Protein AF-A0A150FZ50-F1 (afdb_monomer)

Structure (mmCIF, N/CA/C/O backbone):
data_AF-A0A150FZ50-F1
#
_entry.id   AF-A0A150FZ50-F1
#
loop_
_atom_site.group_PDB
_atom_site.id
_atom_site.type_symbol
_atom_site.label_atom_id
_atom_site.label_alt_id
_atom_site.label_comp_id
_atom_site.label_asym_id
_atom_site.label_entity_id
_atom_site.label_seq_id
_atom_site.pdbx_PDB_ins_code
_atom_site.Cartn_x
_atom_site.Cartn_y
_atom_site.Cartn_z
_atom_site.occupancy
_atom_site.B_iso_or_equiv
_atom_site.auth_seq_id
_atom_site.auth_comp_id
_atom_site.auth_asym_id
_atom_site.auth_atom_id
_atom_site.pdbx_PDB_model_num
ATOM 1 N N . MET A 1 1 ? -7.788 -31.236 -55.758 1.00 29.94 1 MET A N 1
ATOM 2 C CA . MET A 1 1 ? -8.034 -30.674 -57.108 1.00 29.94 1 MET A CA 1
ATOM 3 C C . MET A 1 1 ? -8.299 -29.178 -56.946 1.00 29.94 1 MET A C 1
ATOM 5 O O . MET A 1 1 ? -9.205 -28.837 -56.205 1.00 29.94 1 MET A O 1
ATOM 9 N N . GLN A 1 2 ? -7.293 -28.336 -57.229 1.00 29.42 2 GLN A N 1
ATOM 10 C CA . GLN A 1 2 ? -7.191 -27.440 -58.413 1.00 29.42 2 GLN A CA 1
ATOM 11 C C . GLN A 1 2 ? -8.223 -26.289 -58.387 1.00 29.42 2 GLN A C 1
ATOM 13 O O . GLN A 1 2 ? -9.411 -26.530 -58.514 1.00 29.42 2 GLN A O 1
ATOM 18 N N . GLN A 1 3 ? -7.840 -25.085 -57.935 1.00 27.73 3 GLN A N 1
ATOM 19 C CA . GLN A 1 3 ? -7.256 -23.941 -58.682 1.00 27.73 3 GLN A CA 1
ATOM 20 C C . GLN A 1 3 ? -8.237 -23.161 -59.597 1.00 27.73 3 GLN A C 1
ATOM 22 O O . GLN A 1 3 ? -8.501 -23.620 -60.695 1.00 27.73 3 GLN A O 1
ATOM 27 N N . ARG A 1 4 ? -8.629 -21.948 -59.124 1.00 29.12 4 ARG A N 1
ATOM 28 C CA . ARG A 1 4 ? -8.623 -20.582 -59.754 1.00 29.12 4 ARG A CA 1
ATOM 29 C C . ARG A 1 4 ? -9.236 -20.358 -61.170 1.00 29.12 4 ARG A C 1
ATOM 31 O O . ARG A 1 4 ? -9.365 -21.307 -61.922 1.00 29.12 4 ARG A O 1
ATOM 38 N N . PRO A 1 5 ? -9.397 -19.098 -61.666 1.00 48.44 5 PRO A N 1
ATOM 39 C CA . PRO A 1 5 ? -9.700 -17.782 -61.049 1.00 48.44 5 PRO A CA 1
ATOM 40 C C . PRO A 1 5 ? -10.744 -16.941 -61.859 1.00 48.44 5 PRO A C 1
ATOM 42 O O . PRO A 1 5 ? -11.121 -17.303 -62.968 1.00 48.44 5 PRO A O 1
ATOM 45 N N . GLY A 1 6 ? -11.133 -15.749 -61.375 1.00 24.00 6 GLY A N 1
ATOM 46 C CA . GLY A 1 6 ? -11.899 -14.758 -62.158 1.00 24.00 6 GLY A CA 1
ATOM 47 C C . GLY A 1 6 ? -11.669 -13.311 -61.698 1.00 24.00 6 GLY A C 1
ATOM 48 O O . GLY A 1 6 ? -11.764 -13.013 -60.515 1.00 24.00 6 GLY A O 1
ATOM 49 N N . ARG A 1 7 ? -11.302 -12.439 -62.644 1.00 27.17 7 ARG A N 1
ATOM 50 C CA . ARG A 1 7 ? -10.848 -11.039 -62.510 1.00 27.17 7 ARG A CA 1
ATOM 51 C C . ARG A 1 7 ? -11.996 -10.019 -62.629 1.00 27.17 7 ARG A C 1
ATOM 53 O O . ARG A 1 7 ? -12.925 -10.258 -63.385 1.00 27.17 7 ARG A O 1
ATOM 60 N N . LEU A 1 8 ? -11.746 -8.841 -62.034 1.00 25.36 8 LEU A N 1
ATOM 61 C CA . LEU A 1 8 ? -12.091 -7.463 -62.455 1.00 25.36 8 LEU A CA 1
ATOM 62 C C . LEU A 1 8 ? -13.558 -7.087 -62.703 1.00 25.36 8 LEU A C 1
ATOM 64 O O . LEU A 1 8 ? -14.151 -7.559 -63.656 1.00 25.36 8 LEU A O 1
ATOM 68 N N . LEU A 1 9 ? -14.012 -6.042 -61.998 1.00 25.38 9 LEU A N 1
ATOM 69 C CA . LEU A 1 9 ? -14.777 -4.920 -62.563 1.00 25.38 9 LEU A CA 1
ATOM 70 C C . LEU A 1 9 ? -14.612 -3.678 -61.656 1.00 25.38 9 LEU A C 1
ATOM 72 O O . LEU A 1 9 ? -15.029 -3.681 -60.503 1.00 25.38 9 LEU A O 1
ATOM 76 N N . GLN A 1 10 ? -13.989 -2.618 -62.182 1.00 24.98 10 GLN A N 1
ATOM 77 C CA . GLN A 1 10 ? -14.236 -1.234 -61.745 1.00 24.98 10 GLN A CA 1
ATOM 78 C C . GLN A 1 10 ? -15.526 -0.733 -62.412 1.00 24.98 10 GLN A C 1
ATOM 80 O O . GLN A 1 10 ? -15.836 -1.169 -63.525 1.00 24.98 10 GLN A O 1
ATOM 85 N N . PRO A 1 11 ? -16.198 0.274 -61.826 1.00 25.72 11 PRO A N 1
ATOM 86 C CA . PRO A 1 11 ? -16.346 1.506 -62.604 1.00 25.72 11 PRO A CA 1
ATOM 87 C C . PRO A 1 11 ? -16.266 2.821 -61.799 1.00 25.72 11 PRO A C 1
ATOM 89 O O . PRO A 1 11 ? -16.870 2.989 -60.749 1.00 25.72 11 PRO A O 1
ATOM 92 N N . ARG A 1 12 ? -15.523 3.759 -62.402 1.00 22.84 12 ARG A N 1
ATOM 93 C CA . ARG A 1 12 ? -15.806 5.185 -62.677 1.00 22.84 12 ARG A CA 1
ATOM 94 C C . ARG A 1 12 ? -16.584 6.070 -61.680 1.00 22.84 12 ARG A C 1
ATOM 96 O O . ARG A 1 12 ? -17.765 5.899 -61.418 1.00 22.84 12 ARG A O 1
ATOM 103 N N . GLN A 1 13 ? -15.898 7.175 -61.375 1.00 22.73 13 GLN A N 1
ATOM 104 C CA . GLN A 1 13 ? -16.368 8.525 -61.039 1.00 22.73 13 GLN A CA 1
ATOM 105 C C . GLN A 1 13 ? -17.651 8.991 -61.757 1.00 22.73 13 GLN A C 1
ATOM 107 O O . GLN A 1 13 ? -17.776 8.777 -62.964 1.00 22.73 13 GLN A O 1
ATOM 112 N N . ARG A 1 14 ? -18.475 9.800 -61.063 1.00 23.47 14 ARG A N 1
ATOM 113 C CA . ARG A 1 14 ? -18.836 11.192 -61.440 1.00 23.47 14 ARG A CA 1
ATOM 114 C C . ARG A 1 14 ? -19.624 11.926 -60.318 1.00 23.47 14 ARG A C 1
ATOM 116 O O . ARG A 1 14 ? -20.037 11.272 -59.367 1.00 23.47 14 ARG A O 1
ATOM 123 N N . PRO A 1 15 ? -19.730 13.273 -60.383 1.00 30.67 15 PRO A N 1
ATOM 124 C CA . PRO A 1 15 ? -19.821 14.195 -59.244 1.00 30.67 15 PRO A CA 1
ATOM 125 C C . PRO A 1 15 ? -21.242 14.719 -58.998 1.00 30.67 15 PRO A C 1
ATOM 127 O O . PRO A 1 15 ? -22.059 14.671 -59.910 1.00 30.67 15 PRO A O 1
ATOM 130 N N . CYS A 1 16 ? -21.499 15.323 -57.833 1.00 22.17 16 CYS A N 1
ATOM 131 C CA . CYS A 1 16 ? -22.579 16.302 -57.653 1.00 22.17 16 CYS A CA 1
ATOM 132 C C . CYS A 1 16 ? -22.241 17.304 -56.539 1.00 22.17 16 CYS A C 1
ATOM 134 O O . CYS A 1 16 ? -22.056 16.945 -55.380 1.00 22.17 16 CYS A O 1
ATOM 136 N N . CYS A 1 17 ? -22.165 18.569 -56.943 1.00 20.27 17 CYS A N 1
ATOM 137 C CA . CYS A 1 17 ? -22.151 19.769 -56.122 1.00 20.27 17 CYS A CA 1
ATOM 138 C C . CYS A 1 17 ? -23.489 19.954 -55.402 1.00 20.27 17 CYS A C 1
ATOM 140 O O . CYS A 1 17 ? -24.497 19.832 -56.078 1.00 20.27 17 CYS A O 1
ATOM 142 N N . TRP A 1 18 ? -23.487 20.384 -54.138 1.00 22.80 18 TRP A N 1
ATOM 143 C CA . TRP A 1 18 ? -24.467 21.325 -53.566 1.00 22.80 18 TRP A CA 1
ATOM 144 C C . TRP A 1 18 ? -23.766 22.105 -52.437 1.00 22.80 18 TRP A C 1
ATOM 146 O O . TRP A 1 18 ? -23.329 21.518 -51.453 1.00 22.80 18 TRP A O 1
ATOM 156 N N . GLY A 1 19 ? -23.611 23.421 -52.606 1.00 21.42 19 GLY A N 1
ATOM 157 C CA . GLY A 1 19 ? -23.505 24.368 -51.483 1.00 21.42 19 GLY A CA 1
ATOM 158 C C . GLY A 1 19 ? -24.891 24.981 -51.207 1.00 21.42 19 GLY A C 1
ATOM 159 O O . GLY A 1 19 ? -25.886 24.441 -51.687 1.00 21.42 19 GLY A O 1
ATOM 160 N N . PRO A 1 20 ? -24.978 26.211 -50.675 1.00 33.31 20 PRO A N 1
ATOM 161 C CA . PRO A 1 20 ? -24.517 26.658 -49.351 1.00 33.31 20 PRO A CA 1
ATOM 162 C C . PRO A 1 20 ? -25.588 27.518 -48.630 1.00 33.31 20 PRO A C 1
ATOM 164 O O . PRO A 1 20 ? -26.305 28.246 -49.300 1.00 33.31 20 PRO A O 1
ATOM 167 N N . VAL A 1 21 ? -25.646 27.537 -47.290 1.00 25.03 21 VAL A N 1
ATOM 168 C CA . VAL A 1 21 ? -26.268 28.596 -46.441 1.00 25.03 21 VAL A CA 1
ATOM 169 C C . VAL A 1 21 ? -25.717 28.373 -45.015 1.00 25.03 21 VAL A C 1
ATOM 171 O O . VAL A 1 21 ? -25.683 27.228 -44.591 1.00 25.03 21 VAL A O 1
ATOM 174 N N . GLY A 1 22 ? -25.234 29.297 -44.183 1.00 22.55 22 GLY A N 1
ATOM 175 C CA . GLY A 1 22 ? -25.199 30.755 -44.159 1.00 22.55 22 GLY A CA 1
ATOM 176 C C . GLY A 1 22 ? -25.397 31.224 -42.701 1.00 22.55 22 GLY A C 1
ATOM 177 O O . GLY A 1 22 ? -26.400 30.864 -42.104 1.00 22.55 22 GLY A O 1
ATOM 178 N N . LEU A 1 23 ? -24.461 32.050 -42.204 1.00 22.62 23 LEU A N 1
ATOM 179 C CA . LEU A 1 23 ? -24.591 33.081 -41.147 1.00 22.62 23 LEU A CA 1
ATOM 180 C C . LEU A 1 23 ? -24.892 32.701 -39.680 1.00 22.62 23 LEU A C 1
ATOM 182 O O . LEU A 1 23 ? -25.872 32.034 -39.373 1.00 22.62 23 LEU A O 1
ATOM 186 N N . GLY A 1 24 ? -24.123 33.310 -38.762 1.00 23.12 24 GLY A N 1
ATOM 187 C CA . GLY A 1 24 ? -24.555 33.524 -37.376 1.00 23.12 24 GLY A CA 1
ATOM 188 C C . GLY A 1 24 ? -23.450 33.840 -36.363 1.00 23.12 24 GLY A C 1
ATOM 189 O O . GLY A 1 24 ? -23.170 33.011 -35.507 1.00 23.12 24 GLY A O 1
ATOM 190 N N . ASP A 1 25 ? -22.855 35.034 -36.441 1.00 22.34 25 ASP A N 1
ATOM 191 C CA . ASP A 1 25 ? -22.117 35.670 -35.338 1.00 22.34 25 ASP A CA 1
ATOM 192 C C . ASP A 1 25 ? -22.988 35.809 -34.076 1.00 22.34 25 ASP A C 1
ATOM 194 O O . ASP A 1 25 ? -24.144 36.214 -34.188 1.00 22.34 25 ASP A O 1
ATOM 198 N N . ALA A 1 26 ? -22.411 35.598 -32.886 1.00 24.84 26 ALA A N 1
ATOM 199 C CA . ALA A 1 26 ? -22.726 36.374 -31.677 1.00 24.84 26 ALA A CA 1
ATOM 200 C C . ALA A 1 26 ? -21.781 36.021 -30.512 1.00 24.84 26 ALA A C 1
ATOM 202 O O . ALA A 1 26 ? -21.971 35.040 -29.797 1.00 24.84 26 ALA A O 1
ATOM 203 N N . ALA A 1 27 ? -20.801 36.889 -30.272 1.00 24.16 27 ALA A N 1
ATOM 204 C CA . ALA A 1 27 ? -20.213 37.103 -28.953 1.00 24.16 27 ALA A CA 1
ATOM 205 C C . ALA A 1 27 ? -20.751 38.428 -28.392 1.00 24.16 27 ALA A C 1
ATOM 207 O O . ALA A 1 27 ? -20.964 39.363 -29.169 1.00 24.16 27 ALA A O 1
ATOM 208 N N . PRO A 1 28 ? -20.861 38.574 -27.062 1.00 27.03 28 PRO A N 1
ATOM 209 C CA . PRO A 1 28 ? -20.724 39.894 -26.468 1.00 27.03 28 PRO A CA 1
ATOM 210 C C . PRO A 1 28 ? -19.636 39.949 -25.389 1.00 27.03 28 PRO A C 1
ATOM 212 O O . PRO A 1 28 ? -19.472 39.064 -24.552 1.00 27.03 28 PRO A O 1
ATOM 215 N N . ARG A 1 29 ? -18.909 41.069 -25.428 1.00 22.28 29 ARG A N 1
ATOM 216 C CA . ARG A 1 29 ? -18.070 41.627 -24.363 1.00 22.28 29 ARG A CA 1
ATOM 217 C C . ARG A 1 29 ? -18.930 42.443 -23.389 1.00 22.28 29 ARG A C 1
ATOM 219 O O . ARG A 1 29 ? -19.795 43.185 -23.841 1.00 22.28 29 ARG A O 1
ATOM 226 N N . SER A 1 30 ? -18.544 42.457 -22.113 1.00 21.70 30 SER A N 1
ATOM 227 C CA . SER A 1 30 ? -18.619 43.618 -21.197 1.00 21.70 30 SER A CA 1
ATOM 228 C C . SER A 1 30 ? -17.747 43.295 -19.970 1.00 21.70 30 SER A C 1
ATOM 230 O O . SER A 1 30 ? -17.998 42.297 -19.308 1.00 21.70 30 SER A O 1
ATOM 232 N N . SER A 1 31 ? -16.560 43.870 -19.751 1.00 20.75 31 SER A N 1
ATOM 233 C CA . SER A 1 31 ? -16.216 45.235 -19.307 1.00 20.75 31 SER A CA 1
ATOM 234 C C . SER A 1 31 ? -16.699 45.620 -17.895 1.00 20.75 31 SER A C 1
ATOM 236 O O . SER A 1 31 ? -17.852 45.985 -17.713 1.00 20.75 31 SER A O 1
ATOM 238 N N . LEU A 1 32 ? -15.735 45.620 -16.961 1.00 21.02 32 LEU A N 1
ATOM 239 C CA . LEU A 1 32 ? -15.345 46.721 -16.060 1.00 21.02 32 LEU A CA 1
ATOM 240 C C . LEU A 1 32 ? -16.419 47.471 -15.248 1.00 21.02 32 LEU A C 1
ATOM 242 O O . LEU A 1 32 ? -17.161 48.278 -15.797 1.00 21.02 32 LEU A O 1
ATOM 246 N N . VAL A 1 33 ? -16.260 47.432 -13.917 1.00 21.30 33 VAL A N 1
ATOM 247 C CA . VAL A 1 33 ? -16.397 48.620 -13.054 1.00 21.30 33 VAL A CA 1
ATOM 248 C C . VAL A 1 33 ? -15.201 48.706 -12.096 1.00 21.30 33 VAL A C 1
ATOM 250 O O . VAL A 1 33 ? -14.927 47.798 -11.318 1.00 21.30 33 VAL A O 1
ATOM 253 N N . ARG A 1 34 ? -14.485 49.831 -12.201 1.00 21.69 34 ARG A N 1
ATOM 254 C CA . ARG A 1 34 ? -13.493 50.385 -11.265 1.00 21.69 34 ARG A CA 1
ATOM 255 C C . ARG A 1 34 ? -14.202 51.204 -10.183 1.00 21.69 34 ARG A C 1
ATOM 257 O O . ARG A 1 34 ? -15.107 51.957 -10.524 1.00 21.69 34 ARG A O 1
ATOM 264 N N . SER A 1 35 ? -13.638 51.245 -8.977 1.00 21.08 35 SER A N 1
ATOM 265 C CA . SER A 1 35 ? -13.395 52.482 -8.198 1.00 21.08 35 SER A CA 1
ATOM 266 C C . SER A 1 35 ? -12.586 52.085 -6.947 1.00 21.08 35 SER A C 1
ATOM 268 O O . SER A 1 35 ? -13.008 51.181 -6.242 1.00 21.08 35 SER A O 1
ATOM 270 N N . SER A 1 36 ? -11.337 52.524 -6.737 1.00 21.83 36 SER A N 1
ATOM 271 C CA . SER A 1 36 ? -10.821 53.881 -6.431 1.00 21.83 36 SER A CA 1
ATOM 272 C C . SER A 1 36 ? -10.449 53.936 -4.933 1.00 21.83 36 SER A C 1
ATOM 274 O O . SER A 1 36 ? -11.346 53.881 -4.108 1.00 21.83 36 SER A O 1
ATOM 276 N N . ARG A 1 37 ? -9.173 53.820 -4.531 1.00 22.38 37 ARG A N 1
ATOM 277 C CA . ARG A 1 37 ? -8.052 54.803 -4.512 1.00 22.38 37 ARG A CA 1
ATOM 278 C C . ARG A 1 37 ? -7.922 55.519 -3.153 1.00 22.38 37 ARG A C 1
ATOM 280 O O . ARG A 1 37 ? -8.941 55.974 -2.648 1.00 22.38 37 ARG A O 1
ATOM 287 N N . ARG A 1 38 ? -6.650 55.739 -2.755 1.00 23.80 38 ARG A N 1
ATOM 288 C CA . ARG A 1 38 ? -6.061 56.615 -1.702 1.00 23.80 38 ARG A CA 1
ATOM 289 C C . ARG A 1 38 ? -5.574 55.877 -0.445 1.00 23.80 38 ARG A C 1
ATOM 291 O O . ARG A 1 38 ? -6.324 55.074 0.082 1.00 23.80 38 ARG A O 1
ATOM 298 N N . ASP A 1 39 ? -4.360 56.060 0.083 1.00 23.12 39 ASP A N 1
ATOM 299 C CA . ASP A 1 39 ? -3.265 57.009 -0.188 1.00 23.12 39 ASP A CA 1
ATOM 300 C C . ASP A 1 39 ? -1.899 56.407 0.238 1.00 23.12 39 ASP A C 1
ATOM 302 O O . ASP A 1 39 ? -1.808 55.654 1.205 1.00 23.12 39 ASP A O 1
ATOM 306 N N . THR A 1 40 ? -0.856 56.759 -0.518 1.00 22.19 40 THR A N 1
ATOM 307 C CA . THR A 1 40 ? 0.604 56.713 -0.245 1.00 22.19 40 THR A CA 1
ATOM 308 C C . THR A 1 40 ? 1.013 57.776 0.807 1.00 22.19 40 THR A C 1
ATOM 310 O O . THR A 1 40 ? 0.184 58.658 1.046 1.00 22.19 40 THR A O 1
ATOM 313 N N . PRO A 1 41 ? 2.223 57.778 1.440 1.00 30.62 41 PRO A N 1
ATOM 314 C CA . PRO A 1 41 ? 3.559 57.811 0.787 1.00 30.62 41 PRO A CA 1
ATOM 315 C C . PRO A 1 41 ? 4.674 56.943 1.433 1.00 30.62 41 PRO A C 1
ATOM 317 O O . PRO A 1 41 ? 4.623 56.607 2.609 1.00 30.62 41 PRO A O 1
ATOM 320 N N . GLU A 1 42 ? 5.555 56.354 0.609 1.00 24.73 42 GLU A N 1
ATOM 321 C CA . GLU A 1 42 ? 6.987 56.708 0.384 1.00 24.73 42 GLU A CA 1
ATOM 322 C C . GLU A 1 42 ? 7.868 56.651 1.652 1.00 24.73 42 GLU A C 1
ATOM 324 O O . GLU A 1 42 ? 7.699 57.430 2.581 1.00 24.73 42 GLU A O 1
ATOM 329 N N . SER A 1 43 ? 8.838 55.730 1.728 1.00 24.25 43 SER A N 1
ATOM 330 C CA . SER A 1 43 ? 10.206 56.050 1.291 1.00 24.25 43 SER A CA 1
ATOM 331 C C . SER A 1 43 ? 10.962 54.906 0.592 1.00 24.25 43 SER A C 1
ATOM 333 O O . SER A 1 43 ? 11.010 53.773 1.072 1.00 24.25 43 SER A O 1
ATOM 335 N N . GLU A 1 44 ? 11.625 55.284 -0.502 1.00 24.64 44 GLU A N 1
ATOM 336 C CA . GLU A 1 44 ? 12.664 54.589 -1.274 1.00 24.64 44 GLU A CA 1
ATOM 337 C C . GLU A 1 44 ? 13.809 54.045 -0.387 1.00 24.64 44 GLU A C 1
ATOM 339 O O . GLU A 1 44 ? 14.210 54.673 0.590 1.00 24.64 44 GLU A O 1
ATOM 344 N N . THR A 1 45 ? 14.430 52.902 -0.702 1.00 25.19 45 THR A N 1
ATOM 345 C CA . THR A 1 45 ? 15.625 52.915 -1.567 1.00 25.19 45 THR A CA 1
ATOM 346 C C . THR A 1 45 ? 15.953 51.546 -2.189 1.00 25.19 45 THR A C 1
ATOM 348 O O . THR A 1 45 ? 16.128 50.535 -1.521 1.00 25.19 45 THR A O 1
ATOM 351 N N . ALA A 1 46 ? 16.047 51.602 -3.518 1.00 25.05 46 ALA A N 1
ATOM 352 C CA . ALA A 1 46 ? 16.579 50.704 -4.544 1.00 25.05 46 ALA A CA 1
ATOM 353 C C . ALA A 1 46 ? 17.621 49.617 -4.173 1.00 25.05 46 ALA A C 1
ATOM 355 O O . ALA A 1 46 ? 18.619 49.905 -3.516 1.00 25.05 46 ALA A O 1
ATOM 356 N N . LYS A 1 47 ? 17.542 48.451 -4.847 1.00 26.05 47 LYS A N 1
ATOM 357 C CA . LYS A 1 47 ? 18.288 48.207 -6.110 1.00 26.05 47 LYS A CA 1
ATOM 358 C C . LYS A 1 47 ? 17.985 46.847 -6.784 1.00 26.05 47 LYS A C 1
ATOM 360 O O . LYS A 1 47 ? 18.317 45.792 -6.266 1.00 26.05 47 LYS A O 1
ATOM 365 N N . ASN A 1 48 ? 17.488 46.977 -8.019 1.00 25.16 48 ASN A N 1
ATOM 366 C CA . ASN A 1 48 ? 17.865 46.272 -9.256 1.00 25.16 48 ASN A CA 1
ATOM 367 C C . ASN A 1 48 ? 17.434 44.814 -9.523 1.00 25.16 48 ASN A C 1
ATOM 369 O O . ASN A 1 48 ? 18.189 43.862 -9.366 1.00 25.16 48 ASN A O 1
ATOM 373 N N . SER A 1 49 ? 16.257 44.724 -10.149 1.00 22.09 49 SER A N 1
ATOM 374 C CA . SER A 1 49 ? 15.911 43.863 -11.294 1.00 22.09 49 SER A CA 1
ATOM 375 C C . SER A 1 49 ? 16.816 44.139 -12.525 1.00 22.09 49 SER A C 1
ATOM 377 O O . SER A 1 49 ? 17.361 45.235 -12.622 1.00 22.09 49 SER A O 1
ATOM 379 N N . LEU A 1 50 ? 17.008 43.264 -13.522 1.00 24.47 50 LEU A N 1
ATOM 380 C CA . LEU A 1 50 ? 16.039 42.912 -14.577 1.00 24.47 50 LEU A CA 1
ATOM 381 C C . LEU A 1 50 ? 16.665 41.875 -15.549 1.00 24.47 50 LEU A C 1
ATOM 383 O O . LEU A 1 50 ? 17.786 42.055 -16.012 1.00 24.47 50 LEU A O 1
ATOM 387 N N . THR A 1 51 ? 15.881 40.838 -15.864 1.00 24.97 51 THR A N 1
ATOM 388 C CA . THR A 1 51 ? 15.565 40.252 -17.192 1.00 24.97 51 THR A CA 1
ATOM 389 C C . THR A 1 51 ? 16.588 40.253 -18.345 1.00 24.97 51 THR A C 1
ATOM 391 O O . THR A 1 51 ? 16.978 41.305 -18.844 1.00 24.97 51 THR A O 1
ATOM 394 N N . GLY A 1 52 ? 16.826 39.066 -18.921 1.00 22.55 52 GLY A N 1
ATOM 395 C CA . GLY A 1 52 ? 17.370 38.877 -20.273 1.00 22.55 52 GLY A CA 1
ATOM 396 C C . GLY A 1 52 ? 16.293 38.409 -21.262 1.00 22.55 52 GLY A C 1
ATOM 397 O O . GLY A 1 52 ? 15.649 37.384 -21.044 1.00 22.55 52 GLY A O 1
ATOM 398 N N . GLN A 1 53 ? 16.105 39.176 -22.339 1.00 24.19 53 GLN A N 1
ATOM 399 C CA . GLN A 1 53 ? 15.266 38.882 -23.504 1.00 24.19 53 GLN A CA 1
ATOM 400 C C . GLN A 1 53 ? 16.106 38.309 -24.660 1.00 24.19 53 GLN A C 1
ATOM 402 O O . GLN A 1 53 ? 17.280 38.632 -24.819 1.00 24.19 53 GLN A O 1
ATOM 407 N N . LEU A 1 54 ? 15.443 37.490 -25.480 1.00 25.67 54 LEU A N 1
ATOM 408 C CA . LEU A 1 54 ? 15.879 36.907 -26.752 1.00 25.67 54 LEU A CA 1
ATOM 409 C C . LEU A 1 54 ? 16.248 37.960 -27.816 1.00 25.67 54 LEU A C 1
ATOM 411 O O . LEU A 1 54 ? 15.465 38.875 -28.062 1.00 25.67 54 LEU A O 1
ATOM 415 N N . ALA A 1 55 ? 17.348 37.740 -28.545 1.00 26.06 55 ALA A N 1
ATOM 416 C CA . ALA A 1 55 ? 17.570 38.272 -29.896 1.00 26.06 55 ALA A CA 1
ATOM 417 C C . ALA A 1 55 ? 18.576 37.390 -30.666 1.00 26.06 55 ALA A C 1
ATOM 419 O O . ALA A 1 55 ? 19.635 37.051 -30.141 1.00 26.06 55 ALA A O 1
ATOM 420 N N . GLY A 1 56 ? 18.224 36.993 -31.895 1.00 23.84 56 GLY A N 1
ATOM 421 C CA . GLY A 1 56 ? 19.099 36.257 -32.820 1.00 23.84 56 GLY A CA 1
ATOM 422 C C . GLY A 1 56 ? 20.000 37.184 -33.655 1.00 23.84 56 GLY A C 1
ATOM 423 O O . GLY A 1 56 ? 19.758 38.391 -33.658 1.00 23.84 56 GLY A O 1
ATOM 424 N N . PRO A 1 57 ? 21.007 36.663 -34.388 1.00 27.52 57 PRO A N 1
ATOM 425 C CA . PRO A 1 57 ? 21.874 37.511 -35.200 1.00 27.52 57 PRO A CA 1
ATOM 426 C C . PRO A 1 57 ? 21.843 37.208 -36.708 1.00 27.52 57 PRO A C 1
ATOM 428 O O . PRO A 1 57 ? 21.714 36.069 -37.154 1.00 27.52 57 PRO A O 1
ATOM 431 N N . GLY A 1 58 ? 22.084 38.267 -37.475 1.00 20.44 58 GLY A N 1
ATOM 432 C CA . GLY A 1 58 ? 22.688 38.298 -38.809 1.00 20.44 58 GLY A CA 1
ATOM 433 C C . GLY A 1 58 ? 22.977 39.765 -39.172 1.00 20.44 58 GLY A C 1
ATOM 434 O O . GLY A 1 58 ? 22.435 40.646 -38.501 1.00 20.44 58 GLY A O 1
ATOM 435 N N . PRO A 1 59 ? 23.706 40.082 -40.256 1.00 30.25 59 PRO A N 1
ATOM 436 C CA . PRO A 1 59 ? 24.940 39.504 -40.796 1.00 30.25 59 PRO A CA 1
ATOM 437 C C . PRO A 1 59 ? 26.105 40.543 -40.807 1.00 30.25 59 PRO A C 1
ATOM 439 O O . PRO A 1 59 ? 25.935 41.687 -40.403 1.00 30.25 59 PRO A O 1
ATOM 442 N N . ASP A 1 60 ? 27.270 40.124 -41.315 1.00 22.73 60 ASP A N 1
ATOM 443 C CA . ASP A 1 60 ? 28.434 40.924 -41.754 1.00 22.73 60 ASP A CA 1
ATOM 444 C C . ASP A 1 60 ? 29.419 41.507 -40.717 1.00 22.73 60 ASP A C 1
ATOM 446 O O . ASP A 1 60 ? 29.308 42.636 -40.244 1.00 22.73 60 ASP A O 1
ATOM 450 N N . SER A 1 61 ? 30.521 40.777 -40.490 1.00 28.72 61 SER A N 1
ATOM 451 C CA . SER A 1 61 ? 31.894 41.322 -40.584 1.00 28.72 61 SER A CA 1
ATOM 452 C C . SER A 1 61 ? 32.927 40.185 -40.684 1.00 28.72 61 SER A C 1
ATOM 454 O O . SER A 1 61 ? 33.023 39.304 -39.836 1.00 28.72 61 SER A O 1
ATOM 456 N N . THR A 1 62 ? 33.687 40.192 -41.775 1.00 25.91 62 THR A N 1
ATOM 457 C CA . THR A 1 62 ? 34.692 39.204 -42.194 1.00 25.91 62 THR A CA 1
ATOM 458 C C . THR A 1 62 ? 36.038 39.358 -41.473 1.00 25.91 62 THR A C 1
ATOM 460 O O . THR A 1 62 ? 36.570 40.462 -41.460 1.00 25.91 62 THR A O 1
ATOM 463 N N . SER A 1 63 ? 36.667 38.256 -41.030 1.00 24.47 63 SER A N 1
ATOM 464 C CA . SER A 1 63 ? 38.039 37.890 -41.458 1.00 24.47 63 SER A CA 1
ATOM 465 C C . SER A 1 63 ? 38.496 36.499 -40.957 1.00 24.47 63 SER A C 1
ATOM 467 O O . SER A 1 63 ? 38.616 36.236 -39.769 1.00 24.47 63 SER A O 1
ATOM 469 N N . THR A 1 64 ? 38.769 35.636 -41.944 1.00 25.45 64 THR A N 1
ATOM 470 C CA . THR A 1 64 ? 39.839 34.618 -42.053 1.00 25.45 64 THR A CA 1
ATOM 471 C C . THR A 1 64 ? 40.027 33.465 -41.041 1.00 25.45 64 THR A C 1
ATOM 473 O O . THR A 1 64 ? 40.626 33.617 -39.987 1.00 25.45 64 THR A O 1
ATOM 476 N N . ILE A 1 65 ? 39.740 32.269 -41.588 1.00 27.64 65 ILE A N 1
ATOM 477 C CA . ILE A 1 65 ? 40.498 30.994 -41.558 1.00 27.64 65 ILE A CA 1
ATOM 478 C C . ILE A 1 65 ? 40.392 30.123 -40.298 1.00 27.64 65 ILE A C 1
ATOM 480 O O . ILE A 1 65 ? 41.000 30.376 -39.267 1.00 27.64 65 ILE A O 1
ATOM 484 N N . GLY A 1 66 ? 39.729 28.977 -40.481 1.00 24.11 66 GLY A N 1
ATOM 485 C CA . GLY A 1 66 ? 39.786 27.828 -39.584 1.00 24.11 66 GLY A CA 1
ATOM 486 C C . GLY A 1 66 ? 38.818 26.734 -40.023 1.00 24.11 66 GLY A C 1
ATOM 487 O O . GLY A 1 66 ? 37.751 26.576 -39.442 1.00 24.11 66 GLY A O 1
ATOM 488 N N . ALA A 1 67 ? 39.163 26.003 -41.085 1.00 35.16 67 ALA A N 1
ATOM 489 C CA . ALA A 1 67 ? 38.489 24.755 -41.425 1.00 35.16 67 ALA A CA 1
ATOM 490 C C . ALA A 1 67 ? 38.648 23.768 -40.257 1.00 35.16 67 ALA A C 1
ATOM 492 O O . ALA A 1 67 ? 39.772 23.439 -39.889 1.00 35.16 67 ALA A O 1
ATOM 493 N N . GLY A 1 68 ? 37.538 23.310 -39.675 1.00 29.94 68 GLY A N 1
ATOM 494 C CA . GLY A 1 68 ? 37.588 22.312 -38.605 1.00 29.94 68 GLY A CA 1
ATOM 495 C C . GLY A 1 68 ? 36.408 22.307 -37.640 1.00 29.94 68 GLY A C 1
ATOM 496 O O . GLY A 1 68 ? 36.611 22.067 -36.458 1.00 29.94 68 GLY A O 1
ATOM 497 N N . ALA A 1 69 ? 35.175 22.544 -38.096 1.00 27.80 69 ALA A N 1
ATOM 498 C CA . ALA A 1 69 ? 34.013 22.142 -37.307 1.00 27.80 69 ALA A CA 1
ATOM 499 C C . ALA A 1 69 ? 33.789 20.640 -37.529 1.00 27.80 69 ALA A C 1
ATOM 501 O O . ALA A 1 69 ? 32.960 20.223 -38.337 1.00 27.80 69 ALA A O 1
ATOM 502 N N . THR A 1 70 ? 34.587 19.816 -36.850 1.00 30.78 70 THR A N 1
ATOM 503 C CA . THR A 1 70 ? 34.218 18.424 -36.592 1.00 30.78 70 THR A CA 1
ATOM 504 C C . THR A 1 70 ? 32.822 18.421 -35.982 1.00 30.78 70 THR A C 1
ATOM 506 O O . THR A 1 70 ? 32.572 19.127 -35.003 1.00 30.78 70 THR A O 1
ATOM 509 N N . ALA A 1 71 ? 31.914 17.644 -36.578 1.00 30.31 71 ALA A N 1
ATOM 510 C CA . ALA A 1 71 ? 30.629 17.296 -35.983 1.00 30.31 71 ALA A CA 1
ATOM 511 C C . ALA A 1 71 ? 30.821 16.955 -34.492 1.00 30.31 71 ALA A C 1
ATOM 513 O O . ALA A 1 71 ? 31.864 16.389 -34.155 1.00 30.31 71 ALA A O 1
ATOM 514 N N . PRO A 1 72 ? 29.867 17.287 -33.601 1.00 34.09 72 PRO A N 1
ATOM 515 C CA . PRO A 1 72 ? 30.036 17.052 -32.174 1.00 34.09 72 PRO A CA 1
ATOM 516 C C . PRO A 1 72 ? 30.381 15.580 -31.957 1.00 34.09 72 PRO A C 1
ATOM 518 O O . PRO A 1 72 ? 29.594 14.690 -32.286 1.00 34.09 72 PRO A O 1
ATOM 521 N N . THR A 1 73 ? 31.596 15.337 -31.465 1.00 34.09 73 THR A N 1
ATOM 522 C CA . THR A 1 73 ? 32.093 14.016 -31.101 1.00 34.09 73 THR A CA 1
ATOM 523 C C . THR A 1 73 ? 31.034 13.377 -30.213 1.00 34.09 73 THR A C 1
ATOM 525 O O . THR A 1 73 ? 30.703 13.935 -29.165 1.00 34.09 73 THR A O 1
ATOM 528 N N . ARG A 1 74 ? 30.437 12.261 -30.654 1.00 39.25 74 ARG A N 1
ATOM 529 C CA . ARG A 1 74 ? 29.502 11.483 -29.832 1.00 39.25 74 ARG A CA 1
ATOM 530 C C . ARG A 1 74 ? 30.235 11.143 -28.535 1.00 39.25 74 ARG A C 1
ATOM 532 O O . ARG A 1 74 ? 31.130 10.306 -28.557 1.00 39.25 74 ARG A O 1
ATOM 539 N N . ARG A 1 75 ? 29.919 11.837 -27.439 1.00 49.09 75 ARG A N 1
ATOM 540 C CA . ARG A 1 75 ? 30.485 11.523 -26.122 1.00 49.09 75 ARG A CA 1
ATOM 541 C C . ARG A 1 75 ? 30.042 10.106 -25.763 1.00 49.09 75 ARG A C 1
ATOM 543 O O . ARG A 1 75 ? 28.863 9.784 -25.921 1.00 49.09 75 ARG A O 1
ATOM 550 N N . LEU A 1 76 ? 30.984 9.258 -25.361 1.00 65.88 76 LEU A N 1
ATOM 551 C CA . LEU A 1 76 ? 30.693 7.872 -25.010 1.00 65.88 76 LEU A CA 1
ATOM 552 C C . LEU A 1 76 ? 29.889 7.855 -23.703 1.00 65.88 76 LEU A C 1
ATOM 554 O O . LEU A 1 76 ? 30.094 8.701 -22.834 1.00 65.88 76 LEU A O 1
ATOM 558 N N . LEU A 1 77 ? 28.996 6.871 -23.538 1.00 73.81 77 LEU A N 1
ATOM 559 C CA . LEU A 1 77 ? 28.235 6.648 -22.295 1.00 73.81 77 LEU A CA 1
ATOM 560 C C . LEU A 1 77 ? 29.148 6.680 -21.054 1.00 73.81 77 LEU A C 1
ATOM 562 O O . LEU A 1 77 ? 28.788 7.222 -20.013 1.00 73.81 77 LEU A O 1
ATOM 566 N N . VAL A 1 78 ? 30.362 6.145 -21.206 1.00 77.56 78 VAL A N 1
ATOM 567 C CA . VAL A 1 78 ? 31.408 6.067 -20.181 1.00 77.56 78 VAL A CA 1
ATOM 568 C C . VAL A 1 78 ? 31.860 7.436 -19.664 1.00 77.56 78 VAL A C 1
ATOM 570 O O . VAL A 1 78 ? 32.224 7.537 -18.490 1.00 77.56 78 VAL A O 1
ATOM 573 N N . ASP A 1 79 ? 31.800 8.470 -20.505 1.00 78.31 79 ASP A N 1
ATOM 574 C CA . ASP A 1 79 ? 32.258 9.827 -20.188 1.00 78.31 79 ASP A CA 1
ATOM 575 C C . ASP A 1 79 ? 31.170 10.672 -19.512 1.00 78.31 79 ASP A C 1
ATOM 577 O O . ASP A 1 79 ? 31.465 11.701 -18.908 1.00 78.31 79 ASP A O 1
ATOM 581 N N . GLN A 1 80 ? 29.905 10.265 -19.647 1.00 80.62 80 GLN A N 1
ATOM 582 C CA . GLN A 1 80 ? 28.745 11.019 -19.166 1.00 80.62 80 GLN A CA 1
ATOM 583 C C . GLN A 1 80 ? 28.089 10.392 -17.936 1.00 80.62 80 GLN A C 1
ATOM 585 O O . GLN A 1 80 ? 27.469 11.103 -17.150 1.00 80.62 80 GLN A O 1
ATOM 590 N N . ALA A 1 81 ? 28.193 9.073 -17.775 1.00 85.62 81 ALA A N 1
ATOM 591 C CA . ALA A 1 81 ? 27.527 8.369 -16.692 1.00 85.62 81 ALA A CA 1
ATOM 592 C C . ALA A 1 81 ? 28.181 8.656 -15.331 1.00 85.62 81 ALA A C 1
ATOM 594 O O . ALA A 1 81 ? 29.410 8.645 -15.200 1.00 85.62 81 ALA A O 1
ATOM 595 N N . ALA A 1 82 ? 27.348 8.837 -14.305 1.00 90.06 82 ALA A N 1
ATOM 596 C CA . ALA A 1 82 ? 27.804 8.996 -12.931 1.00 90.06 82 ALA A CA 1
ATOM 597 C C . ALA A 1 82 ? 28.549 7.744 -12.436 1.00 90.06 82 ALA A C 1
ATOM 599 O O . ALA A 1 82 ? 28.330 6.627 -12.920 1.00 90.06 82 ALA A O 1
ATOM 600 N N . LYS A 1 83 ? 29.433 7.916 -11.457 1.00 92.19 83 LYS A N 1
ATOM 601 C CA . LYS A 1 83 ? 30.109 6.812 -10.767 1.00 92.19 83 LYS A CA 1
ATOM 602 C C . LYS A 1 83 ? 29.324 6.450 -9.513 1.00 92.19 83 LYS A C 1
ATOM 604 O O . LYS A 1 83 ? 29.066 7.328 -8.701 1.00 92.19 83 LYS A O 1
ATOM 609 N N . LEU A 1 84 ? 28.991 5.169 -9.356 1.00 91.44 84 LEU A N 1
ATOM 610 C CA . LEU A 1 84 ? 28.356 4.650 -8.144 1.00 91.44 84 LEU A CA 1
ATOM 611 C C . LEU A 1 84 ? 29.413 4.289 -7.100 1.00 91.44 84 LEU A C 1
ATOM 613 O O . LEU A 1 84 ? 30.365 3.566 -7.404 1.00 91.44 84 LEU A O 1
ATOM 617 N N . ARG A 1 85 ? 29.217 4.728 -5.857 1.00 89.88 85 ARG A N 1
ATOM 618 C CA . ARG A 1 85 ? 30.029 4.325 -4.703 1.00 89.88 85 ARG A CA 1
ATOM 619 C C . ARG A 1 85 ? 29.128 3.875 -3.556 1.00 89.88 85 ARG A C 1
ATOM 621 O O . ARG A 1 85 ? 28.175 4.581 -3.242 1.00 89.88 85 ARG A O 1
ATOM 628 N N . PRO A 1 86 ? 29.390 2.714 -2.934 1.00 88.44 86 PRO A N 1
ATOM 629 C CA . PRO A 1 86 ? 28.589 2.274 -1.801 1.00 88.44 86 PRO A CA 1
ATOM 630 C C . PRO A 1 86 ? 28.863 3.175 -0.597 1.00 88.44 86 PRO A C 1
ATOM 632 O O . PRO A 1 86 ? 30.024 3.444 -0.277 1.00 88.44 86 PRO A O 1
ATOM 635 N N . LEU A 1 87 ? 27.807 3.604 0.090 1.00 84.38 87 LEU A N 1
ATOM 636 C CA . LEU A 1 87 ? 27.935 4.260 1.386 1.00 84.38 87 LEU A CA 1
ATOM 637 C C . LEU A 1 87 ? 27.973 3.208 2.508 1.00 84.38 87 LEU A C 1
ATOM 639 O O . LEU A 1 87 ? 27.453 2.099 2.335 1.00 84.38 87 LEU A O 1
ATOM 643 N N . PRO A 1 88 ? 28.586 3.511 3.670 1.00 76.88 88 PRO A N 1
ATOM 644 C CA . PRO A 1 88 ? 28.629 2.582 4.795 1.00 76.88 88 PRO A CA 1
ATOM 645 C C . PRO A 1 88 ? 27.223 2.101 5.180 1.00 76.88 88 PRO A C 1
ATOM 647 O O . PRO A 1 88 ? 26.335 2.904 5.495 1.00 76.88 88 PRO A O 1
ATOM 650 N N . LYS A 1 89 ? 27.011 0.777 5.146 1.00 68.25 89 LYS A N 1
ATOM 651 C CA . LYS A 1 89 ? 25.700 0.162 5.416 1.00 68.25 89 LYS A CA 1
ATOM 652 C C . LYS A 1 89 ? 25.222 0.425 6.840 1.00 68.25 89 LYS A C 1
ATOM 654 O O . LYS A 1 89 ? 24.023 0.607 7.028 1.00 68.25 89 LYS A O 1
ATOM 659 N N . GLU A 1 90 ? 26.144 0.503 7.802 1.00 63.97 90 GLU A N 1
ATOM 660 C CA . GLU A 1 90 ? 25.826 0.795 9.207 1.00 63.97 90 GLU A CA 1
ATOM 661 C C . GLU A 1 90 ? 25.192 2.181 9.404 1.00 63.97 90 GLU A C 1
ATOM 663 O O . GLU A 1 90 ? 24.529 2.407 10.409 1.00 63.97 90 GLU A O 1
ATOM 668 N N . VAL A 1 91 ? 25.384 3.098 8.448 1.00 61.03 91 VAL A N 1
ATOM 669 C CA . VAL A 1 91 ? 24.919 4.490 8.535 1.00 61.03 91 VAL A CA 1
ATOM 670 C C . VAL A 1 91 ? 23.713 4.753 7.630 1.00 61.03 91 VAL A C 1
ATOM 672 O O . VAL A 1 91 ? 22.890 5.606 7.939 1.00 61.03 91 VAL A O 1
ATOM 675 N N . THR A 1 92 ? 23.593 4.034 6.511 1.00 63.25 92 THR A N 1
ATOM 676 C CA . THR A 1 92 ? 22.657 4.400 5.429 1.00 63.25 92 THR A CA 1
ATOM 677 C C . THR A 1 92 ? 21.633 3.325 5.075 1.00 63.25 92 THR A C 1
ATOM 679 O O . THR A 1 92 ? 20.743 3.568 4.262 1.00 63.25 92 THR A O 1
ATOM 682 N N . GLY A 1 93 ? 21.748 2.121 5.649 1.00 65.25 93 GLY A N 1
ATOM 683 C CA . GLY A 1 93 ? 20.815 1.027 5.380 1.00 65.25 93 GLY A CA 1
ATOM 684 C C . GLY A 1 93 ? 20.802 0.567 3.917 1.00 65.25 93 GLY A C 1
ATOM 685 O O . GLY A 1 93 ? 19.769 0.094 3.454 1.00 65.25 93 GLY A O 1
ATOM 686 N N . GLY A 1 94 ? 21.914 0.734 3.187 1.00 77.94 94 GLY A N 1
ATOM 687 C CA . GLY A 1 94 ? 22.026 0.365 1.770 1.00 77.94 94 GLY A CA 1
ATOM 688 C C . GLY A 1 94 ? 21.793 1.531 0.806 1.00 77.94 94 GLY A C 1
ATOM 689 O O . GLY A 1 94 ? 20.937 1.440 -0.067 1.00 77.94 94 GLY A O 1
ATOM 690 N N . ALA A 1 95 ? 22.546 2.623 0.956 1.00 86.00 95 ALA A N 1
ATOM 691 C CA . ALA A 1 95 ? 22.546 3.728 -0.003 1.00 86.00 95 ALA A CA 1
ATOM 692 C C . ALA A 1 95 ? 23.857 3.810 -0.802 1.00 86.00 95 ALA A C 1
ATOM 694 O O . ALA A 1 95 ? 24.888 3.236 -0.436 1.00 86.00 95 ALA A O 1
ATOM 695 N N . TRP A 1 96 ? 23.801 4.554 -1.898 1.00 89.88 96 TRP A N 1
ATOM 696 C CA . TRP A 1 96 ? 24.884 4.773 -2.841 1.00 89.88 96 TRP A CA 1
ATOM 697 C C . TRP A 1 96 ? 25.051 6.266 -3.099 1.00 89.88 96 TRP A C 1
ATOM 699 O O . TRP A 1 96 ? 24.073 7.001 -3.191 1.00 89.88 96 TRP A O 1
ATOM 709 N N . GLU A 1 97 ? 26.295 6.695 -3.256 1.00 91.25 97 GLU A N 1
ATOM 710 C CA . GLU A 1 97 ? 26.642 8.013 -3.772 1.00 91.25 97 GLU A CA 1
ATOM 711 C C . GLU A 1 97 ? 26.822 7.919 -5.290 1.00 91.25 97 GLU A C 1
ATOM 713 O O . GLU A 1 97 ? 27.553 7.059 -5.798 1.00 91.25 97 GLU A O 1
ATOM 718 N N . LEU A 1 98 ? 26.155 8.814 -6.010 1.00 91.44 98 LEU A N 1
ATOM 719 C CA . LEU A 1 98 ? 26.292 9.027 -7.444 1.00 91.44 98 LEU A CA 1
ATOM 720 C C . LEU A 1 98 ? 27.142 10.267 -7.683 1.00 91.44 98 LEU A C 1
ATOM 722 O O . LEU A 1 98 ? 26.676 11.375 -7.458 1.00 91.44 98 LEU A O 1
ATOM 726 N N . SER A 1 99 ? 28.376 10.098 -8.160 1.00 92.38 99 SER A N 1
ATOM 727 C CA . SER A 1 99 ? 29.246 11.227 -8.519 1.00 92.38 99 SER A CA 1
ATOM 728 C C . SER A 1 99 ? 29.189 11.500 -10.023 1.00 92.38 99 SER A C 1
ATOM 730 O O . SER A 1 99 ? 29.647 10.673 -10.823 1.00 92.38 99 SER A O 1
ATOM 732 N N . PHE A 1 100 ? 28.661 12.654 -10.419 1.00 90.12 100 PHE A N 1
ATOM 733 C CA . PHE A 1 100 ? 28.535 13.066 -11.814 1.00 90.12 100 PHE A CA 1
ATOM 734 C C . PHE A 1 100 ? 29.825 13.717 -12.346 1.00 90.12 100 PHE A C 1
ATOM 736 O O . PHE A 1 100 ? 30.632 14.241 -11.573 1.00 90.12 100 PHE A O 1
ATOM 743 N N . PRO A 1 101 ? 30.063 13.694 -13.673 1.00 86.62 101 PRO A N 1
ATOM 744 C CA . PRO A 1 101 ? 31.262 14.293 -14.267 1.00 86.62 101 PRO A CA 1
ATOM 745 C C . PRO A 1 101 ? 31.398 15.811 -14.073 1.00 86.62 101 PRO A C 1
ATOM 747 O O . PRO A 1 101 ? 32.506 16.334 -14.169 1.00 86.62 101 PRO A O 1
ATOM 750 N N . ASP A 1 102 ? 30.295 16.515 -13.827 1.00 86.62 102 ASP A N 1
ATOM 751 C CA . ASP A 1 102 ? 30.260 17.952 -13.529 1.00 86.62 102 ASP A CA 1
ATOM 752 C C . ASP A 1 102 ? 30.582 18.278 -12.060 1.00 86.62 102 ASP A C 1
ATOM 754 O O . ASP A 1 102 ? 30.672 19.450 -11.697 1.00 86.62 102 ASP A O 1
ATOM 758 N N . GLY A 1 103 ? 30.817 17.254 -11.234 1.00 85.69 103 GLY A N 1
ATOM 759 C CA . GLY A 1 103 ? 31.125 17.380 -9.815 1.00 85.69 103 GLY A CA 1
ATOM 760 C C . GLY A 1 103 ? 29.904 17.319 -8.901 1.00 85.69 103 GLY A C 1
ATOM 761 O O . GLY A 1 103 ? 30.097 17.319 -7.687 1.00 85.69 103 GLY A O 1
ATOM 762 N N . ALA A 1 104 ? 28.682 17.232 -9.441 1.00 86.75 104 ALA A N 1
ATOM 763 C CA . ALA A 1 104 ? 27.489 17.028 -8.629 1.00 86.75 104 ALA A CA 1
ATOM 764 C C . ALA A 1 104 ? 27.503 15.640 -7.968 1.00 86.75 104 ALA A C 1
ATOM 766 O O 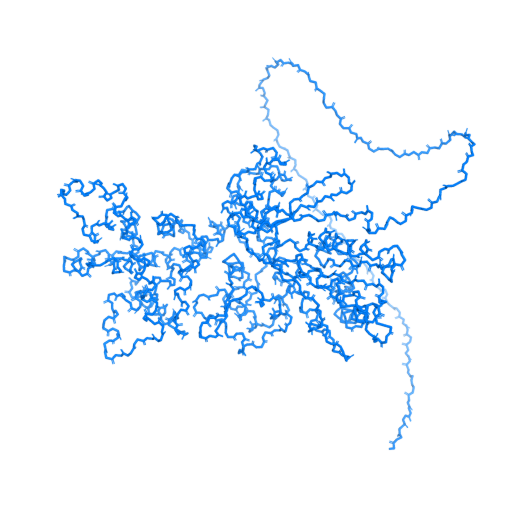. ALA A 1 104 ? 28.023 14.665 -8.526 1.00 86.75 104 ALA A O 1
ATOM 767 N N . THR A 1 105 ? 26.919 15.551 -6.777 1.00 87.75 105 THR A N 1
ATOM 768 C CA . THR A 1 105 ? 26.739 14.297 -6.044 1.00 87.75 105 THR A CA 1
ATOM 769 C C . THR A 1 105 ? 25.285 14.132 -5.653 1.00 87.75 105 THR A C 1
ATOM 771 O O . THR A 1 105 ? 24.689 15.081 -5.162 1.00 87.75 105 THR A O 1
ATOM 774 N N . GLU A 1 106 ? 24.738 12.934 -5.839 1.00 88.62 106 GLU A N 1
ATOM 775 C CA . GLU A 1 106 ? 23.368 12.607 -5.432 1.00 88.62 106 GLU A CA 1
ATOM 776 C C . GLU A 1 106 ? 23.333 11.330 -4.586 1.00 88.62 106 GLU A C 1
ATOM 778 O O . GLU A 1 106 ? 24.137 10.408 -4.776 1.00 88.62 106 GLU A O 1
ATOM 783 N N . LEU A 1 107 ? 22.363 11.263 -3.675 1.00 88.56 107 LEU A N 1
ATOM 784 C CA . LEU A 1 107 ? 22.077 10.083 -2.870 1.00 88.56 107 LEU A CA 1
ATOM 785 C C . LEU A 1 107 ? 21.080 9.159 -3.585 1.00 88.56 107 LEU A C 1
ATOM 787 O O . LEU A 1 107 ? 19.958 9.547 -3.906 1.00 88.56 107 LEU A O 1
ATOM 791 N N . PHE A 1 108 ? 21.444 7.887 -3.750 1.00 89.06 108 PHE A N 1
ATOM 792 C CA . PHE A 1 108 ? 20.536 6.836 -4.205 1.00 89.06 108 PHE A CA 1
ATOM 793 C C . PHE A 1 108 ? 20.309 5.798 -3.110 1.00 89.06 108 PHE A C 1
ATOM 795 O O . PHE A 1 108 ? 21.215 5.054 -2.737 1.00 89.06 108 PHE A O 1
ATOM 802 N N . VAL A 1 109 ? 19.081 5.720 -2.604 1.00 87.81 109 VAL A N 1
ATOM 803 C CA . VAL A 1 109 ? 18.696 4.710 -1.613 1.00 87.81 109 VAL A CA 1
ATOM 804 C C . VAL A 1 109 ? 18.262 3.434 -2.322 1.00 87.81 109 VAL A C 1
ATOM 806 O O . VAL A 1 109 ? 17.365 3.466 -3.165 1.00 87.81 109 VAL A O 1
ATOM 809 N N . ASP A 1 110 ? 18.864 2.308 -1.944 1.00 86.12 110 ASP A N 1
ATOM 810 C CA . ASP A 1 110 ? 18.658 1.018 -2.594 1.00 86.12 110 ASP A CA 1
ATOM 811 C C . ASP A 1 110 ? 18.115 -0.050 -1.622 1.00 86.12 110 ASP A C 1
ATOM 813 O O . ASP A 1 110 ? 18.814 -1.000 -1.260 1.00 86.12 110 ASP A O 1
ATOM 817 N N . PRO A 1 111 ? 16.850 0.070 -1.176 1.00 77.25 111 PRO A N 1
ATOM 818 C CA . PRO A 1 111 ? 16.264 -0.878 -0.228 1.00 77.25 111 PRO A CA 1
ATOM 819 C C . PRO A 1 111 ? 15.993 -2.258 -0.849 1.00 77.25 111 PRO A C 1
ATOM 821 O O . PRO A 1 111 ? 15.696 -3.203 -0.122 1.00 77.25 111 PRO A O 1
ATOM 824 N N . GLY A 1 112 ? 16.022 -2.362 -2.182 1.00 78.50 112 GLY A N 1
ATOM 825 C CA . GLY A 1 112 ? 15.673 -3.565 -2.938 1.00 78.50 112 GLY A CA 1
ATOM 826 C C . GLY A 1 112 ? 16.868 -4.304 -3.536 1.00 78.50 112 GLY A C 1
ATOM 827 O O . GLY A 1 112 ? 16.646 -5.236 -4.301 1.00 78.50 112 GLY A O 1
ATOM 828 N N . ASP A 1 113 ? 18.099 -3.880 -3.231 1.00 86.50 113 ASP A N 1
ATOM 829 C CA . ASP A 1 113 ? 19.331 -4.387 -3.859 1.00 86.50 113 ASP A CA 1
ATOM 830 C C . ASP A 1 113 ? 19.285 -4.315 -5.403 1.00 86.50 113 ASP A C 1
ATOM 832 O O . ASP A 1 113 ? 19.767 -5.177 -6.144 1.00 86.50 113 ASP A O 1
ATOM 836 N N . ILE A 1 114 ? 18.665 -3.243 -5.897 1.00 90.12 114 ILE A N 1
ATOM 837 C CA . ILE A 1 114 ? 18.459 -2.913 -7.303 1.00 90.12 114 ILE A CA 1
ATOM 838 C C . ILE A 1 114 ? 19.797 -2.811 -8.031 1.00 90.12 114 ILE A C 1
ATOM 840 O O . ILE A 1 114 ? 19.916 -3.262 -9.172 1.00 90.12 114 ILE A O 1
ATOM 844 N N . VAL A 1 115 ? 20.825 -2.261 -7.378 1.00 92.06 115 VAL A N 1
ATOM 845 C CA . VAL A 1 115 ? 22.169 -2.160 -7.952 1.00 92.06 115 VAL A CA 1
ATOM 846 C C . VAL A 1 115 ? 22.752 -3.542 -8.239 1.00 92.06 115 VAL A C 1
ATOM 848 O O . VAL A 1 115 ? 23.327 -3.742 -9.312 1.00 92.06 115 VAL A O 1
ATOM 851 N N . ALA A 1 116 ? 22.598 -4.504 -7.325 1.00 91.75 116 ALA A N 1
ATOM 852 C CA . ALA A 1 116 ? 23.060 -5.869 -7.558 1.00 91.75 116 ALA A CA 1
ATOM 853 C C . ALA A 1 116 ? 22.282 -6.528 -8.703 1.00 91.75 116 ALA A C 1
ATOM 855 O O . ALA A 1 116 ? 22.896 -7.095 -9.606 1.00 91.75 116 ALA A O 1
ATOM 856 N N . GLY A 1 117 ? 20.955 -6.373 -8.727 1.00 93.12 117 GLY A N 1
ATOM 857 C CA . GLY A 1 117 ? 20.116 -6.912 -9.797 1.00 93.12 117 GLY A CA 1
ATOM 858 C C . GLY A 1 117 ? 20.464 -6.358 -11.185 1.00 93.12 117 GLY A C 1
ATOM 859 O O . GLY A 1 117 ? 20.513 -7.114 -12.155 1.00 93.12 117 GLY A O 1
ATOM 860 N N . ILE A 1 118 ? 20.753 -5.056 -11.296 1.00 94.38 118 ILE A N 1
ATOM 861 C CA . ILE A 1 118 ? 21.183 -4.448 -12.564 1.00 94.38 118 ILE A CA 1
ATOM 862 C C . ILE A 1 118 ? 22.586 -4.921 -12.946 1.00 94.38 118 ILE A C 1
ATOM 864 O O . ILE A 1 118 ? 22.817 -5.201 -14.119 1.00 94.38 118 ILE A O 1
ATOM 868 N N . ARG A 1 119 ? 23.523 -5.045 -11.995 1.00 94.06 119 ARG A N 1
ATOM 869 C CA . ARG A 1 119 ? 24.852 -5.617 -12.280 1.00 94.06 119 ARG A CA 1
ATOM 870 C C . ARG A 1 119 ? 24.745 -7.036 -12.830 1.00 94.06 119 ARG A C 1
ATOM 872 O O . ARG A 1 119 ? 25.442 -7.356 -13.789 1.00 94.06 119 ARG A O 1
ATOM 879 N N . ASP A 1 120 ? 23.863 -7.853 -12.263 1.00 94.50 120 ASP A N 1
ATOM 880 C CA . ASP A 1 120 ? 23.634 -9.213 -12.745 1.00 94.50 120 ASP A CA 1
ATOM 881 C C . ASP A 1 120 ? 23.060 -9.220 -14.170 1.00 94.50 120 ASP A C 1
ATOM 883 O O . ASP A 1 120 ? 23.574 -9.919 -15.046 1.00 94.50 120 ASP A O 1
ATOM 887 N N . TRP A 1 121 ? 22.088 -8.348 -14.461 1.00 94.19 121 TRP A N 1
ATOM 888 C CA . TRP A 1 121 ? 21.607 -8.147 -15.831 1.00 94.19 121 TRP A CA 1
ATOM 889 C C . TRP A 1 121 ? 22.720 -7.721 -16.798 1.00 94.19 121 TRP A C 1
ATOM 891 O O . TRP A 1 121 ? 22.807 -8.275 -17.892 1.00 94.19 121 TRP A O 1
ATOM 901 N N . VAL A 1 122 ? 23.570 -6.756 -16.420 1.00 91.75 122 VAL A N 1
ATOM 902 C CA . VAL A 1 122 ? 24.678 -6.293 -17.274 1.00 91.75 122 VAL A CA 1
ATOM 903 C C . VAL A 1 122 ? 25.617 -7.453 -17.602 1.00 91.75 122 VAL A C 1
ATOM 905 O O . VAL A 1 122 ? 25.974 -7.626 -18.766 1.00 91.75 122 VAL A O 1
ATOM 908 N N . SER A 1 123 ? 25.965 -8.277 -16.610 1.00 90.06 123 SER A N 1
ATOM 909 C CA . SER A 1 123 ? 26.789 -9.473 -16.811 1.00 90.06 123 SER A CA 1
ATOM 910 C C . SER A 1 123 ? 26.152 -10.437 -17.817 1.00 90.06 123 SER A C 1
ATOM 912 O O . SER A 1 123 ? 26.779 -10.768 -18.821 1.00 90.06 123 SER A O 1
ATOM 914 N N . HIS A 1 124 ? 24.879 -10.798 -17.627 1.00 89.06 124 HIS A N 1
ATOM 915 C CA . HIS A 1 124 ? 24.148 -11.677 -18.549 1.00 89.06 124 HIS A CA 1
ATOM 916 C C . HIS A 1 124 ? 24.024 -11.086 -19.959 1.00 89.06 124 HIS A C 1
ATOM 918 O O . HIS A 1 124 ? 24.130 -11.794 -20.961 1.00 89.06 124 HIS A O 1
ATOM 924 N N . ALA A 1 125 ? 23.796 -9.778 -20.060 1.00 87.81 125 ALA A N 1
ATOM 925 C CA . ALA A 1 125 ? 23.709 -9.090 -21.338 1.00 87.81 125 ALA A CA 1
ATOM 926 C C . ALA A 1 125 ? 25.046 -9.084 -22.080 1.00 87.81 125 ALA A C 1
ATOM 928 O O . ALA A 1 125 ? 25.073 -9.234 -23.302 1.00 87.81 125 ALA A O 1
ATOM 929 N N . PHE A 1 126 ? 26.149 -8.967 -21.346 1.00 85.62 126 PHE A N 1
ATOM 930 C CA . PHE A 1 126 ? 27.491 -9.027 -21.907 1.00 85.62 126 PHE A CA 1
ATOM 931 C C . PHE A 1 126 ? 27.857 -10.448 -22.343 1.00 85.62 126 PHE A C 1
ATOM 933 O O . PHE A 1 126 ? 28.390 -10.628 -23.436 1.00 85.62 126 PHE A O 1
ATOM 940 N N . GLU A 1 127 ? 27.513 -11.465 -21.554 1.00 85.75 127 GLU A N 1
ATOM 941 C CA . GLU A 1 127 ? 27.676 -12.867 -21.951 1.00 85.75 127 GLU A CA 1
ATOM 942 C C . GLU A 1 127 ? 26.889 -13.185 -23.230 1.00 85.75 127 GLU A C 1
ATOM 944 O O . GLU A 1 127 ? 27.444 -13.729 -24.187 1.00 85.75 127 GLU A O 1
ATOM 949 N N . ALA A 1 128 ? 25.624 -12.760 -23.302 1.00 82.12 128 ALA A N 1
ATOM 950 C CA . ALA A 1 128 ? 24.780 -12.960 -24.478 1.00 82.12 128 ALA A CA 1
ATOM 951 C C . ALA A 1 128 ? 25.299 -12.222 -25.724 1.00 82.12 128 ALA A C 1
ATOM 953 O O . ALA A 1 128 ? 25.183 -12.725 -26.841 1.00 82.12 128 ALA A O 1
ATOM 954 N N . ALA A 1 129 ? 25.879 -11.031 -25.553 1.00 78.12 129 ALA A N 1
ATOM 955 C CA . ALA A 1 129 ? 26.480 -10.287 -26.654 1.00 78.12 129 ALA A CA 1
ATOM 956 C C . ALA A 1 129 ? 27.795 -10.921 -27.149 1.00 78.12 129 ALA A C 1
ATOM 958 O O . ALA A 1 129 ? 28.100 -10.826 -28.340 1.00 78.12 129 ALA A O 1
ATOM 959 N N . ALA A 1 130 ? 28.545 -11.596 -26.271 1.00 79.31 130 ALA A N 1
ATOM 960 C CA . ALA A 1 130 ? 29.752 -12.339 -26.632 1.00 79.31 130 ALA A CA 1
ATOM 961 C C . ALA A 1 130 ? 29.449 -13.677 -27.335 1.00 79.31 130 ALA A C 1
ATOM 963 O O . ALA A 1 130 ? 30.249 -14.131 -28.158 1.00 79.31 130 ALA A O 1
ATOM 964 N N . ASP A 1 131 ? 28.298 -14.300 -27.059 1.00 81.62 131 ASP A N 1
ATOM 965 C CA . ASP A 1 131 ? 27.878 -15.523 -27.744 1.00 81.62 131 ASP A CA 1
ATOM 966 C C . ASP A 1 131 ? 27.498 -15.240 -29.206 1.00 81.62 131 ASP A C 1
ATOM 968 O O . ASP A 1 131 ? 26.419 -14.737 -29.542 1.00 81.62 131 ASP A O 1
ATOM 972 N N . THR A 1 132 ? 28.403 -15.598 -30.123 1.00 72.25 132 THR A N 1
ATOM 973 C CA . THR A 1 132 ? 28.173 -15.398 -31.556 1.00 72.25 132 THR A CA 1
ATOM 974 C C . THR A 1 132 ? 27.110 -16.339 -32.144 1.00 72.25 132 THR A C 1
ATOM 976 O O . THR A 1 132 ? 26.526 -16.012 -33.184 1.00 72.25 132 THR A O 1
ATOM 979 N N . HIS A 1 133 ? 26.787 -17.443 -31.464 1.00 75.81 133 HIS A N 1
ATOM 980 C CA . HIS A 1 133 ? 25.922 -18.513 -31.959 1.00 75.81 133 HIS A CA 1
ATOM 981 C C . HIS A 1 133 ? 24.441 -18.354 -31.580 1.00 75.81 133 HIS A C 1
ATOM 983 O O . HIS A 1 133 ? 23.589 -18.968 -32.224 1.00 75.81 133 HIS A O 1
ATOM 989 N N . SER A 1 134 ? 24.109 -17.507 -30.601 1.00 72.69 134 SER A N 1
ATOM 990 C CA . SER A 1 134 ? 22.723 -17.299 -30.158 1.00 72.69 134 SER A CA 1
ATOM 991 C C . SER A 1 134 ? 21.884 -16.472 -31.149 1.00 72.69 134 SER A C 1
ATOM 993 O O . SER A 1 134 ? 22.230 -15.334 -31.449 1.00 72.69 134 SER A O 1
ATOM 995 N N . PRO A 1 135 ? 20.734 -16.942 -31.653 1.00 67.81 135 PRO A N 1
ATOM 996 C CA . PRO A 1 135 ? 19.923 -16.190 -32.618 1.00 67.81 135 PRO A CA 1
ATOM 997 C C . PRO A 1 135 ? 19.178 -14.973 -32.024 1.00 67.81 135 PRO A C 1
ATOM 999 O O . PRO A 1 135 ? 18.460 -14.292 -32.761 1.00 67.81 135 PRO A O 1
ATOM 1002 N N . THR A 1 136 ? 19.310 -14.700 -30.721 1.00 73.12 136 THR A N 1
ATOM 1003 C CA . THR A 1 136 ? 18.596 -13.622 -30.017 1.00 73.12 136 THR A CA 1
ATOM 1004 C C . THR A 1 136 ? 19.517 -12.466 -29.623 1.00 73.12 136 THR A C 1
ATOM 1006 O O . THR A 1 136 ? 20.735 -12.620 -29.522 1.00 73.12 136 THR A O 1
ATOM 1009 N N . SER A 1 137 ? 18.930 -11.289 -29.401 1.00 77.81 137 SER A N 1
ATOM 1010 C CA . SER A 1 137 ? 19.611 -10.135 -28.807 1.00 77.81 137 SER A CA 1
ATOM 1011 C C . SER A 1 137 ? 19.947 -10.365 -27.330 1.00 77.81 137 SER A C 1
ATOM 1013 O O . SER A 1 137 ? 19.520 -11.352 -26.723 1.00 77.81 137 SER A O 1
ATOM 1015 N N . ALA A 1 138 ? 20.693 -9.427 -26.739 1.00 82.88 138 ALA A N 1
ATOM 1016 C CA . ALA A 1 138 ? 20.898 -9.389 -25.296 1.00 82.88 138 ALA A CA 1
ATOM 1017 C C . ALA A 1 138 ? 19.544 -9.323 -24.548 1.00 82.88 138 ALA A C 1
ATOM 1019 O O . ALA A 1 138 ? 18.587 -8.741 -25.078 1.00 82.88 138 ALA A O 1
ATOM 1020 N N . PRO A 1 139 ? 19.441 -9.895 -23.330 1.00 87.56 139 PRO A N 1
ATOM 1021 C CA . PRO A 1 139 ? 18.224 -9.848 -22.531 1.00 87.56 139 PRO A CA 1
ATOM 1022 C C . PRO A 1 139 ? 17.747 -8.413 -22.310 1.00 87.56 139 PRO A C 1
ATOM 1024 O O . PRO A 1 139 ? 18.515 -7.532 -21.920 1.00 87.56 139 PRO A O 1
ATOM 1027 N N . VAL A 1 140 ? 16.456 -8.186 -22.530 1.00 89.38 140 VAL A N 1
ATOM 1028 C CA . VAL A 1 140 ? 15.809 -6.898 -22.263 1.00 89.38 140 VAL A CA 1
ATOM 1029 C C . VAL A 1 140 ? 15.673 -6.709 -20.756 1.00 89.38 140 VAL A C 1
ATOM 1031 O O . VAL A 1 140 ? 15.146 -7.593 -20.082 1.00 89.38 140 VAL A O 1
ATOM 1034 N N . LEU A 1 141 ? 16.089 -5.551 -20.243 1.00 92.62 141 LEU A N 1
ATOM 1035 C CA . LEU A 1 141 ? 15.806 -5.117 -18.878 1.00 92.62 141 LEU A CA 1
ATOM 1036 C C . LEU A 1 141 ? 14.465 -4.386 -18.829 1.00 92.62 141 LEU A C 1
ATOM 1038 O O . LEU A 1 141 ? 14.252 -3.419 -19.560 1.00 92.62 141 LEU A O 1
ATOM 1042 N N . VAL A 1 142 ? 13.577 -4.804 -17.935 1.00 91.44 142 VAL A N 1
ATOM 1043 C CA . VAL A 1 142 ? 12.325 -4.113 -17.620 1.00 91.44 142 VAL A CA 1
ATOM 1044 C C . VAL A 1 142 ? 12.376 -3.658 -16.166 1.00 91.44 142 VAL A C 1
ATOM 1046 O O . VAL A 1 142 ? 12.361 -4.479 -15.251 1.00 91.44 142 VAL A O 1
ATOM 1049 N N . ILE A 1 143 ? 12.413 -2.343 -15.955 1.00 91.19 143 ILE A N 1
ATOM 1050 C CA . ILE A 1 143 ? 12.298 -1.731 -14.628 1.00 91.19 143 ILE A CA 1
ATOM 1051 C C . ILE A 1 143 ? 10.821 -1.463 -14.374 1.00 91.19 143 ILE A C 1
ATOM 1053 O O . ILE A 1 143 ? 10.196 -0.636 -15.046 1.00 91.19 143 ILE A O 1
ATOM 1057 N N . THR A 1 144 ? 10.265 -2.164 -13.395 1.00 89.75 144 THR A N 1
ATOM 1058 C CA . THR A 1 144 ? 8.848 -2.115 -13.048 1.00 89.75 144 THR A CA 1
ATOM 1059 C C . THR A 1 144 ? 8.647 -1.659 -11.611 1.00 89.75 144 THR A C 1
ATOM 1061 O O . THR A 1 144 ? 9.557 -1.678 -10.793 1.00 89.75 144 THR A O 1
ATOM 1064 N N . GLY A 1 145 ? 7.445 -1.190 -11.311 1.00 87.38 145 GLY A N 1
ATOM 1065 C CA . GLY A 1 145 ? 7.068 -0.715 -9.990 1.00 87.38 145 GLY A CA 1
ATOM 1066 C C . GLY A 1 145 ? 5.866 0.212 -10.060 1.00 87.38 145 GLY A C 1
ATOM 1067 O O . GLY A 1 145 ? 5.475 0.662 -11.144 1.00 87.38 145 GLY A O 1
ATOM 1068 N N . LEU A 1 146 ? 5.310 0.523 -8.894 1.00 84.81 146 LEU A N 1
ATOM 1069 C CA . LEU A 1 146 ? 4.197 1.456 -8.735 1.00 84.81 146 LEU A CA 1
ATOM 1070 C C . LEU A 1 146 ? 4.577 2.882 -9.153 1.00 84.81 146 LEU A C 1
ATOM 1072 O O . LEU A 1 146 ? 5.716 3.200 -9.519 1.00 84.81 146 LEU A O 1
ATOM 1076 N N . VAL A 1 147 ? 3.597 3.772 -9.125 1.00 79.69 147 VAL A N 1
ATOM 1077 C CA . VAL A 1 147 ? 3.829 5.175 -9.433 1.00 79.69 147 VAL A CA 1
ATOM 1078 C C . VAL A 1 147 ? 4.854 5.804 -8.479 1.00 79.69 147 VAL A C 1
ATOM 1080 O O . VAL A 1 147 ? 4.872 5.511 -7.288 1.00 79.69 147 VAL A O 1
ATOM 1083 N N . LYS A 1 148 ? 5.743 6.645 -9.024 1.00 82.88 148 LYS A N 1
ATOM 1084 C CA . LYS A 1 148 ? 6.831 7.325 -8.291 1.00 82.88 148 LYS A CA 1
ATOM 1085 C C . LYS A 1 148 ? 7.690 6.409 -7.401 1.00 82.88 148 LYS A C 1
ATOM 1087 O O . LYS A 1 148 ? 8.120 6.820 -6.334 1.00 82.88 148 LYS A O 1
ATOM 1092 N N . THR A 1 149 ? 8.027 5.206 -7.867 1.00 84.31 149 THR A N 1
ATOM 1093 C CA . THR A 1 149 ? 9.024 4.335 -7.203 1.00 84.31 149 THR A CA 1
ATOM 1094 C C . THR A 1 149 ? 10.464 4.567 -7.668 1.00 84.31 149 THR A C 1
ATOM 1096 O O . THR A 1 149 ? 11.354 3.801 -7.328 1.00 84.31 149 THR A O 1
ATOM 1099 N N . GLY A 1 150 ? 10.717 5.614 -8.462 1.00 86.25 150 GLY A N 1
ATOM 1100 C CA . GLY A 1 150 ? 12.064 5.946 -8.946 1.00 86.25 150 GLY A CA 1
ATOM 1101 C C . GLY A 1 150 ? 12.443 5.279 -10.270 1.00 86.25 150 GLY A C 1
ATOM 1102 O O . GLY A 1 150 ? 13.607 5.292 -10.650 1.00 86.25 150 GLY A O 1
ATOM 1103 N N . LYS A 1 151 ? 11.465 4.740 -11.010 1.00 87.38 151 LYS A N 1
ATOM 1104 C CA . LYS A 1 151 ? 11.680 4.039 -12.289 1.00 87.38 151 LYS A CA 1
ATOM 1105 C C . LYS A 1 151 ? 12.504 4.834 -13.304 1.00 87.38 151 LYS A C 1
ATOM 1107 O O . LYS A 1 151 ? 13.519 4.339 -13.786 1.00 87.38 151 LYS A O 1
ATOM 1112 N N . SER A 1 152 ? 12.088 6.070 -13.593 1.00 86.31 152 SER A N 1
ATOM 1113 C CA . SER A 1 152 ? 12.800 6.947 -14.531 1.00 86.31 152 SER A CA 1
ATOM 1114 C C . SER A 1 152 ? 14.210 7.258 -14.039 1.00 86.31 152 SER A C 1
ATOM 1116 O O . SER A 1 152 ? 15.149 7.143 -14.807 1.00 86.31 152 SER A O 1
ATOM 1118 N N . TYR A 1 153 ? 14.377 7.555 -12.747 1.00 87.25 153 TYR A N 1
ATOM 1119 C CA . TYR A 1 153 ? 15.692 7.827 -12.164 1.00 87.25 153 TYR A CA 1
ATOM 1120 C C . TYR A 1 153 ? 16.635 6.620 -12.283 1.00 87.25 153 TYR A C 1
ATOM 1122 O O . TYR A 1 153 ? 17.787 6.744 -12.693 1.00 87.25 153 TYR A O 1
ATOM 1130 N N . CYS A 1 154 ? 16.125 5.420 -12.005 1.00 89.44 154 CYS A N 1
ATOM 1131 C CA . CYS A 1 154 ? 16.880 4.184 -12.151 1.00 89.44 154 CYS A CA 1
ATOM 1132 C C . CYS A 1 154 ? 17.303 3.946 -13.614 1.00 89.44 154 CYS A C 1
ATOM 1134 O O . CYS A 1 154 ? 18.466 3.649 -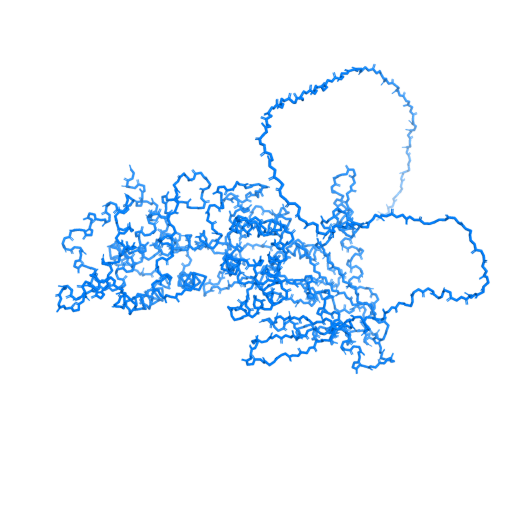13.883 1.00 89.44 154 CYS A O 1
ATOM 1136 N N . GLN A 1 155 ? 16.390 4.149 -14.570 1.00 89.06 155 GLN A N 1
ATOM 1137 C CA . GLN A 1 155 ? 16.680 4.034 -16.003 1.00 89.06 155 GLN A CA 1
ATOM 1138 C C . GLN A 1 155 ? 17.661 5.106 -16.506 1.00 89.06 155 GLN A C 1
ATOM 1140 O O . GLN A 1 155 ? 18.522 4.811 -17.338 1.00 89.06 155 GLN A O 1
ATOM 1145 N N . ASP A 1 156 ? 17.513 6.348 -16.049 1.00 86.19 156 ASP A N 1
ATOM 1146 C CA . ASP A 1 156 ? 18.226 7.502 -16.597 1.00 86.19 156 ASP A CA 1
ATOM 1147 C C . ASP A 1 156 ? 19.612 7.689 -15.987 1.00 86.19 156 ASP A C 1
ATOM 1149 O O . ASP A 1 156 ? 20.515 8.155 -16.685 1.00 86.19 156 ASP A O 1
ATOM 1153 N N . THR A 1 157 ? 19.788 7.267 -14.737 1.00 89.50 157 THR A N 1
ATOM 1154 C CA . THR A 1 157 ? 21.008 7.503 -13.964 1.00 89.50 157 THR A CA 1
ATOM 1155 C C . THR A 1 157 ? 21.690 6.188 -13.589 1.00 89.50 157 THR A C 1
ATOM 1157 O O . THR A 1 157 ? 22.817 5.935 -14.014 1.00 89.50 157 THR A O 1
ATOM 1160 N N . VAL A 1 158 ? 21.000 5.300 -12.864 1.00 92.12 158 VAL A N 1
ATOM 1161 C CA . VAL A 1 158 ? 21.618 4.102 -12.259 1.00 92.12 158 VAL A CA 1
ATOM 1162 C C . VAL A 1 158 ? 22.051 3.070 -13.308 1.00 92.12 158 VAL A C 1
ATOM 1164 O O . VAL A 1 158 ? 23.185 2.592 -13.270 1.00 92.12 158 VAL A O 1
ATOM 1167 N N . VAL A 1 159 ? 21.189 2.741 -14.278 1.00 92.38 159 VAL A N 1
ATOM 1168 C CA . VAL A 1 159 ? 21.519 1.775 -15.343 1.00 92.38 159 VAL A CA 1
ATOM 1169 C C . VAL A 1 159 ? 22.725 2.241 -16.177 1.00 92.38 159 VAL A C 1
ATOM 1171 O O . VAL A 1 159 ? 23.678 1.469 -16.300 1.00 92.38 159 VAL A O 1
ATOM 1174 N N . PRO A 1 160 ? 22.766 3.481 -16.712 1.00 90.62 160 PRO A N 1
ATOM 1175 C CA . PRO A 1 160 ? 23.952 4.022 -17.376 1.00 90.62 160 PRO A CA 1
ATOM 1176 C C . PRO A 1 160 ? 25.228 3.934 -16.546 1.00 90.62 160 PRO A C 1
ATOM 1178 O O . PRO A 1 160 ? 26.264 3.539 -17.080 1.00 90.62 160 PRO A O 1
ATOM 1181 N N . SER A 1 161 ? 25.162 4.267 -15.254 1.00 91.75 161 SER A N 1
ATOM 1182 C CA . SER A 1 161 ? 26.307 4.204 -14.341 1.00 91.75 161 SER A CA 1
ATOM 1183 C C . SER A 1 161 ? 26.899 2.804 -14.242 1.00 91.75 161 SER A C 1
ATOM 1185 O O . SER A 1 161 ? 28.119 2.650 -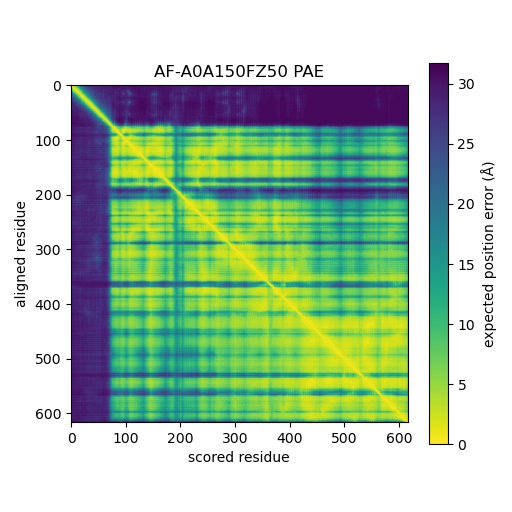14.340 1.00 91.75 161 SER A O 1
ATOM 1187 N N . LEU A 1 162 ? 26.046 1.787 -14.113 1.00 93.06 162 LEU A N 1
ATOM 1188 C CA . LEU A 1 162 ? 26.462 0.391 -13.976 1.00 93.06 162 LEU A CA 1
ATOM 1189 C C . LEU A 1 162 ? 26.931 -0.219 -15.302 1.00 93.06 162 LEU A C 1
ATOM 1191 O O . LEU A 1 162 ? 27.930 -0.935 -15.327 1.00 93.06 162 LEU A O 1
ATOM 1195 N N . VAL A 1 163 ? 26.288 0.123 -16.422 1.00 90.44 163 VAL A N 1
ATOM 1196 C CA . VAL A 1 163 ? 26.773 -0.266 -17.758 1.00 90.44 163 VAL A CA 1
ATOM 1197 C C . VAL A 1 163 ? 28.145 0.360 -18.022 1.00 90.44 163 VAL A C 1
ATOM 1199 O O . VAL A 1 163 ? 29.069 -0.329 -18.444 1.00 90.44 163 VAL A O 1
ATOM 1202 N N . ALA A 1 164 ? 28.318 1.651 -17.726 1.00 88.81 164 ALA A N 1
ATOM 1203 C CA . ALA A 1 164 ? 29.597 2.336 -17.884 1.00 88.81 164 ALA A CA 1
ATOM 1204 C C . ALA A 1 164 ? 30.688 1.766 -16.964 1.00 88.81 164 ALA A C 1
ATOM 1206 O O . ALA A 1 164 ? 31.841 1.667 -17.378 1.00 88.81 164 ALA A O 1
ATOM 1207 N N . GLU A 1 165 ? 30.348 1.389 -15.726 1.00 90.25 165 GLU A N 1
ATOM 1208 C CA . GLU A 1 165 ? 31.243 0.665 -14.816 1.00 90.25 165 GLU A CA 1
ATOM 1209 C C . GLU A 1 165 ? 31.733 -0.639 -15.456 1.00 90.25 165 GLU A C 1
ATOM 1211 O O . GLU A 1 165 ? 32.941 -0.851 -15.561 1.00 90.25 165 GLU A O 1
ATOM 1216 N N . ALA A 1 166 ? 30.816 -1.463 -15.964 1.00 88.69 166 ALA A N 1
ATOM 1217 C CA . ALA A 1 166 ? 31.158 -2.739 -16.579 1.00 88.69 166 ALA A CA 1
ATOM 1218 C C . ALA A 1 166 ? 32.000 -2.578 -17.858 1.00 88.69 166 ALA A C 1
ATOM 1220 O O . ALA A 1 166 ? 32.983 -3.297 -18.032 1.00 88.69 166 ALA A O 1
ATOM 1221 N N . VAL A 1 167 ? 31.680 -1.602 -18.719 1.00 85.94 167 VAL A N 1
ATOM 1222 C CA . VAL A 1 167 ? 32.487 -1.296 -19.915 1.00 85.94 167 VAL A CA 1
ATOM 1223 C C . VAL A 1 167 ? 33.900 -0.849 -19.524 1.00 85.94 167 VAL A C 1
ATOM 1225 O O . VAL A 1 167 ? 34.874 -1.326 -20.104 1.00 85.94 167 VAL A O 1
ATOM 1228 N N . ARG A 1 168 ? 34.047 0.015 -18.506 1.00 85.06 168 ARG A N 1
ATOM 1229 C CA . ARG A 1 168 ? 35.371 0.442 -18.010 1.00 85.06 168 ARG A CA 1
ATOM 1230 C C . ARG A 1 168 ? 36.206 -0.733 -17.514 1.00 85.06 168 ARG A C 1
ATOM 1232 O O . ARG A 1 168 ? 37.401 -0.773 -17.789 1.00 85.06 168 ARG A O 1
ATOM 1239 N N . ASN A 1 169 ? 35.579 -1.687 -16.829 1.00 84.94 169 ASN A N 1
ATOM 1240 C CA . ASN A 1 169 ? 36.264 -2.862 -16.293 1.00 84.94 169 ASN A CA 1
ATOM 1241 C C . ASN A 1 169 ? 36.768 -3.820 -17.391 1.00 84.94 169 ASN A C 1
ATOM 1243 O O . ASN A 1 169 ? 37.700 -4.577 -17.137 1.00 84.94 169 ASN A O 1
ATOM 1247 N N . GLN A 1 170 ? 36.198 -3.780 -18.602 1.00 77.81 170 GLN A N 1
ATOM 1248 C CA . GLN A 1 170 ? 36.641 -4.601 -19.739 1.00 77.81 170 GLN A CA 1
ATOM 1249 C C . GLN A 1 170 ? 37.751 -3.959 -20.591 1.00 77.81 170 GLN A C 1
ATOM 1251 O O . GLN A 1 170 ? 38.465 -4.675 -21.289 1.00 77.81 170 GLN A O 1
ATOM 1256 N N . GLY A 1 171 ? 37.920 -2.634 -20.532 1.00 68.56 171 GLY A N 1
ATOM 1257 C CA . GLY A 1 171 ? 38.897 -1.893 -21.340 1.00 68.56 171 GLY A CA 1
ATOM 1258 C C . GLY A 1 171 ? 38.382 -1.457 -22.723 1.00 68.56 171 GLY A C 1
ATOM 1259 O O . GLY A 1 171 ? 37.333 -1.896 -23.190 1.00 68.56 171 GLY A O 1
ATOM 1260 N N . ALA A 1 172 ? 39.123 -0.552 -23.378 1.00 63.91 172 ALA A N 1
ATOM 1261 C CA . ALA A 1 172 ? 38.695 0.155 -24.597 1.00 63.91 172 ALA A CA 1
ATOM 1262 C C . ALA A 1 172 ? 38.531 -0.733 -25.847 1.00 63.91 172 ALA A C 1
ATOM 1264 O O . ALA A 1 172 ? 37.787 -0.365 -26.751 1.00 63.91 172 ALA A O 1
ATOM 1265 N N . ASP A 1 173 ? 39.178 -1.901 -25.869 1.00 65.25 173 ASP A N 1
ATOM 1266 C CA . ASP A 1 173 ? 39.098 -2.885 -26.959 1.00 65.25 173 ASP A CA 1
ATOM 1267 C C . ASP A 1 173 ? 38.184 -4.075 -26.612 1.00 65.25 173 ASP A C 1
ATOM 1269 O O . ASP A 1 173 ? 38.169 -5.093 -27.307 1.00 65.25 173 ASP A O 1
ATOM 1273 N N . GLY A 1 174 ? 37.430 -3.975 -25.512 1.00 65.00 174 GLY A N 1
ATOM 1274 C CA . GLY A 1 174 ? 36.483 -5.007 -25.112 1.00 65.00 174 GLY A CA 1
ATOM 1275 C C . GLY A 1 174 ? 35.361 -5.179 -26.146 1.00 65.00 174 GLY A C 1
ATOM 1276 O O . GLY A 1 174 ? 34.992 -4.217 -26.828 1.00 65.00 174 GLY A O 1
ATOM 1277 N N . PRO A 1 175 ? 34.738 -6.371 -26.231 1.00 61.94 175 PRO A N 1
ATOM 1278 C CA . PRO A 1 175 ? 33.629 -6.647 -27.158 1.00 61.94 175 PRO A CA 1
ATOM 1279 C C . PRO A 1 175 ? 32.440 -5.679 -27.003 1.00 61.94 175 PRO A C 1
ATOM 1281 O O . PRO A 1 175 ? 31.596 -5.581 -27.892 1.00 61.94 175 PRO A O 1
ATOM 1284 N N . MET A 1 176 ? 32.401 -4.935 -25.894 1.00 66.44 176 MET A N 1
ATOM 1285 C CA . MET A 1 176 ? 31.330 -4.020 -25.513 1.00 66.44 176 MET A CA 1
ATOM 1286 C C . MET A 1 176 ? 31.638 -2.534 -25.773 1.00 66.44 176 MET A C 1
ATOM 1288 O O . MET A 1 176 ? 30.775 -1.690 -25.540 1.00 66.44 176 MET A O 1
ATOM 1292 N N . ALA A 1 177 ? 32.821 -2.187 -26.299 1.00 63.28 177 ALA A N 1
ATOM 1293 C CA . ALA A 1 177 ? 33.236 -0.795 -26.537 1.00 63.28 177 ALA A CA 1
ATOM 1294 C C . ALA A 1 177 ? 32.333 -0.027 -27.530 1.00 63.28 177 ALA A C 1
ATOM 1296 O O .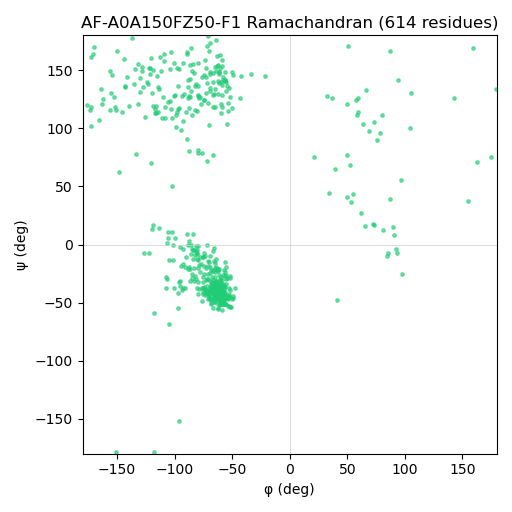 ALA A 1 177 ? 32.294 1.203 -27.520 1.00 63.28 177 ALA A O 1
ATOM 1297 N N . GLY A 1 178 ? 31.580 -0.750 -28.370 1.00 66.38 178 GLY A N 1
ATOM 1298 C CA . GLY A 1 178 ? 30.623 -0.201 -29.337 1.00 66.38 178 GLY A CA 1
ATOM 1299 C C . GLY A 1 178 ? 29.146 -0.369 -28.964 1.00 66.38 178 GLY A C 1
ATOM 1300 O O . GLY A 1 178 ? 28.290 -0.159 -29.827 1.00 66.38 178 GLY A O 1
ATOM 1301 N N . MET A 1 179 ? 28.825 -0.791 -27.735 1.00 72.81 179 MET A N 1
ATOM 1302 C CA . MET A 1 179 ? 27.432 -1.004 -27.336 1.00 72.81 179 MET A CA 1
ATOM 1303 C C . MET A 1 179 ? 26.638 0.298 -27.220 1.00 72.81 179 MET A C 1
ATOM 1305 O O . MET A 1 179 ? 27.144 1.339 -26.798 1.00 72.81 179 MET A O 1
ATOM 1309 N N . VAL A 1 180 ? 25.349 0.213 -27.547 1.00 76.88 180 VAL A N 1
ATOM 1310 C CA . VAL A 1 180 ? 24.388 1.310 -27.417 1.00 76.88 180 VAL A CA 1
ATOM 1311 C C . VAL A 1 180 ? 23.322 0.917 -26.401 1.00 76.88 180 VAL A C 1
ATOM 1313 O O . VAL A 1 180 ? 22.594 -0.054 -26.600 1.00 76.88 180 VAL A O 1
ATOM 1316 N N . LEU A 1 181 ? 23.209 1.693 -25.323 1.00 78.25 181 LEU A N 1
ATOM 1317 C CA . LEU A 1 181 ? 22.116 1.569 -24.363 1.00 78.25 181 LEU A CA 1
ATOM 1318 C C . LEU A 1 181 ? 20.905 2.367 -24.858 1.00 78.25 181 LEU A C 1
ATOM 1320 O O . LEU A 1 181 ? 20.924 3.599 -24.885 1.00 78.25 181 LEU A O 1
ATOM 1324 N N . LEU A 1 182 ? 19.844 1.657 -25.228 1.00 79.44 182 LEU A N 1
ATOM 1325 C CA . LEU A 1 182 ? 18.559 2.234 -25.595 1.00 79.44 182 LEU A CA 1
ATOM 1326 C C . LEU A 1 182 ? 17.623 2.203 -24.387 1.00 79.44 182 LEU A C 1
ATOM 1328 O O . LEU A 1 182 ? 17.245 1.146 -23.879 1.00 79.44 182 LEU A O 1
ATOM 1332 N N . ARG A 1 183 ? 17.248 3.398 -23.933 1.00 76.62 183 ARG A N 1
ATOM 1333 C CA . ARG A 1 183 ? 16.327 3.619 -22.817 1.00 76.62 183 ARG A CA 1
ATOM 1334 C C . ARG A 1 183 ? 14.969 4.006 -23.379 1.00 76.62 183 ARG A C 1
ATOM 1336 O O . ARG A 1 183 ? 14.846 5.032 -24.043 1.00 76.62 183 ARG A O 1
ATOM 1343 N N . LEU A 1 184 ? 13.962 3.181 -23.128 1.00 70.56 184 LEU A N 1
ATOM 1344 C CA . LEU A 1 184 ? 12.580 3.470 -23.484 1.00 70.56 184 LEU A CA 1
ATOM 1345 C C . LEU A 1 184 ? 11.789 3.773 -22.215 1.00 70.56 184 LEU A C 1
ATOM 1347 O O . LEU A 1 184 ? 11.525 2.870 -21.422 1.00 70.56 184 LEU A O 1
ATOM 1351 N N . ASN A 1 185 ? 11.413 5.038 -22.027 1.00 59.75 185 ASN A N 1
ATOM 1352 C CA . ASN A 1 185 ? 10.466 5.448 -20.997 1.00 59.75 185 ASN A CA 1
ATOM 1353 C C . ASN A 1 185 ? 9.080 5.604 -21.629 1.00 59.75 185 ASN A C 1
ATOM 1355 O O . ASN A 1 185 ? 8.791 6.618 -22.258 1.00 59.75 185 ASN A O 1
ATOM 1359 N N . ALA A 1 186 ? 8.201 4.622 -21.446 1.00 57.81 186 ALA A N 1
ATOM 1360 C CA . ALA A 1 186 ? 6.841 4.636 -21.975 1.00 57.81 186 ALA A CA 1
ATOM 1361 C C . ALA A 1 186 ? 5.941 5.725 -21.345 1.00 57.81 186 ALA A C 1
ATOM 1363 O O . ALA A 1 186 ? 4.801 5.912 -21.758 1.00 57.81 186 ALA A O 1
ATOM 1364 N N . GLY A 1 187 ? 6.447 6.440 -20.334 1.00 45.44 187 GLY A N 1
ATOM 1365 C CA . GLY A 1 187 ? 5.750 7.429 -19.526 1.00 45.44 187 GLY A CA 1
ATOM 1366 C C . GLY A 1 187 ? 5.985 8.897 -19.877 1.00 45.44 187 GLY A C 1
ATOM 1367 O O . GLY A 1 187 ? 5.046 9.694 -19.862 1.00 45.44 187 GLY A O 1
ATOM 1368 N N . GLN A 1 188 ? 7.213 9.257 -20.265 1.00 39.44 188 GLN A N 1
ATOM 1369 C CA . GLN A 1 188 ? 7.551 10.579 -20.829 1.00 39.44 188 GLN A CA 1
ATOM 1370 C C . GLN A 1 188 ? 6.888 10.828 -22.199 1.00 39.44 188 GLN A C 1
ATOM 1372 O O . GLN A 1 188 ? 6.966 11.917 -22.760 1.00 39.44 188 GLN A O 1
ATOM 1377 N N . LEU A 1 189 ? 6.167 9.829 -22.701 1.00 47.22 189 LEU A N 1
ATOM 1378 C CA . LEU A 1 189 ? 5.346 9.866 -23.902 1.00 47.22 189 LEU A CA 1
ATOM 1379 C C . LEU A 1 189 ? 3.986 10.577 -23.700 1.00 47.22 189 LEU A C 1
ATOM 1381 O O . LEU A 1 189 ? 3.326 10.909 -24.682 1.00 47.22 189 LEU A O 1
ATOM 1385 N N . ASN A 1 190 ? 3.599 10.887 -22.451 1.00 34.62 190 ASN A N 1
ATOM 1386 C CA . ASN A 1 190 ? 2.327 11.549 -22.106 1.00 34.62 190 ASN A CA 1
ATOM 1387 C C . ASN A 1 190 ? 2.341 13.092 -22.215 1.00 34.62 190 ASN A C 1
ATOM 1389 O O . ASN A 1 190 ? 1.302 13.732 -22.044 1.00 34.62 190 ASN A O 1
ATOM 1393 N N . GLY A 1 191 ? 3.483 13.721 -22.512 1.00 35.19 191 GLY A N 1
ATOM 1394 C CA . GLY A 1 191 ? 3.565 15.157 -22.797 1.00 35.19 191 GLY A CA 1
ATOM 1395 C C . GLY A 1 191 ? 3.368 15.426 -24.287 1.00 35.19 191 GLY A C 1
ATOM 1396 O O . GLY A 1 191 ? 4.339 15.409 -25.029 1.00 35.19 191 GLY A O 1
ATOM 1397 N N . LYS A 1 192 ? 2.121 15.654 -24.728 1.00 33.03 192 LYS A N 1
ATOM 1398 C CA . LYS A 1 192 ? 1.738 15.818 -26.150 1.00 33.03 192 LYS A CA 1
ATOM 1399 C C . LYS A 1 192 ? 2.290 14.697 -27.055 1.00 33.03 192 LYS A C 1
ATOM 1401 O O . LYS A 1 192 ? 3.234 14.922 -27.796 1.00 33.03 192 LYS A O 1
ATOM 1406 N N . ALA A 1 193 ? 1.665 13.517 -27.010 1.00 37.72 193 ALA A N 1
ATOM 1407 C CA . ALA A 1 193 ? 1.688 12.465 -28.040 1.00 37.72 193 ALA A CA 1
ATOM 1408 C C . ALA A 1 193 ? 2.870 12.504 -29.044 1.00 37.72 193 ALA A C 1
ATOM 1410 O O . ALA A 1 193 ? 2.669 12.862 -30.208 1.00 37.72 193 ALA A O 1
ATOM 1411 N N . ASN A 1 194 ? 4.076 12.100 -28.623 1.00 32.38 194 ASN A N 1
ATOM 1412 C CA . ASN A 1 194 ? 5.235 11.998 -29.515 1.00 32.38 194 ASN A CA 1
ATOM 1413 C C . ASN A 1 194 ? 5.624 10.532 -29.811 1.00 32.38 194 ASN A C 1
ATOM 1415 O O . ASN A 1 194 ? 5.948 9.735 -28.934 1.00 32.38 194 ASN A O 1
ATOM 1419 N N . GLU A 1 195 ? 5.523 10.224 -31.107 1.00 37.69 195 GLU A N 1
ATOM 1420 C CA . GLU A 1 195 ? 6.106 9.180 -31.972 1.00 37.69 195 GLU A CA 1
ATOM 1421 C C . GLU A 1 195 ? 6.242 7.721 -31.496 1.00 37.69 195 GLU A C 1
ATOM 1423 O O . GLU A 1 195 ? 5.794 6.844 -32.228 1.00 37.69 195 GLU A O 1
ATOM 1428 N N . VAL A 1 196 ? 6.754 7.397 -30.306 1.00 40.19 196 VAL A N 1
ATOM 1429 C CA . VAL A 1 196 ? 6.926 5.979 -29.903 1.00 40.19 196 VAL A CA 1
ATOM 1430 C C . VAL A 1 196 ? 5.662 5.392 -29.256 1.00 40.19 196 VAL A C 1
ATOM 1432 O O . VAL A 1 196 ? 5.325 4.232 -29.473 1.00 40.19 196 VAL A O 1
ATOM 1435 N N . GLN A 1 197 ? 4.859 6.201 -28.560 1.00 39.72 197 GLN A N 1
ATOM 1436 C CA . GLN A 1 197 ? 3.495 5.790 -28.192 1.00 39.72 197 GLN A CA 1
ATOM 1437 C C . GLN A 1 197 ? 2.567 5.795 -29.409 1.00 39.72 197 GLN A C 1
ATOM 1439 O O . GLN A 1 197 ? 1.698 4.946 -29.473 1.00 39.72 197 GLN A O 1
ATOM 1444 N N . ARG A 1 198 ? 2.778 6.665 -30.413 1.00 41.12 198 ARG A N 1
ATOM 1445 C CA . ARG A 1 198 ? 2.094 6.551 -31.722 1.00 41.12 198 ARG A CA 1
ATOM 1446 C C . ARG A 1 198 ? 2.498 5.288 -32.479 1.00 41.12 198 ARG A C 1
ATOM 1448 O O . ARG A 1 198 ? 1.751 4.824 -33.323 1.00 41.12 198 ARG A O 1
ATOM 1455 N N . ILE A 1 199 ? 3.671 4.742 -32.181 1.00 46.53 199 ILE A N 1
ATOM 1456 C CA . ILE A 1 199 ? 4.099 3.427 -32.643 1.00 46.53 199 ILE A CA 1
ATOM 1457 C C . ILE A 1 199 ? 3.224 2.361 -31.952 1.00 46.53 199 ILE A C 1
ATOM 1459 O O . ILE A 1 199 ? 2.565 1.591 -32.627 1.00 46.53 199 ILE A O 1
ATOM 1463 N N . PHE A 1 200 ? 3.066 2.362 -30.628 1.00 45.69 200 PHE A N 1
ATOM 1464 C CA . PHE A 1 200 ? 2.250 1.337 -29.944 1.00 45.69 200 PHE A CA 1
ATOM 1465 C C . PHE A 1 200 ? 0.733 1.586 -29.879 1.00 45.69 200 PHE A C 1
ATOM 1467 O O . PHE A 1 200 ? -0.006 0.688 -29.501 1.00 45.69 200 PHE A O 1
ATOM 1474 N N . LEU A 1 201 ? 0.273 2.791 -30.193 1.00 53.69 201 LEU A N 1
ATOM 1475 C CA . LEU A 1 201 ? -1.107 3.281 -30.160 1.00 53.69 201 LEU A CA 1
ATOM 1476 C C . LEU A 1 201 ? -1.251 4.324 -31.287 1.00 53.69 201 LEU A C 1
ATOM 1478 O O . LEU A 1 201 ? -1.436 5.516 -31.011 1.00 53.69 201 LEU A O 1
ATOM 1482 N N . PRO A 1 202 ? -1.075 3.933 -32.566 1.00 54.41 202 PRO A N 1
ATOM 1483 C CA . PRO A 1 202 ? -1.268 4.855 -33.667 1.00 54.41 202 PRO A CA 1
ATOM 1484 C C . PRO A 1 202 ? -2.704 5.348 -33.634 1.00 54.41 202 PRO A C 1
ATOM 1486 O O . PRO A 1 202 ? -3.603 4.680 -33.128 1.00 54.41 202 PRO A O 1
ATOM 1489 N N . THR A 1 203 ? -2.916 6.557 -34.134 1.00 52.19 203 THR A N 1
ATOM 1490 C CA . THR A 1 203 ? -4.254 7.130 -34.256 1.00 52.19 203 THR A CA 1
ATOM 1491 C C . THR A 1 203 ? -4.500 7.495 -35.708 1.00 52.19 203 THR A C 1
ATOM 1493 O O . THR A 1 203 ? -3.611 8.020 -36.381 1.00 52.19 203 THR A O 1
ATOM 1496 N N . LEU A 1 204 ? -5.703 7.214 -36.199 1.00 48.28 204 LEU A N 1
ATOM 1497 C CA . LEU A 1 204 ? -6.128 7.511 -37.560 1.00 48.28 204 LEU A CA 1
ATOM 1498 C C . LEU A 1 204 ? -7.419 8.327 -37.469 1.00 48.28 204 LEU A C 1
ATOM 1500 O O . LEU A 1 204 ? -8.443 7.843 -37.007 1.00 48.28 204 LEU A O 1
ATOM 1504 N N . GLY A 1 205 ? -7.346 9.615 -37.821 1.00 50.81 205 GLY A N 1
ATOM 1505 C CA . GLY A 1 205 ? -8.486 10.536 -37.692 1.00 50.81 205 GLY A CA 1
ATOM 1506 C C . GLY A 1 205 ? -8.833 10.961 -36.256 1.00 50.81 205 GLY A C 1
ATOM 1507 O O . GLY A 1 205 ? -9.924 11.470 -36.034 1.00 50.81 205 GLY A O 1
ATOM 1508 N N . GLY A 1 206 ? -7.921 10.780 -35.292 1.00 56.22 206 GLY A N 1
ATOM 1509 C CA . GLY A 1 206 ? -8.151 11.095 -33.872 1.00 56.22 206 GLY A CA 1
ATOM 1510 C C . GLY A 1 206 ? -8.654 9.913 -33.038 1.00 56.22 206 GLY A C 1
ATOM 1511 O O . GLY A 1 206 ? -8.686 10.012 -31.816 1.00 56.22 206 GLY A O 1
ATOM 1512 N N . GLU A 1 207 ? -8.966 8.785 -33.678 1.00 53.78 207 GLU A N 1
ATOM 1513 C CA . GLU A 1 207 ? -9.304 7.520 -33.022 1.00 53.78 207 GLU A CA 1
ATOM 1514 C C . GLU A 1 207 ? -8.111 6.563 -33.023 1.00 53.78 207 GLU A C 1
ATOM 1516 O O . GLU A 1 207 ? -7.222 6.674 -33.866 1.00 53.78 207 GLU A O 1
ATOM 1521 N N . LEU A 1 208 ? -8.087 5.619 -32.082 1.00 61.56 208 LEU A N 1
ATOM 1522 C CA . LEU A 1 208 ? -7.044 4.600 -31.986 1.00 61.56 208 LEU A CA 1
ATOM 1523 C C . LEU A 1 208 ? -7.067 3.669 -33.215 1.00 61.56 208 LEU A C 1
ATOM 1525 O O . LEU A 1 208 ? -8.023 2.923 -33.424 1.00 61.56 208 LEU A O 1
ATOM 1529 N N . ASP A 1 209 ? -5.980 3.650 -33.985 1.00 69.81 209 ASP A N 1
ATOM 1530 C CA . ASP A 1 209 ? -5.700 2.663 -35.029 1.00 69.81 209 ASP A CA 1
ATOM 1531 C C . ASP A 1 209 ? -5.238 1.356 -34.380 1.00 69.81 209 ASP A C 1
ATOM 1533 O O . ASP A 1 209 ? -4.052 1.031 -34.294 1.00 69.81 209 ASP A O 1
ATOM 1537 N N . LYS A 1 210 ? -6.217 0.608 -33.874 1.00 69.38 210 LYS A N 1
ATOM 1538 C CA . LYS A 1 210 ? -5.983 -0.672 -33.210 1.00 69.38 210 LYS A CA 1
ATOM 1539 C C . LYS A 1 210 ? -5.164 -1.654 -34.081 1.00 69.38 210 LYS A C 1
ATOM 1541 O O . LYS A 1 210 ? -4.172 -2.186 -33.579 1.00 69.38 210 LYS A O 1
ATOM 1546 N N . PRO A 1 211 ? -5.468 -1.857 -35.377 1.00 74.50 211 PRO A N 1
ATOM 1547 C CA . PRO A 1 211 ? -4.630 -2.688 -36.245 1.00 74.50 211 PRO A CA 1
ATOM 1548 C C . PRO A 1 211 ? -3.178 -2.200 -36.346 1.00 74.50 211 PRO A C 1
ATOM 1550 O O . PRO A 1 211 ? -2.251 -3.010 -36.299 1.00 74.50 211 PRO A O 1
ATOM 1553 N N . GLY A 1 212 ? -2.962 -0.885 -36.447 1.00 73.44 212 GLY A N 1
ATOM 1554 C CA . GLY A 1 212 ? -1.620 -0.308 -36.452 1.00 73.44 212 GLY A CA 1
ATOM 1555 C C . GLY A 1 212 ? -0.868 -0.552 -35.140 1.00 73.44 212 GLY A C 1
ATOM 1556 O O . GLY A 1 212 ? 0.300 -0.940 -35.177 1.00 73.44 212 GLY A O 1
ATOM 1557 N N . SER A 1 213 ? -1.533 -0.402 -33.985 1.00 71.06 213 SER A N 1
ATOM 1558 C CA . SER A 1 213 ? -0.916 -0.681 -32.676 1.00 71.06 213 SER A CA 1
ATOM 1559 C C . SER A 1 213 ? -0.486 -2.126 -32.545 1.00 71.06 213 SER A C 1
ATOM 1561 O O . SER A 1 213 ? 0.617 -2.401 -32.075 1.00 71.06 213 SER A O 1
ATOM 1563 N N . GLU A 1 214 ? -1.342 -3.045 -32.987 1.00 77.75 214 GLU A N 1
ATOM 1564 C CA . GLU A 1 214 ? -1.091 -4.478 -32.915 1.00 77.75 214 GLU A CA 1
ATOM 1565 C C . GLU A 1 214 ? 0.083 -4.838 -33.824 1.00 77.75 214 GLU A C 1
ATOM 1567 O O . GLU A 1 214 ? 1.026 -5.477 -33.371 1.00 77.75 214 GLU A O 1
ATOM 1572 N N . TYR A 1 215 ? 0.116 -4.334 -35.063 1.00 79.38 215 TYR A N 1
ATOM 1573 C CA . TYR A 1 215 ? 1.247 -4.557 -35.967 1.00 79.38 215 TYR A CA 1
ATOM 1574 C C . TYR A 1 215 ? 2.568 -4.061 -35.373 1.00 79.38 215 TYR A C 1
ATOM 1576 O O . TYR A 1 215 ? 3.585 -4.757 -35.401 1.00 79.38 215 TYR A O 1
ATOM 1584 N N . ILE A 1 216 ? 2.572 -2.855 -34.821 1.00 79.31 216 ILE A N 1
ATOM 1585 C CA . ILE A 1 216 ? 3.798 -2.262 -34.311 1.00 79.31 216 ILE A CA 1
ATOM 1586 C C . ILE A 1 216 ? 4.269 -2.964 -33.031 1.00 79.31 216 ILE A C 1
ATOM 1588 O O . ILE A 1 216 ? 5.464 -3.236 -32.900 1.00 79.31 216 ILE A O 1
ATOM 1592 N N . ARG A 1 217 ? 3.352 -3.324 -32.127 1.00 83.19 217 ARG A N 1
ATOM 1593 C CA . ARG A 1 217 ? 3.640 -4.130 -30.933 1.00 83.19 217 ARG A CA 1
ATOM 1594 C C . ARG A 1 217 ? 4.164 -5.517 -31.313 1.00 83.19 217 ARG A C 1
ATOM 1596 O O . ARG A 1 217 ? 5.258 -5.897 -30.894 1.00 83.19 217 ARG A O 1
ATOM 1603 N N . ASP A 1 218 ? 3.405 -6.245 -32.126 1.00 82.75 218 ASP A N 1
ATOM 1604 C CA . ASP A 1 218 ? 3.579 -7.682 -32.364 1.00 82.75 218 ASP A CA 1
ATOM 1605 C C . ASP A 1 218 ? 4.671 -8.001 -33.375 1.00 82.75 218 ASP A C 1
ATOM 1607 O O . ASP A 1 218 ? 5.300 -9.059 -33.294 1.00 82.75 218 ASP A O 1
ATOM 1611 N N . CYS A 1 219 ? 4.896 -7.093 -34.326 1.00 82.06 219 CYS A N 1
ATOM 1612 C CA . CYS A 1 219 ? 5.882 -7.272 -35.382 1.00 82.06 219 CYS A CA 1
ATOM 1613 C C . CYS A 1 219 ? 7.114 -6.411 -35.122 1.00 82.06 219 CYS A C 1
ATOM 1615 O O . CYS A 1 219 ? 8.178 -6.950 -34.837 1.00 82.06 219 CYS A O 1
ATOM 1617 N N . PHE A 1 220 ? 6.993 -5.084 -35.206 1.00 82.94 220 PHE A N 1
ATOM 1618 C CA . PHE A 1 220 ? 8.162 -4.198 -35.217 1.00 82.94 220 PHE A CA 1
ATOM 1619 C C . PHE A 1 220 ? 8.920 -4.206 -33.885 1.00 82.94 220 PHE A C 1
ATOM 1621 O O . PHE A 1 220 ? 10.114 -4.500 -33.841 1.00 82.94 220 PHE A O 1
ATOM 1628 N N . MET A 1 221 ? 8.220 -3.925 -32.789 1.00 82.62 221 MET A N 1
ATOM 1629 C CA . MET A 1 221 ? 8.837 -3.790 -31.473 1.00 82.62 221 MET A CA 1
ATOM 1630 C C . MET A 1 221 ? 9.280 -5.135 -30.929 1.00 82.62 221 MET A C 1
ATOM 1632 O O . MET A 1 221 ? 10.410 -5.257 -30.463 1.00 82.62 221 MET A O 1
ATOM 1636 N N . LYS A 1 222 ? 8.454 -6.172 -31.083 1.00 84.25 222 LYS A N 1
ATOM 1637 C CA . LYS A 1 222 ? 8.878 -7.529 -30.756 1.00 84.25 222 LYS A CA 1
ATOM 1638 C C . LYS A 1 222 ? 10.143 -7.933 -31.522 1.00 84.25 222 LYS A C 1
ATOM 1640 O O . LYS A 1 222 ? 11.074 -8.462 -30.920 1.00 84.25 222 LYS A O 1
ATOM 1645 N N . TYR A 1 223 ? 10.205 -7.666 -32.827 1.00 85.81 223 TYR A N 1
ATOM 1646 C CA . TYR A 1 223 ? 11.386 -7.980 -33.628 1.00 85.81 223 TYR A CA 1
ATOM 1647 C C . TYR A 1 223 ? 12.629 -7.247 -33.116 1.00 85.81 223 TYR A C 1
ATOM 1649 O O . TYR A 1 223 ? 13.668 -7.873 -32.953 1.00 85.81 223 TYR A O 1
ATOM 1657 N N . LEU A 1 224 ? 12.531 -5.955 -32.794 1.00 84.00 224 LEU A N 1
ATOM 1658 C CA . LEU A 1 224 ? 13.662 -5.193 -32.254 1.00 84.00 224 LEU A CA 1
ATOM 1659 C C . LEU A 1 224 ? 14.137 -5.689 -30.883 1.00 84.00 224 LEU A C 1
ATOM 1661 O O . LEU A 1 224 ? 15.338 -5.696 -30.621 1.00 84.00 224 LEU A O 1
ATOM 1665 N N . LEU A 1 225 ? 13.212 -6.097 -30.016 1.00 84.69 225 LEU A N 1
ATOM 1666 C CA . LEU A 1 225 ? 13.523 -6.549 -28.659 1.00 84.69 225 LEU A CA 1
ATOM 1667 C C . LEU A 1 225 ? 14.083 -7.976 -28.603 1.00 84.69 225 LEU A C 1
ATOM 1669 O O . LEU A 1 225 ? 14.745 -8.314 -27.630 1.00 84.69 225 LEU A O 1
ATOM 1673 N N . VAL A 1 226 ? 13.800 -8.808 -29.611 1.00 84.88 226 VAL A N 1
ATOM 1674 C CA . VAL A 1 226 ? 14.220 -10.224 -29.649 1.00 84.88 226 VAL A CA 1
ATOM 1675 C C . VAL A 1 226 ? 15.342 -10.473 -30.657 1.00 84.88 226 VAL A C 1
ATOM 1677 O O . VAL A 1 226 ? 16.233 -11.284 -30.414 1.00 84.88 226 VAL A O 1
ATOM 1680 N N . HIS A 1 227 ? 15.294 -9.795 -31.801 1.00 83.81 227 HIS A N 1
ATOM 1681 C CA . HIS A 1 227 ? 16.206 -9.966 -32.936 1.00 83.81 227 HIS A CA 1
ATOM 1682 C C . HIS A 1 227 ? 16.970 -8.678 -33.268 1.00 83.81 227 HIS A C 1
ATOM 1684 O O . HIS A 1 227 ? 17.570 -8.566 -34.340 1.00 83.81 227 HIS A O 1
ATOM 1690 N N . GLY A 1 228 ? 16.942 -7.689 -32.369 1.00 79.38 228 GLY A N 1
ATOM 1691 C CA . GLY A 1 228 ? 17.755 -6.489 -32.500 1.00 79.38 228 GLY A CA 1
ATOM 1692 C C . GLY A 1 228 ? 19.255 -6.813 -32.523 1.00 79.38 228 GLY A C 1
ATOM 1693 O O . GLY A 1 228 ? 19.676 -7.902 -32.124 1.00 79.38 228 GLY A O 1
ATOM 1694 N N . PRO A 1 229 ? 20.098 -5.875 -32.980 1.00 81.31 229 PRO A N 1
ATOM 1695 C CA . PRO A 1 229 ? 21.543 -6.057 -32.949 1.00 81.31 229 PRO A CA 1
ATOM 1696 C C . PRO A 1 229 ? 22.043 -6.392 -31.541 1.00 81.31 229 PRO A C 1
ATOM 1698 O O . PRO A 1 229 ? 21.646 -5.754 -30.571 1.00 81.31 229 PRO A O 1
ATOM 1701 N N . ARG A 1 230 ? 22.959 -7.360 -31.427 1.00 75.56 230 ARG A N 1
ATOM 1702 C CA . ARG A 1 230 ? 23.504 -7.801 -30.127 1.00 75.56 230 ARG A CA 1
ATOM 1703 C C . ARG A 1 230 ? 24.316 -6.730 -29.399 1.00 75.56 230 ARG A C 1
ATOM 1705 O O . ARG A 1 230 ? 24.540 -6.833 -28.202 1.00 75.56 230 ARG A O 1
ATOM 1712 N N . THR A 1 231 ? 24.719 -5.684 -30.113 1.00 75.44 231 THR A N 1
ATOM 1713 C CA . THR A 1 231 ? 25.363 -4.495 -29.551 1.00 75.44 231 THR A CA 1
ATOM 1714 C C . THR A 1 231 ? 24.369 -3.508 -28.929 1.00 75.44 231 THR A C 1
ATOM 1716 O O . THR A 1 231 ? 24.791 -2.477 -28.411 1.00 75.44 231 THR A O 1
ATOM 1719 N N . MET A 1 232 ? 23.061 -3.781 -28.971 1.00 80.50 232 MET A N 1
ATOM 1720 C CA . MET A 1 232 ? 22.046 -2.957 -28.317 1.00 80.50 232 MET A CA 1
ATOM 1721 C C . MET A 1 232 ? 21.606 -3.571 -26.993 1.00 80.50 232 MET A C 1
ATOM 1723 O O . MET A 1 232 ? 21.172 -4.721 -26.939 1.00 80.50 232 MET A O 1
ATOM 1727 N N . LEU A 1 233 ? 21.652 -2.758 -25.942 1.00 85.19 233 LEU A N 1
ATOM 1728 C CA . LEU A 1 233 ? 21.037 -3.058 -24.656 1.00 85.19 233 LEU A CA 1
ATOM 1729 C C . LEU A 1 233 ? 19.707 -2.321 -24.561 1.00 85.19 233 LEU A C 1
ATOM 1731 O O . LEU A 1 233 ? 19.662 -1.106 -24.750 1.00 85.19 233 LEU A O 1
ATOM 1735 N N . TRP A 1 234 ? 18.639 -3.039 -24.230 1.00 86.50 234 TRP A N 1
ATOM 1736 C CA . TRP A 1 234 ? 17.319 -2.449 -24.034 1.00 86.50 234 TRP A CA 1
ATOM 1737 C C . TRP A 1 234 ? 16.994 -2.347 -22.550 1.00 86.50 234 TRP A C 1
ATOM 1739 O O . TRP A 1 234 ? 16.971 -3.357 -21.852 1.00 86.50 234 TRP A O 1
ATOM 1749 N N . CYS A 1 235 ? 16.688 -1.134 -22.095 1.00 88.38 235 CYS A N 1
ATOM 1750 C CA . CYS A 1 235 ? 16.102 -0.879 -20.785 1.00 88.38 235 CYS A CA 1
ATOM 1751 C C . CYS A 1 235 ? 14.735 -0.219 -20.968 1.00 88.38 235 CYS A C 1
ATOM 1753 O O . CYS A 1 235 ? 14.647 0.880 -21.519 1.00 88.38 235 CYS A O 1
ATOM 1755 N N . ILE A 1 236 ? 13.676 -0.860 -20.482 1.00 85.88 236 ILE A N 1
ATOM 1756 C CA . ILE A 1 236 ? 12.283 -0.431 -20.634 1.00 85.88 236 ILE A CA 1
ATOM 1757 C C . ILE A 1 236 ? 11.701 -0.065 -19.268 1.00 85.88 236 ILE A C 1
ATOM 1759 O O . ILE A 1 236 ? 11.855 -0.801 -18.297 1.00 85.88 236 ILE A O 1
ATOM 1763 N N . THR A 1 237 ? 10.989 1.057 -19.202 1.00 83.75 237 THR A N 1
ATOM 1764 C CA . THR A 1 237 ? 10.098 1.416 -18.090 1.00 83.75 237 THR A CA 1
ATOM 1765 C C . THR A 1 237 ? 8.948 2.295 -18.594 1.00 83.75 237 THR A C 1
ATOM 1767 O O . THR A 1 237 ? 8.887 2.572 -19.788 1.00 83.75 237 THR A O 1
ATOM 1770 N N . GLY A 1 238 ? 8.032 2.754 -17.737 1.00 69.50 238 GLY A N 1
ATOM 1771 C CA . GLY A 1 238 ? 6.910 3.611 -18.133 1.00 69.50 238 GLY A CA 1
ATOM 1772 C C . GLY A 1 238 ? 6.082 4.170 -16.977 1.00 69.50 238 GLY A C 1
ATOM 1773 O O . GLY A 1 238 ? 6.096 3.628 -15.882 1.00 69.50 238 GLY A O 1
ATOM 1774 N N . SER A 1 239 ? 5.314 5.239 -17.222 1.00 65.31 239 SER A N 1
ATOM 1775 C CA . SER A 1 239 ? 4.380 5.830 -16.236 1.00 65.31 239 SER A CA 1
ATOM 1776 C C . SER A 1 239 ? 3.094 5.016 -16.038 1.00 65.31 239 SER A C 1
ATOM 17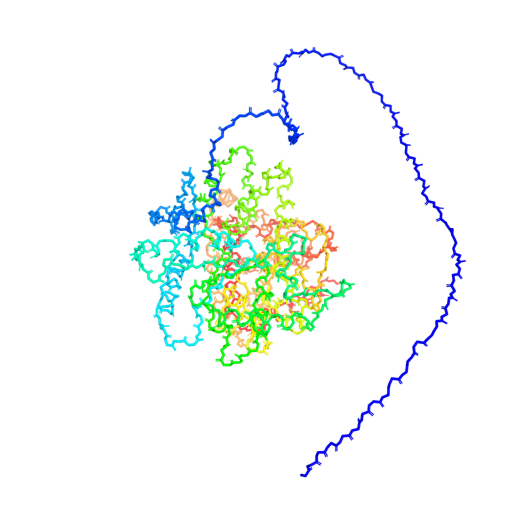78 O O . SER A 1 239 ? 2.319 5.327 -15.142 1.00 65.31 239 SER A O 1
ATOM 1780 N N . SER A 1 240 ? 2.845 4.020 -16.895 1.00 75.06 240 SER A N 1
ATOM 1781 C CA . SER A 1 240 ? 1.773 3.029 -16.757 1.00 75.06 240 SER A CA 1
ATOM 1782 C C . SER A 1 240 ? 2.372 1.650 -17.029 1.00 75.06 240 SER A C 1
ATOM 1784 O O . SER A 1 240 ? 2.299 1.091 -18.129 1.00 75.06 240 SER A O 1
ATOM 1786 N N . MET A 1 241 ? 3.077 1.135 -16.027 1.00 84.12 241 MET A N 1
ATOM 1787 C CA . MET A 1 241 ? 3.672 -0.196 -16.051 1.00 84.12 241 MET A CA 1
ATOM 1788 C C . MET A 1 241 ? 2.608 -1.283 -16.122 1.00 84.12 241 MET A C 1
ATOM 1790 O O . MET A 1 241 ? 2.847 -2.297 -16.776 1.00 84.12 241 MET A O 1
ATOM 1794 N N . SER A 1 242 ? 1.426 -1.053 -15.543 1.00 82.38 242 SER A N 1
ATOM 1795 C CA . SER A 1 242 ? 0.279 -1.955 -15.700 1.00 82.38 242 SER A CA 1
ATOM 1796 C C . SER A 1 242 ? -0.034 -2.217 -17.185 1.00 82.38 242 SER A C 1
ATOM 1798 O O . SER A 1 242 ? -0.025 -3.368 -17.626 1.00 82.38 242 SER A O 1
ATOM 1800 N N . GLN A 1 243 ? -0.193 -1.158 -17.988 1.00 81.00 243 GLN A N 1
ATOM 1801 C CA . GLN A 1 243 ? -0.420 -1.257 -19.431 1.00 81.00 243 GLN A CA 1
ATOM 1802 C C . GLN A 1 243 ? 0.811 -1.780 -20.178 1.00 81.00 243 GLN A C 1
ATOM 1804 O O . GLN A 1 243 ? 0.676 -2.575 -21.104 1.00 81.00 243 GLN A O 1
ATOM 1809 N N . THR A 1 244 ? 2.015 -1.366 -19.780 1.00 81.69 244 THR A N 1
ATOM 1810 C CA . THR A 1 244 ? 3.262 -1.817 -20.422 1.00 81.69 244 THR A CA 1
ATOM 1811 C C . THR A 1 244 ? 3.396 -3.339 -20.348 1.00 81.69 244 THR A C 1
ATOM 1813 O O . THR A 1 244 ? 3.663 -3.986 -21.360 1.00 81.69 244 THR A O 1
ATOM 1816 N N . TRP A 1 245 ? 3.136 -3.933 -19.181 1.00 86.19 245 TRP A N 1
ATOM 1817 C CA . TRP A 1 245 ? 3.151 -5.385 -19.022 1.00 86.19 245 TRP A CA 1
ATOM 1818 C C . TRP A 1 245 ? 2.012 -6.082 -19.762 1.00 86.19 245 TRP A C 1
ATOM 1820 O O . TRP A 1 245 ? 2.229 -7.174 -20.285 1.00 86.19 245 TRP A O 1
ATOM 1830 N N . ILE A 1 246 ? 0.821 -5.475 -19.836 1.00 83.81 246 ILE A N 1
ATOM 1831 C CA . ILE A 1 246 ? -0.277 -5.978 -20.677 1.00 83.81 246 ILE A CA 1
ATOM 1832 C C . ILE A 1 246 ? 0.191 -6.065 -22.133 1.00 83.81 246 ILE A C 1
ATOM 1834 O O . ILE A 1 246 ? 0.146 -7.149 -22.708 1.00 83.81 246 ILE A O 1
ATOM 1838 N N . SER A 1 247 ? 0.756 -4.990 -22.683 1.00 81.69 247 SER A N 1
ATOM 1839 C CA . SER A 1 247 ? 1.263 -4.973 -24.057 1.00 81.69 247 SER A CA 1
ATOM 1840 C C . SER A 1 247 ? 2.386 -5.993 -24.289 1.00 81.69 247 SER A C 1
ATOM 1842 O O . SER A 1 247 ? 2.414 -6.648 -25.326 1.00 81.69 247 SER A O 1
ATOM 1844 N N . ILE A 1 248 ? 3.305 -6.176 -23.333 1.00 85.00 248 ILE A N 1
ATOM 1845 C CA . ILE A 1 248 ? 4.359 -7.203 -23.430 1.00 85.00 248 ILE A CA 1
ATOM 1846 C C . ILE A 1 248 ? 3.758 -8.618 -23.430 1.00 85.00 248 ILE A C 1
ATOM 1848 O O . ILE A 1 248 ? 4.241 -9.487 -24.154 1.00 85.00 248 ILE A O 1
ATOM 1852 N N . ALA A 1 249 ? 2.713 -8.862 -22.635 1.00 87.94 249 ALA A N 1
ATOM 1853 C CA . ALA A 1 249 ? 2.043 -10.160 -22.567 1.00 87.94 249 ALA A CA 1
ATOM 1854 C C . ALA A 1 249 ? 1.263 -10.503 -23.845 1.00 87.94 249 ALA A C 1
ATOM 1856 O O . ALA A 1 249 ? 1.131 -11.676 -24.179 1.00 87.94 249 ALA A O 1
ATOM 1857 N N . GLU A 1 250 ? 0.736 -9.490 -24.533 1.00 85.69 250 GLU A N 1
ATOM 1858 C CA . GLU A 1 250 ? -0.026 -9.656 -25.774 1.00 85.69 250 GLU A CA 1
ATOM 1859 C C . GLU A 1 250 ? 0.863 -9.928 -26.993 1.00 85.69 250 GLU A C 1
ATOM 1861 O O . GLU A 1 250 ? 0.362 -10.412 -28.008 1.00 85.69 250 GLU A O 1
ATOM 1866 N N . MET A 1 251 ? 2.173 -9.662 -26.905 1.00 86.75 251 MET A N 1
ATOM 1867 C CA . MET A 1 251 ? 3.099 -9.981 -27.990 1.00 86.75 251 MET A CA 1
ATOM 1868 C C . MET A 1 251 ? 3.062 -11.490 -28.290 1.00 86.75 251 MET A C 1
ATOM 1870 O O . MET A 1 251 ? 3.253 -12.306 -27.382 1.00 86.75 251 MET A O 1
ATOM 1874 N N . PRO A 1 252 ? 2.876 -11.899 -29.560 1.00 85.44 252 PRO A N 1
ATOM 1875 C CA . PRO A 1 252 ? 2.784 -13.309 -29.921 1.00 85.44 252 PRO A CA 1
ATOM 1876 C C . PRO A 1 252 ? 4.089 -14.023 -29.563 1.00 85.44 252 PRO A C 1
ATOM 1878 O O . PRO A 1 252 ? 5.142 -13.411 -29.690 1.00 85.44 252 PRO A O 1
ATOM 1881 N N . PRO A 1 253 ? 4.101 -15.313 -29.195 1.00 83.62 253 PRO A N 1
ATOM 1882 C CA . PRO A 1 253 ? 5.329 -15.989 -28.788 1.00 83.62 253 PRO A CA 1
ATOM 1883 C C . PRO A 1 253 ? 6.319 -16.188 -29.943 1.00 83.62 253 PRO A C 1
ATOM 1885 O O . PRO A 1 253 ? 7.496 -15.958 -29.742 1.00 83.62 253 PRO A O 1
ATOM 1888 N N . ASN A 1 254 ? 5.911 -16.528 -31.173 1.00 80.56 254 ASN A N 1
ATOM 1889 C CA . ASN A 1 254 ? 6.796 -16.773 -32.343 1.00 80.56 254 ASN A CA 1
ATOM 1890 C C . ASN A 1 254 ? 8.173 -17.409 -32.004 1.00 80.56 254 ASN A C 1
ATOM 1892 O O . ASN A 1 254 ? 9.201 -16.940 -32.484 1.00 80.56 254 ASN A O 1
ATOM 1896 N N . GLY A 1 255 ? 8.201 -18.425 -31.128 1.00 78.75 255 GLY A N 1
ATOM 1897 C CA . GLY A 1 255 ? 9.428 -19.098 -30.668 1.00 78.75 255 GLY A CA 1
ATOM 1898 C C . GLY A 1 255 ? 10.185 -18.439 -29.500 1.00 78.75 255 GLY A C 1
ATOM 1899 O O . GLY A 1 255 ? 11.071 -19.073 -28.939 1.00 78.75 255 GLY A O 1
ATOM 1900 N N . PHE A 1 256 ? 9.826 -17.218 -29.092 1.00 81.50 256 PHE A N 1
ATOM 1901 C CA . PHE A 1 256 ? 10.412 -16.485 -27.965 1.00 81.50 256 PHE A CA 1
ATOM 1902 C C . PHE A 1 256 ? 9.376 -15.617 -27.223 1.00 81.50 256 PHE A C 1
ATOM 1904 O O . PHE A 1 256 ? 8.852 -14.631 -27.755 1.00 81.50 256 PHE A O 1
ATOM 1911 N N . THR A 1 257 ? 9.098 -15.965 -25.967 1.00 86.56 257 THR A N 1
ATOM 1912 C CA . THR A 1 257 ? 8.058 -15.330 -25.143 1.00 86.56 257 THR A CA 1
ATOM 1913 C C . THR A 1 257 ? 8.645 -14.211 -24.280 1.00 86.56 257 THR A C 1
ATOM 1915 O O . THR A 1 257 ? 9.177 -14.462 -23.201 1.00 86.56 257 THR A O 1
ATOM 1918 N N . LEU A 1 258 ? 8.514 -12.955 -24.726 1.00 86.00 258 LEU A N 1
ATOM 1919 C CA . LEU A 1 258 ? 9.174 -11.810 -24.082 1.00 86.00 258 LEU A CA 1
ATOM 1920 C C . LEU A 1 258 ? 8.800 -11.639 -22.599 1.00 86.00 258 LEU A C 1
ATOM 1922 O O . LEU A 1 258 ? 9.682 -11.389 -21.785 1.00 86.00 258 LEU A O 1
ATOM 1926 N N . ILE A 1 259 ? 7.527 -11.827 -22.226 1.00 87.06 259 ILE A N 1
ATOM 1927 C CA . ILE A 1 259 ? 7.072 -11.656 -20.833 1.00 87.06 259 ILE A CA 1
ATOM 1928 C C . ILE A 1 259 ? 7.794 -12.574 -19.831 1.00 87.06 259 ILE A C 1
ATOM 1930 O O . ILE A 1 259 ? 7.976 -12.193 -18.678 1.00 87.06 259 ILE A O 1
ATOM 1934 N N . THR A 1 260 ? 8.216 -13.766 -20.259 1.00 87.31 260 THR A N 1
ATOM 1935 C CA . THR A 1 260 ? 8.955 -14.719 -19.414 1.00 87.31 260 THR A CA 1
ATOM 1936 C C . THR A 1 260 ? 10.468 -14.611 -19.566 1.00 87.31 260 THR A C 1
ATOM 1938 O O . THR A 1 260 ? 11.192 -15.119 -18.719 1.00 87.31 260 THR A O 1
ATOM 1941 N N . SER A 1 261 ? 10.945 -13.991 -20.645 1.00 85.44 261 SER A N 1
ATOM 1942 C CA . SER A 1 261 ? 12.372 -13.906 -20.976 1.00 85.44 261 SER A CA 1
ATOM 1943 C C . SER A 1 261 ? 13.005 -12.557 -20.623 1.00 85.44 261 SER A C 1
ATOM 1945 O O . SER A 1 261 ? 14.226 -12.440 -20.640 1.00 85.44 261 SER A O 1
ATOM 1947 N N . ALA A 1 262 ? 12.198 -11.535 -20.327 1.00 88.25 262 ALA A N 1
ATOM 1948 C CA . ALA A 1 262 ? 12.686 -10.232 -19.899 1.00 88.25 262 ALA A CA 1
ATOM 1949 C C . ALA A 1 262 ? 13.305 -10.300 -18.496 1.00 88.25 262 ALA A C 1
ATOM 1951 O O . ALA A 1 262 ? 12.691 -10.798 -17.547 1.00 88.25 262 ALA A O 1
ATOM 1952 N N . TYR A 1 263 ? 14.493 -9.719 -18.353 1.00 91.94 263 TYR A N 1
ATOM 1953 C CA . TYR A 1 263 ? 15.112 -9.500 -17.056 1.00 91.94 263 TYR A CA 1
ATOM 1954 C C . TYR A 1 263 ? 14.334 -8.403 -16.333 1.00 91.94 263 TYR A C 1
ATOM 1956 O O . TYR A 1 263 ? 14.158 -7.310 -16.866 1.00 91.94 263 TYR A O 1
ATOM 1964 N N . THR A 1 264 ? 13.803 -8.692 -15.148 1.00 91.50 264 THR A N 1
ATOM 1965 C CA . THR A 1 264 ? 12.897 -7.772 -14.448 1.00 91.50 264 THR A CA 1
ATOM 1966 C C . THR A 1 264 ? 13.546 -7.249 -13.178 1.00 91.50 264 THR A C 1
ATOM 1968 O O . THR A 1 264 ? 14.094 -8.027 -12.404 1.00 91.50 264 THR A O 1
ATOM 1971 N N . ILE A 1 265 ? 13.452 -5.939 -12.967 1.00 92.06 265 ILE A N 1
ATOM 1972 C CA . ILE A 1 265 ? 13.832 -5.276 -11.723 1.00 92.06 265 ILE A CA 1
ATOM 1973 C C . ILE A 1 265 ? 12.581 -4.638 -11.132 1.00 92.06 265 ILE A C 1
ATOM 1975 O O . ILE A 1 265 ? 12.014 -3.708 -11.712 1.00 92.06 265 ILE A O 1
ATOM 1979 N N . ASP A 1 266 ? 12.157 -5.161 -9.985 1.00 90.31 266 ASP A N 1
ATOM 1980 C CA . ASP A 1 266 ? 10.969 -4.713 -9.270 1.00 90.31 266 ASP A CA 1
ATOM 1981 C C . ASP A 1 266 ? 11.355 -3.644 -8.240 1.00 90.31 266 ASP A C 1
ATOM 1983 O O . ASP A 1 266 ? 11.940 -3.936 -7.197 1.00 90.31 266 ASP A O 1
ATOM 1987 N N . LEU A 1 267 ? 11.020 -2.384 -8.515 1.00 88.19 267 LEU A N 1
ATOM 1988 C CA . LEU A 1 267 ? 11.214 -1.305 -7.554 1.00 88.19 267 LEU A CA 1
ATOM 1989 C C . LEU A 1 267 ? 10.165 -1.398 -6.448 1.00 88.19 267 LEU A C 1
ATOM 1991 O O . LEU A 1 267 ? 8.953 -1.374 -6.701 1.00 88.19 267 LEU A O 1
ATOM 1995 N N . LEU A 1 268 ? 10.645 -1.462 -5.209 1.00 77.00 268 LEU A N 1
ATOM 1996 C CA . LEU A 1 268 ? 9.790 -1.499 -4.033 1.00 77.00 268 LEU A CA 1
ATOM 1997 C C . LEU A 1 268 ? 8.999 -0.194 -3.903 1.00 77.00 268 LEU A C 1
ATOM 1999 O O . LEU A 1 268 ? 9.537 0.904 -4.012 1.00 77.00 268 LEU A O 1
ATOM 2003 N N . GLY A 1 269 ? 7.701 -0.334 -3.630 1.00 71.06 269 GLY A N 1
ATOM 2004 C CA . GLY A 1 269 ? 6.807 0.795 -3.365 1.00 71.06 269 GLY A CA 1
ATOM 2005 C C . GLY A 1 269 ? 6.985 1.425 -1.987 1.00 71.06 269 GLY A C 1
ATOM 2006 O O . GLY A 1 269 ? 6.419 2.483 -1.743 1.00 71.06 269 GLY A O 1
ATOM 2007 N N . THR A 1 270 ? 7.740 0.781 -1.087 1.00 76.56 270 THR A N 1
ATOM 2008 C CA . THR A 1 270 ? 7.907 1.255 0.289 1.00 76.56 270 THR A CA 1
ATOM 2009 C C . THR A 1 270 ? 9.360 1.200 0.767 1.00 76.56 270 THR A C 1
ATOM 2011 O O . THR A 1 270 ? 10.035 0.189 0.570 1.00 76.56 270 THR A O 1
ATOM 2014 N N . SER A 1 271 ? 9.792 2.240 1.469 1.00 82.00 271 SER A N 1
ATOM 2015 C CA . SER A 1 271 ? 11.098 2.455 2.094 1.00 82.00 271 SER A CA 1
ATOM 2016 C C . SER A 1 271 ? 10.969 2.449 3.624 1.00 82.00 271 SER A C 1
ATOM 2018 O O . SER A 1 271 ? 9.871 2.610 4.161 1.00 82.00 271 SER A O 1
ATOM 2020 N N . SER A 1 272 ? 12.080 2.256 4.341 1.00 80.12 272 SER A N 1
ATOM 2021 C CA . SER A 1 272 ? 12.076 2.327 5.808 1.00 80.12 272 SER A CA 1
ATOM 2022 C C . SER A 1 272 ? 11.947 3.780 6.307 1.00 80.12 272 SER A C 1
ATOM 2024 O O . SER A 1 272 ? 12.285 4.715 5.574 1.00 80.12 272 SER A O 1
ATOM 2026 N N . PRO A 1 273 ? 11.507 4.001 7.560 1.00 78.69 273 PRO A N 1
ATOM 2027 C CA . PRO A 1 273 ? 11.524 5.331 8.175 1.00 78.69 273 PRO A CA 1
ATOM 2028 C C . PRO A 1 273 ? 12.917 5.978 8.184 1.00 78.69 273 PRO A C 1
ATOM 2030 O O . PRO A 1 273 ? 13.035 7.183 7.960 1.00 78.69 273 PRO A O 1
ATOM 2033 N N . ASP A 1 274 ? 13.969 5.177 8.375 1.00 81.62 274 ASP A N 1
ATOM 2034 C CA . ASP A 1 274 ? 15.358 5.649 8.365 1.00 81.62 274 ASP A CA 1
ATOM 2035 C C . ASP A 1 274 ? 15.757 6.164 6.978 1.00 81.62 274 ASP A C 1
ATOM 2037 O O . ASP A 1 274 ? 16.348 7.236 6.857 1.00 81.62 274 ASP A O 1
ATOM 2041 N N . HIS A 1 275 ? 15.367 5.449 5.915 1.00 85.62 275 HIS A N 1
ATOM 2042 C CA . HIS A 1 275 ? 15.601 5.871 4.531 1.00 85.62 275 HIS A CA 1
ATOM 2043 C C . HIS A 1 275 ? 14.886 7.179 4.193 1.00 85.62 275 HIS A C 1
ATOM 2045 O O . HIS A 1 275 ? 15.476 8.055 3.564 1.00 85.62 275 HIS A O 1
ATOM 2051 N N . LEU A 1 276 ? 13.631 7.331 4.619 1.00 84.62 276 LEU A N 1
ATOM 2052 C CA . LEU A 1 276 ? 12.865 8.560 4.391 1.00 84.62 276 LEU A CA 1
ATOM 2053 C C . LEU A 1 276 ? 13.456 9.741 5.157 1.00 84.62 276 LEU A C 1
ATOM 2055 O O . LEU A 1 276 ? 13.557 10.835 4.611 1.00 84.62 276 LEU A O 1
ATOM 2059 N N . SER A 1 277 ? 13.881 9.513 6.400 1.00 83.31 277 SER A N 1
ATOM 2060 C CA . SER A 1 277 ? 14.510 10.540 7.234 1.00 83.31 277 SER A CA 1
ATOM 2061 C C . SER A 1 277 ? 15.849 10.991 6.654 1.00 83.31 277 SER A C 1
ATOM 2063 O O . SER A 1 277 ? 16.131 12.188 6.628 1.00 83.31 277 SER A O 1
ATOM 2065 N N . LEU A 1 278 ? 16.650 10.046 6.148 1.00 86.19 278 LEU A N 1
ATOM 2066 C CA . LEU A 1 278 ? 17.916 10.326 5.476 1.00 86.19 278 LEU A CA 1
ATOM 2067 C C . LEU A 1 278 ? 17.702 11.206 4.237 1.00 86.19 278 LEU A C 1
ATOM 2069 O O . LEU A 1 278 ? 18.337 12.248 4.117 1.00 86.19 278 LEU A O 1
ATOM 2073 N N . VAL A 1 279 ? 16.766 10.828 3.363 1.00 87.12 279 VAL A N 1
ATOM 2074 C CA . VAL A 1 279 ? 16.465 11.586 2.137 1.00 87.12 279 VAL A CA 1
ATOM 2075 C C . VAL A 1 279 ? 15.835 12.939 2.450 1.00 87.12 279 VAL A C 1
ATOM 2077 O O . VAL A 1 279 ? 16.167 13.927 1.812 1.00 87.12 279 VAL A O 1
ATOM 2080 N N . MET A 1 280 ? 14.959 13.031 3.453 1.00 84.56 280 MET A N 1
ATOM 2081 C CA . MET A 1 280 ? 14.393 14.318 3.864 1.00 84.56 280 MET A CA 1
ATOM 2082 C C . MET A 1 280 ? 15.471 15.273 4.383 1.00 84.56 280 MET A C 1
ATOM 2084 O O . MET A 1 280 ? 15.375 16.481 4.180 1.00 84.56 280 MET A O 1
ATOM 2088 N N . LYS A 1 281 ? 16.484 14.746 5.080 1.00 85.19 281 LYS A N 1
ATOM 2089 C CA . LYS A 1 281 ? 17.620 15.544 5.539 1.00 85.19 281 LYS A CA 1
ATOM 2090 C C . LYS A 1 281 ? 18.426 16.074 4.351 1.00 85.19 281 LYS A C 1
ATOM 2092 O O . LYS A 1 281 ? 18.655 17.274 4.305 1.00 85.19 281 LYS A O 1
ATOM 2097 N N . ASP A 1 282 ? 18.774 15.202 3.409 1.00 84.81 282 ASP A N 1
ATOM 2098 C CA . ASP A 1 282 ? 19.493 15.540 2.172 1.00 84.81 282 ASP A CA 1
ATOM 2099 C C . ASP A 1 282 ? 18.747 16.628 1.375 1.00 84.81 282 ASP A C 1
ATOM 2101 O O . ASP A 1 282 ? 19.268 17.714 1.135 1.00 84.81 282 ASP A O 1
ATOM 2105 N N . LEU A 1 283 ? 17.446 16.424 1.135 1.00 84.50 283 LEU A N 1
ATOM 2106 C CA . LEU A 1 283 ? 16.591 17.386 0.432 1.00 84.50 283 LEU A CA 1
ATOM 2107 C C . LEU A 1 283 ? 16.509 18.756 1.123 1.00 84.50 283 LEU A C 1
ATOM 2109 O O . LEU A 1 283 ? 16.371 19.762 0.440 1.00 84.50 283 LEU A O 1
ATOM 2113 N N . ARG A 1 284 ? 16.566 18.820 2.459 1.00 83.69 284 ARG A N 1
ATOM 2114 C CA . ARG A 1 284 ? 16.575 20.089 3.219 1.00 83.69 284 ARG A CA 1
ATOM 2115 C C . ARG A 1 284 ? 17.939 20.774 3.257 1.00 83.69 284 ARG A C 1
ATOM 2117 O O . ARG A 1 284 ? 18.012 21.943 3.628 1.00 83.69 284 ARG A O 1
ATOM 2124 N N . GLU A 1 285 ? 19.017 20.044 3.007 1.00 82.75 285 GLU A N 1
ATOM 2125 C CA . GLU A 1 285 ? 20.348 20.634 2.864 1.00 82.75 285 GLU A CA 1
ATOM 2126 C C . GLU A 1 285 ? 20.493 21.244 1.462 1.00 82.75 285 GLU A C 1
ATOM 2128 O O . GLU A 1 285 ? 21.004 22.358 1.335 1.00 82.75 285 GLU A O 1
ATOM 2133 N N . ASP A 1 286 ? 19.941 20.573 0.447 1.00 77.75 286 ASP A N 1
ATOM 2134 C CA . ASP A 1 286 ? 19.926 21.034 -0.945 1.00 77.75 286 ASP A CA 1
ATOM 2135 C C . ASP A 1 286 ? 18.923 22.168 -1.209 1.00 77.75 286 ASP A C 1
ATOM 2137 O O . ASP A 1 286 ? 19.185 23.078 -2.001 1.00 77.75 286 ASP A O 1
ATOM 2141 N N . LEU A 1 287 ? 17.766 22.130 -0.545 1.00 71.88 287 LEU A N 1
ATOM 2142 C CA . LEU A 1 287 ? 16.697 23.124 -0.653 1.00 71.88 287 LEU A CA 1
ATOM 2143 C C . LEU A 1 287 ? 16.634 23.910 0.654 1.00 71.88 287 LEU A C 1
ATOM 2145 O O . LEU A 1 287 ? 16.534 23.308 1.719 1.00 71.88 287 LEU A O 1
ATOM 2149 N N . LEU A 1 288 ? 16.679 25.246 0.597 1.00 64.12 288 LEU A N 1
ATOM 2150 C CA . LEU A 1 288 ? 16.704 26.113 1.784 1.00 64.12 288 LEU A CA 1
ATOM 2151 C C . LEU A 1 288 ? 15.689 25.629 2.852 1.00 64.12 288 LEU A C 1
ATOM 2153 O O . LEU A 1 288 ? 14.503 25.529 2.536 1.00 64.12 288 LEU A O 1
ATOM 2157 N N . PRO A 1 289 ? 16.086 25.380 4.123 1.00 60.94 289 PRO A N 1
ATOM 2158 C CA . PRO A 1 289 ? 15.248 24.694 5.122 1.00 60.94 289 PRO A CA 1
ATOM 2159 C C . PRO A 1 289 ? 13.866 25.307 5.387 1.00 60.94 289 PRO A C 1
ATOM 2161 O O . PRO A 1 289 ? 12.995 24.649 5.948 1.00 60.94 289 PRO A O 1
ATOM 2164 N N . GLN A 1 290 ? 13.679 26.579 5.028 1.00 63.91 290 GLN A N 1
ATOM 2165 C CA . GLN A 1 290 ? 12.427 27.320 5.184 1.00 63.91 290 GLN A CA 1
ATOM 2166 C C . GLN A 1 290 ? 11.395 27.001 4.088 1.00 63.91 290 GLN A C 1
ATOM 2168 O O . GLN A 1 290 ? 10.234 27.362 4.246 1.00 63.91 290 GLN A O 1
ATOM 2173 N N . GLU A 1 291 ? 11.788 26.333 2.999 1.00 72.69 291 GLU A N 1
ATOM 2174 C CA . GLU A 1 291 ? 10.918 26.072 1.845 1.00 72.69 291 GLU A CA 1
ATOM 2175 C C . GLU A 1 291 ? 10.155 24.741 1.938 1.00 72.69 291 GLU A C 1
ATOM 2177 O O . GLU A 1 291 ? 9.135 24.583 1.268 1.00 72.69 291 GLU A O 1
ATOM 2182 N N . VAL A 1 292 ? 10.600 23.789 2.769 1.00 81.44 292 VAL A N 1
ATOM 2183 C CA . VAL A 1 292 ? 10.038 22.426 2.814 1.00 81.44 292 VAL A CA 1
ATOM 2184 C C . VAL A 1 292 ? 9.284 22.171 4.121 1.00 81.44 292 VAL A C 1
ATOM 2186 O O . VAL A 1 292 ? 9.887 21.989 5.182 1.00 81.44 292 VAL A O 1
ATOM 2189 N N . ASP A 1 293 ? 7.956 22.088 4.033 1.00 84.38 293 ASP A N 1
ATOM 2190 C CA . ASP A 1 293 ? 7.089 21.820 5.183 1.00 84.38 293 ASP A CA 1
ATOM 2191 C C . ASP A 1 293 ? 7.316 20.393 5.745 1.00 84.38 293 ASP A C 1
ATOM 2193 O O . ASP A 1 293 ? 7.287 19.417 4.983 1.00 84.38 293 ASP A O 1
ATOM 2197 N N . PRO A 1 294 ? 7.541 20.216 7.066 1.00 83.25 294 PRO A N 1
ATOM 2198 C CA . PRO A 1 294 ? 7.663 18.898 7.694 1.00 83.25 294 PRO A CA 1
ATOM 2199 C C . PRO A 1 294 ? 6.475 17.960 7.446 1.00 83.25 294 PRO A C 1
ATOM 2201 O O . PRO A 1 294 ? 6.670 16.744 7.392 1.00 83.25 294 PRO A O 1
ATOM 2204 N N . LEU A 1 295 ? 5.276 18.508 7.251 1.00 82.75 295 LEU A N 1
ATOM 2205 C CA . LEU A 1 295 ? 4.047 17.763 7.004 1.00 82.75 295 LEU A CA 1
ATOM 2206 C C . LEU A 1 295 ? 4.094 16.992 5.672 1.00 82.75 295 LEU A C 1
ATOM 2208 O O . LEU A 1 295 ? 3.395 15.993 5.522 1.00 82.75 295 LEU A O 1
ATOM 2212 N N . LEU A 1 296 ? 4.969 17.367 4.727 1.00 83.50 296 LEU A N 1
ATOM 2213 C CA . LEU A 1 296 ? 5.218 16.565 3.522 1.00 83.50 296 LEU A CA 1
ATOM 2214 C C . LEU A 1 296 ? 5.764 15.174 3.862 1.00 83.50 296 LEU A C 1
ATOM 2216 O O . LEU A 1 296 ? 5.320 14.195 3.270 1.00 83.50 296 LEU A O 1
ATOM 2220 N N . LEU A 1 297 ? 6.692 15.070 4.820 1.00 82.44 297 LEU A N 1
ATOM 2221 C CA . LEU A 1 297 ? 7.245 13.781 5.248 1.00 82.44 297 LEU A CA 1
ATOM 2222 C C . LEU A 1 297 ? 6.184 12.935 5.962 1.00 82.44 297 LEU A C 1
ATOM 2224 O O . LEU A 1 297 ? 6.133 11.725 5.766 1.00 82.44 297 LEU A O 1
ATOM 2228 N N . GLU A 1 298 ? 5.338 13.573 6.770 1.00 78.06 298 GLU A N 1
ATOM 2229 C CA . GLU A 1 298 ? 4.275 12.902 7.523 1.00 78.06 298 GLU A CA 1
ATOM 2230 C C . GLU A 1 298 ? 3.151 12.383 6.612 1.00 78.06 298 GLU A C 1
ATOM 2232 O O . GLU A 1 298 ? 2.633 11.285 6.820 1.00 78.06 298 GLU A O 1
ATOM 2237 N N . LEU A 1 299 ? 2.778 13.155 5.586 1.00 77.81 299 LEU A N 1
ATOM 2238 C CA . LEU A 1 299 ? 1.694 12.806 4.668 1.00 77.81 299 LEU A CA 1
ATOM 2239 C C . LEU A 1 299 ? 2.139 11.930 3.493 1.00 77.81 299 LEU A C 1
ATOM 2241 O O . LEU A 1 299 ? 1.293 11.279 2.872 1.00 77.81 299 LEU A O 1
ATOM 2245 N N . CYS A 1 300 ? 3.430 11.921 3.156 1.00 80.44 300 CYS A N 1
ATOM 2246 C CA . CYS A 1 300 ? 3.944 11.107 2.065 1.00 80.44 300 CYS A CA 1
ATOM 2247 C C . CYS A 1 300 ? 3.826 9.614 2.422 1.00 80.44 300 CYS A C 1
ATOM 2249 O O . CYS A 1 300 ? 4.313 9.189 3.474 1.00 80.44 300 CYS A O 1
ATOM 2251 N N . PRO A 1 301 ? 3.228 8.778 1.549 1.00 80.19 301 PRO A N 1
ATOM 2252 C CA . PRO A 1 301 ? 3.390 7.333 1.636 1.00 80.19 301 PRO A CA 1
ATOM 2253 C C . PRO A 1 301 ? 4.878 6.988 1.746 1.00 80.19 301 PRO A C 1
ATOM 2255 O O . PRO A 1 301 ? 5.694 7.712 1.179 1.00 80.19 301 PRO A O 1
ATOM 2258 N N . PRO A 1 302 ? 5.260 5.904 2.438 1.00 80.56 302 PRO A N 1
ATOM 2259 C CA . PRO A 1 302 ? 6.648 5.661 2.797 1.00 80.56 302 PRO A CA 1
ATOM 2260 C C . PRO A 1 302 ? 7.491 5.277 1.574 1.00 80.56 302 PRO A C 1
ATOM 2262 O O . PRO A 1 302 ? 7.863 4.129 1.439 1.00 80.56 302 PRO A O 1
ATOM 2265 N N . SER A 1 303 ? 7.784 6.202 0.665 1.00 85.00 303 SER A N 1
ATOM 2266 C CA . SER A 1 303 ? 8.508 6.003 -0.589 1.00 85.00 303 SER A CA 1
ATOM 2267 C C . SER A 1 303 ? 9.459 7.171 -0.814 1.00 85.00 303 SER A C 1
ATOM 2269 O O . SER A 1 303 ? 9.036 8.320 -0.948 1.00 85.00 303 SER A O 1
ATOM 2271 N N . VAL A 1 304 ? 10.755 6.863 -0.890 1.00 87.50 304 VAL A N 1
ATOM 2272 C CA . VAL A 1 304 ? 11.817 7.849 -1.140 1.00 87.50 304 VAL A CA 1
ATOM 2273 C C . VAL A 1 304 ? 11.566 8.624 -2.434 1.00 87.50 304 VAL A C 1
ATOM 2275 O O . VAL A 1 304 ? 11.532 9.849 -2.430 1.00 87.50 304 VAL A O 1
ATOM 2278 N N . ALA A 1 305 ? 11.321 7.920 -3.538 1.00 87.69 305 ALA A N 1
ATOM 2279 C CA . ALA A 1 305 ? 11.161 8.564 -4.838 1.00 87.69 305 ALA A CA 1
ATOM 2280 C C . ALA A 1 305 ? 9.887 9.418 -4.924 1.00 87.69 305 ALA A C 1
ATOM 2282 O O . ALA A 1 305 ? 9.845 10.409 -5.659 1.00 87.69 305 ALA A O 1
ATOM 2283 N N . LEU A 1 306 ? 8.855 9.057 -4.163 1.00 87.38 306 LEU A N 1
ATOM 2284 C CA . LEU A 1 306 ? 7.640 9.845 -4.073 1.00 87.38 306 LEU A CA 1
ATOM 2285 C C . LEU A 1 306 ? 7.833 11.096 -3.217 1.00 87.38 306 LEU A C 1
ATOM 2287 O O . LEU A 1 306 ? 7.374 12.162 -3.618 1.00 87.38 306 LEU A O 1
ATOM 2291 N N . LEU A 1 307 ? 8.557 10.988 -2.101 1.00 88.44 307 LEU A N 1
ATOM 2292 C CA . LEU A 1 307 ? 8.929 12.132 -1.272 1.00 88.44 307 LEU A CA 1
ATOM 2293 C C . LEU A 1 307 ? 9.741 13.151 -2.080 1.00 88.44 307 LEU A C 1
ATOM 2295 O O . LEU A 1 307 ? 9.362 14.317 -2.136 1.00 88.44 307 LEU A O 1
ATOM 2299 N N . THR A 1 308 ? 10.789 12.706 -2.780 1.00 88.94 308 THR A N 1
ATOM 2300 C CA . THR A 1 308 ? 11.594 13.567 -3.662 1.00 88.94 308 THR A CA 1
ATOM 2301 C C . THR A 1 308 ? 10.731 14.248 -4.726 1.00 88.94 308 THR A C 1
ATOM 2303 O O . THR A 1 308 ? 10.872 15.443 -4.974 1.00 88.94 308 THR A O 1
ATOM 2306 N N . PHE A 1 309 ? 9.796 13.516 -5.343 1.00 89.25 309 PHE A N 1
ATOM 2307 C CA . PHE A 1 309 ? 8.858 14.098 -6.304 1.00 89.25 309 PHE A CA 1
ATOM 2308 C C . PHE A 1 309 ? 7.966 15.177 -5.673 1.00 89.25 309 PHE A C 1
ATOM 2310 O O . PHE A 1 309 ? 7.831 16.253 -6.251 1.00 89.25 309 PHE A O 1
ATOM 2317 N N . LEU A 1 310 ? 7.372 14.903 -4.508 1.00 89.50 310 LEU A N 1
ATOM 2318 C CA . LEU A 1 310 ? 6.493 15.848 -3.821 1.00 89.50 310 LEU A CA 1
ATOM 2319 C C . LEU A 1 310 ? 7.239 17.119 -3.417 1.00 89.50 310 LEU A C 1
ATOM 2321 O O . LEU A 1 310 ? 6.718 18.206 -3.641 1.00 89.50 310 LEU A O 1
ATOM 2325 N N . VAL A 1 311 ? 8.458 16.995 -2.888 1.00 89.25 311 VAL A N 1
ATOM 2326 C CA . VAL A 1 311 ? 9.294 18.140 -2.498 1.00 89.25 311 VAL A CA 1
ATOM 2327 C C . VAL A 1 311 ? 9.678 18.988 -3.716 1.00 89.25 311 VAL A C 1
ATOM 2329 O O . VAL A 1 311 ? 9.531 20.208 -3.689 1.00 89.25 311 VAL A O 1
ATOM 2332 N N . ASN A 1 312 ? 10.079 18.367 -4.827 1.00 88.12 312 ASN A N 1
ATOM 2333 C CA . ASN A 1 312 ? 10.398 19.106 -6.052 1.00 88.12 312 ASN A CA 1
ATOM 2334 C C . ASN A 1 312 ? 9.178 19.844 -6.623 1.00 88.12 312 ASN A C 1
ATOM 2336 O O . ASN A 1 312 ? 9.277 20.999 -7.037 1.00 88.12 312 ASN A O 1
ATOM 2340 N N . GLU A 1 313 ? 8.010 19.199 -6.636 1.00 89.75 313 GLU A N 1
ATOM 2341 C CA . GLU A 1 313 ? 6.767 19.835 -7.082 1.00 89.75 313 GLU A CA 1
ATOM 2342 C C . GLU A 1 313 ? 6.313 20.949 -6.133 1.00 89.75 313 GLU A C 1
ATOM 2344 O O . GLU A 1 313 ? 5.797 21.966 -6.592 1.00 89.75 313 GLU A O 1
ATOM 2349 N N . TRP A 1 314 ? 6.528 20.776 -4.830 1.00 89.25 314 TRP A N 1
ATOM 2350 C CA . TRP A 1 314 ? 6.216 21.765 -3.805 1.00 89.25 314 TRP A CA 1
ATOM 2351 C C . TRP A 1 314 ? 6.983 23.064 -4.040 1.00 89.25 314 TRP A C 1
ATOM 2353 O O . TRP A 1 314 ? 6.381 24.134 -4.154 1.00 89.25 314 TRP A O 1
ATOM 2363 N N . VAL A 1 315 ? 8.302 22.952 -4.216 1.00 87.12 315 VAL A N 1
ATOM 2364 C CA . VAL A 1 315 ? 9.176 24.086 -4.542 1.00 87.12 315 VAL A CA 1
ATOM 2365 C C . VAL A 1 315 ? 8.773 24.702 -5.883 1.00 87.12 315 VAL A C 1
ATOM 2367 O O . VAL A 1 315 ? 8.624 25.918 -5.991 1.00 87.12 315 VAL A O 1
ATOM 2370 N N . ARG A 1 316 ? 8.500 23.876 -6.904 1.00 87.62 316 ARG A N 1
ATOM 2371 C CA . ARG A 1 316 ? 8.105 24.344 -8.244 1.00 87.62 316 ARG A CA 1
ATOM 2372 C C . ARG A 1 316 ? 6.810 25.160 -8.248 1.00 87.62 316 ARG A C 1
ATOM 2374 O O . ARG A 1 316 ? 6.686 26.090 -9.043 1.00 87.62 316 ARG A O 1
ATOM 2381 N N . VAL A 1 317 ? 5.834 24.789 -7.420 1.00 87.25 317 VAL A N 1
ATOM 2382 C CA . VAL A 1 317 ? 4.530 25.471 -7.316 1.00 87.25 317 VAL A CA 1
ATOM 2383 C C . VAL A 1 317 ? 4.584 26.665 -6.350 1.00 87.25 317 VAL A C 1
ATOM 2385 O O . VAL A 1 317 ? 3.658 27.473 -6.332 1.00 87.25 317 VAL A O 1
ATOM 2388 N N . GLY A 1 318 ? 5.688 26.838 -5.620 1.00 87.00 318 GLY A N 1
ATOM 2389 C CA . GLY A 1 318 ? 5.910 27.976 -4.730 1.00 87.00 318 GLY A CA 1
ATOM 2390 C C . GLY A 1 318 ? 5.349 27.776 -3.324 1.00 87.00 318 GLY A C 1
ATOM 2391 O O . GLY A 1 318 ? 4.807 28.724 -2.769 1.00 87.00 318 GLY A O 1
ATOM 2392 N N . ALA A 1 319 ? 5.468 26.561 -2.774 1.00 87.19 319 ALA A N 1
ATOM 2393 C CA . ALA A 1 319 ? 5.121 26.219 -1.391 1.00 87.19 319 ALA A CA 1
ATOM 2394 C C . ALA A 1 319 ? 3.689 26.642 -0.978 1.00 87.19 319 ALA A C 1
ATOM 2396 O O . ALA A 1 319 ? 3.516 27.566 -0.183 1.00 87.19 319 ALA A O 1
ATOM 2397 N N . PRO A 1 320 ? 2.642 26.008 -1.543 1.00 87.19 320 PRO A N 1
ATOM 2398 C CA . PRO A 1 320 ? 1.253 26.378 -1.264 1.00 87.19 320 PRO A CA 1
ATOM 2399 C C . PRO A 1 320 ? 0.884 26.199 0.218 1.00 87.19 320 PRO A C 1
ATOM 2401 O O . PRO A 1 320 ? 1.351 25.276 0.858 1.00 87.19 320 PRO A O 1
ATOM 2404 N N . GLU A 1 321 ? -0.017 27.017 0.767 1.00 85.69 321 GLU A N 1
ATOM 2405 C CA . GLU A 1 321 ? -0.394 26.913 2.193 1.00 85.69 321 GLU A CA 1
ATOM 2406 C C . GLU A 1 321 ? -1.109 25.587 2.543 1.00 85.69 321 GLU A C 1
ATOM 2408 O O . GLU A 1 321 ? -0.945 25.056 3.641 1.00 85.69 321 GLU A O 1
ATOM 2413 N N . ASP A 1 322 ? -1.885 25.020 1.612 1.00 85.88 322 ASP A N 1
ATOM 2414 C CA . ASP A 1 322 ? -2.593 23.748 1.810 1.00 85.88 322 ASP A CA 1
ATOM 2415 C C . ASP A 1 322 ? -1.718 22.537 1.442 1.00 85.88 322 ASP A C 1
ATOM 2417 O O . ASP A 1 322 ? -1.839 21.941 0.365 1.00 85.88 322 ASP A O 1
ATOM 2421 N N . VAL A 1 323 ? -0.838 22.147 2.371 1.00 84.75 323 VAL A N 1
ATOM 2422 C CA . VAL A 1 323 ? 0.048 20.978 2.225 1.00 84.75 323 VAL A CA 1
ATOM 2423 C C . VAL A 1 323 ? -0.744 19.699 1.943 1.00 84.75 323 VAL A C 1
ATOM 2425 O O . VAL A 1 323 ? -0.373 18.893 1.086 1.00 84.75 323 VAL A O 1
ATOM 2428 N N . LYS A 1 324 ? -1.859 19.500 2.654 1.00 79.81 324 LYS A N 1
ATOM 2429 C CA . LYS A 1 324 ? -2.641 18.263 2.587 1.00 79.81 324 LYS A CA 1
ATOM 2430 C C . LYS A 1 324 ? -3.360 18.134 1.248 1.00 79.81 324 LYS A C 1
ATOM 2432 O O . LYS A 1 324 ? -3.303 17.061 0.639 1.00 79.81 324 LYS A O 1
ATOM 2437 N N . GLY A 1 325 ? -4.000 19.206 0.782 1.00 79.25 325 GLY A N 1
ATOM 2438 C CA . GLY A 1 325 ? -4.628 19.257 -0.536 1.00 79.25 325 GLY A CA 1
ATOM 2439 C C . GLY A 1 325 ? -3.608 19.081 -1.659 1.00 79.25 325 GLY A C 1
ATOM 2440 O O . GLY A 1 325 ? -3.848 18.300 -2.584 1.00 79.25 325 GLY A O 1
ATOM 2441 N N . PHE A 1 326 ? -2.429 19.701 -1.536 1.00 85.75 326 PHE A N 1
ATOM 2442 C CA . PHE A 1 326 ? -1.328 19.534 -2.487 1.00 85.75 326 PHE A CA 1
ATOM 2443 C C . PHE A 1 326 ? -0.876 18.071 -2.608 1.00 85.75 326 PHE A C 1
ATOM 2445 O O . PHE A 1 326 ? -0.899 17.513 -3.710 1.00 85.75 326 PHE A O 1
ATOM 2452 N N . VAL A 1 327 ? -0.497 17.437 -1.488 1.00 82.88 327 VAL A N 1
ATOM 2453 C CA . VAL A 1 327 ? -0.009 16.046 -1.479 1.00 82.88 327 VAL A CA 1
ATOM 2454 C C . VAL A 1 327 ? -1.072 15.122 -2.053 1.00 82.88 327 VAL A C 1
ATOM 2456 O O . VAL A 1 327 ? -0.791 14.333 -2.953 1.00 82.88 327 VAL A O 1
ATOM 2459 N N . THR A 1 328 ? -2.312 15.266 -1.588 1.00 77.31 328 THR A N 1
ATOM 2460 C CA . THR A 1 328 ? -3.419 14.413 -2.018 1.00 77.31 328 THR A CA 1
ATOM 2461 C C . THR A 1 328 ? -3.645 14.526 -3.525 1.00 77.31 328 THR A C 1
ATOM 2463 O O . THR A 1 328 ? -3.607 13.513 -4.222 1.00 77.31 328 THR A O 1
ATOM 2466 N N . THR A 1 329 ? -3.751 15.749 -4.053 1.00 80.00 329 THR A N 1
ATOM 2467 C CA . THR A 1 329 ? -3.939 16.004 -5.491 1.00 80.00 329 THR A CA 1
ATOM 2468 C C . THR A 1 329 ? -2.819 15.386 -6.329 1.00 80.00 329 THR A C 1
ATOM 2470 O O . THR A 1 329 ? -3.083 14.685 -7.306 1.00 80.00 329 THR A O 1
ATOM 2473 N N . LYS A 1 330 ? -1.554 15.587 -5.937 1.00 85.38 330 LYS A N 1
ATOM 2474 C CA . LYS A 1 330 ? -0.402 15.086 -6.703 1.00 85.38 330 LYS A CA 1
ATOM 2475 C C . LYS A 1 330 ? -0.306 13.566 -6.699 1.00 85.38 330 LYS A C 1
ATOM 2477 O O . LYS A 1 330 ? -0.000 12.969 -7.732 1.00 85.38 330 LYS A O 1
ATOM 2482 N N . LEU A 1 331 ? -0.583 12.932 -5.563 1.00 80.06 331 LEU A N 1
ATOM 2483 C CA . LEU A 1 331 ? -0.595 11.476 -5.451 1.00 80.06 331 LEU A CA 1
ATOM 2484 C C . LEU A 1 331 ? -1.666 10.842 -6.330 1.00 80.06 331 LEU A C 1
ATOM 2486 O O . LEU A 1 331 ? -1.406 9.853 -7.017 1.00 80.06 331 LEU A O 1
ATOM 2490 N N . ILE A 1 332 ? -2.851 11.437 -6.336 1.00 76.25 332 ILE A N 1
ATOM 2491 C CA . ILE A 1 332 ? -3.996 11.010 -7.134 1.00 76.25 332 ILE A CA 1
ATOM 2492 C C . ILE A 1 332 ? -3.702 11.102 -8.621 1.00 76.25 332 ILE A C 1
ATOM 2494 O O . ILE A 1 332 ? -3.826 10.098 -9.320 1.00 76.25 332 ILE A O 1
ATOM 2498 N N . GLU A 1 333 ? -3.291 12.281 -9.097 1.00 79.69 333 GLU A N 1
ATOM 2499 C CA . GLU A 1 333 ? -3.032 12.531 -10.517 1.00 79.69 333 GLU A CA 1
ATOM 2500 C C . GLU A 1 333 ? -2.062 11.493 -11.085 1.00 79.69 333 GLU A C 1
ATOM 2502 O O . GLU A 1 333 ? -2.249 10.971 -12.185 1.00 79.69 333 GLU A O 1
ATOM 2507 N N . GLU A 1 334 ? -1.021 11.1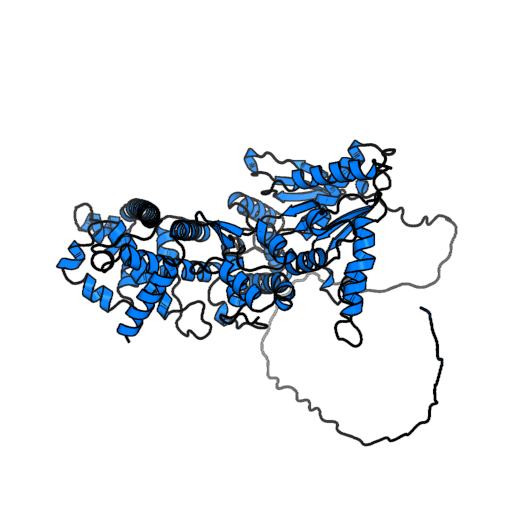74 -10.320 1.00 80.88 334 GLU A N 1
ATOM 2508 C CA . GLU A 1 334 ? -0.011 10.214 -10.731 1.00 80.88 334 GLU A CA 1
ATOM 2509 C C . GLU A 1 334 ? -0.527 8.773 -10.621 1.00 80.88 334 GLU A C 1
ATOM 2511 O O . GLU A 1 334 ? -0.352 7.983 -11.551 1.00 80.88 334 GLU A O 1
ATOM 2516 N N . SER A 1 335 ? -1.228 8.422 -9.544 1.00 79.31 335 SER A N 1
ATOM 2517 C CA . SER A 1 335 ? -1.760 7.066 -9.369 1.00 79.31 335 SER A CA 1
ATOM 2518 C C . SER A 1 335 ? -2.845 6.723 -10.394 1.00 79.31 335 SER A C 1
ATOM 2520 O O . SER A 1 335 ? -2.875 5.605 -10.907 1.00 79.31 335 SER A O 1
ATOM 2522 N N . MET A 1 336 ? -3.686 7.687 -10.777 1.00 75.62 336 MET A N 1
ATOM 2523 C CA . MET A 1 336 ? -4.656 7.516 -11.860 1.00 75.62 336 MET A CA 1
ATOM 2524 C C . MET A 1 336 ? -3.969 7.189 -13.184 1.00 75.62 336 MET A C 1
ATOM 2526 O O . MET A 1 336 ? -4.425 6.292 -13.896 1.00 75.62 336 MET A O 1
ATOM 2530 N N . LYS A 1 337 ? -2.865 7.867 -13.518 1.00 75.19 337 LYS A N 1
ATOM 2531 C CA . LYS A 1 337 ? -2.108 7.586 -14.751 1.00 75.19 337 LYS A CA 1
ATOM 2532 C C . LYS A 1 337 ? -1.575 6.152 -14.782 1.00 75.19 337 LYS A C 1
ATOM 2534 O O . LYS A 1 337 ? -1.564 5.538 -15.846 1.00 75.19 337 LYS A O 1
ATOM 2539 N N . GLU A 1 338 ? -1.164 5.617 -13.634 1.00 79.81 338 GLU A N 1
ATOM 2540 C CA . GLU A 1 338 ? -0.616 4.262 -13.528 1.00 79.81 338 GLU A CA 1
ATOM 2541 C C . GLU A 1 338 ? -1.695 3.189 -13.756 1.00 79.81 338 GLU A C 1
ATOM 2543 O O . GLU A 1 338 ? -1.471 2.252 -14.528 1.00 79.81 338 GLU A O 1
ATOM 2548 N N . TRP A 1 339 ? -2.877 3.343 -13.148 1.00 83.12 339 TRP A N 1
ATOM 2549 C CA . TRP A 1 339 ? -3.927 2.315 -13.141 1.00 83.12 339 TRP A CA 1
ATOM 2550 C C . TRP A 1 339 ? -4.965 2.431 -14.261 1.00 83.12 339 TRP A C 1
ATOM 2552 O O . TRP A 1 339 ? -5.405 1.407 -14.784 1.00 83.12 339 TRP A O 1
ATOM 2562 N N . SER A 1 340 ? -5.369 3.648 -14.641 1.00 78.38 340 SER A N 1
ATOM 2563 C CA . SER A 1 340 ? -6.564 3.852 -15.479 1.00 78.38 340 SER A CA 1
ATOM 2564 C C . SER A 1 340 ? -6.438 3.187 -16.846 1.00 78.38 340 SER A C 1
ATOM 2566 O O . SER A 1 340 ? -7.360 2.507 -17.284 1.00 78.38 340 SER A O 1
ATOM 2568 N N . LEU A 1 341 ? -5.282 3.332 -17.503 1.00 75.69 341 LEU A N 1
ATOM 2569 C CA . LEU A 1 341 ? -5.052 2.763 -18.833 1.00 75.69 341 LEU A CA 1
ATOM 2570 C C . LEU A 1 341 ? -5.061 1.232 -18.803 1.00 75.69 341 LEU A C 1
ATOM 2572 O O . LEU A 1 341 ? -5.797 0.612 -19.569 1.00 75.69 341 LEU A O 1
ATOM 2576 N N . GLY A 1 342 ? -4.301 0.634 -17.880 1.00 77.50 342 GLY A N 1
ATOM 2577 C CA . GLY A 1 342 ? -4.210 -0.819 -17.758 1.00 77.50 342 GLY A CA 1
ATOM 2578 C C . GLY A 1 342 ? -5.542 -1.469 -17.392 1.00 77.50 342 GLY A C 1
ATOM 2579 O O . GLY A 1 342 ? -5.851 -2.546 -17.891 1.00 77.50 342 GLY A O 1
ATOM 2580 N N . LEU A 1 343 ? -6.362 -0.815 -16.562 1.00 86.56 343 LEU A N 1
ATOM 2581 C CA . LEU A 1 343 ? -7.670 -1.337 -16.161 1.00 86.56 343 LEU A CA 1
ATOM 2582 C C . LEU A 1 343 ? -8.775 -1.071 -17.190 1.00 86.56 343 LEU A C 1
ATOM 2584 O O . LEU A 1 343 ? -9.722 -1.853 -17.253 1.00 86.56 343 LEU A O 1
ATOM 2588 N N . ALA A 1 344 ? -8.684 -0.013 -18.001 1.00 82.38 344 ALA A N 1
ATOM 2589 C CA . ALA A 1 344 ? -9.718 0.333 -18.982 1.00 82.38 344 ALA A CA 1
ATOM 2590 C C . ALA A 1 344 ? -9.954 -0.773 -20.017 1.00 82.38 344 ALA A C 1
ATOM 2592 O O . ALA A 1 344 ? -11.093 -1.008 -20.416 1.00 82.38 344 ALA A O 1
ATOM 2593 N N . ALA A 1 345 ? -8.894 -1.485 -20.405 1.00 76.44 345 ALA A N 1
ATOM 2594 C CA . ALA A 1 345 ? -8.970 -2.598 -21.347 1.00 76.44 345 ALA A CA 1
ATOM 2595 C C . ALA A 1 345 ? -9.434 -3.924 -20.710 1.00 76.44 345 ALA A C 1
ATOM 2597 O O . ALA A 1 345 ? -9.654 -4.904 -21.424 1.00 76.44 345 ALA A O 1
ATOM 2598 N N . MET A 1 346 ? -9.566 -3.993 -19.380 1.00 87.81 346 MET A N 1
ATOM 2599 C CA . MET A 1 346 ? -9.854 -5.244 -18.678 1.00 87.81 346 MET A CA 1
ATOM 2600 C C . MET A 1 346 ? -11.359 -5.539 -18.598 1.00 87.81 346 MET A C 1
ATOM 2602 O O . MET A 1 346 ? -12.160 -4.632 -18.351 1.00 87.81 346 MET A O 1
ATOM 2606 N N . PRO A 1 347 ? -11.771 -6.818 -18.719 1.00 90.12 347 PRO A N 1
ATOM 2607 C CA . PRO A 1 347 ? -13.146 -7.224 -18.455 1.00 90.12 347 PRO A CA 1
ATOM 2608 C C . PRO A 1 347 ? -13.586 -6.885 -17.028 1.00 90.12 347 PRO A C 1
ATOM 2610 O O . PRO A 1 347 ? -12.776 -6.903 -16.098 1.00 90.12 347 PRO A O 1
ATOM 2613 N N . LEU A 1 348 ? -14.896 -6.697 -16.837 1.00 90.94 348 LEU A N 1
ATOM 2614 C CA . LEU A 1 348 ? -15.497 -6.372 -15.538 1.00 90.94 348 LEU A CA 1
ATOM 2615 C C . LEU A 1 348 ? -15.023 -7.300 -14.410 1.00 90.94 348 LEU A C 1
ATOM 2617 O O . LEU A 1 348 ? -14.601 -6.834 -13.359 1.00 90.94 348 LEU A O 1
ATOM 2621 N N . ALA A 1 349 ? -15.013 -8.612 -14.665 1.00 89.25 349 ALA A N 1
ATOM 2622 C CA . ALA A 1 349 ? -14.581 -9.615 -13.695 1.00 89.25 349 ALA A CA 1
ATOM 2623 C C . ALA A 1 349 ? -13.115 -9.445 -13.257 1.00 89.25 349 ALA A C 1
ATOM 2625 O O . ALA A 1 349 ? -12.790 -9.707 -12.103 1.00 89.25 349 ALA A O 1
ATOM 2626 N N . GLN A 1 350 ? -12.229 -8.990 -14.150 1.00 90.00 350 GLN A N 1
ATOM 2627 C CA . GLN A 1 350 ? -10.833 -8.726 -13.794 1.00 90.00 350 GLN A CA 1
ATOM 2628 C C . GLN A 1 350 ? -10.689 -7.420 -13.009 1.00 90.00 350 GLN A C 1
ATOM 2630 O O . GLN A 1 350 ? -9.915 -7.382 -12.059 1.00 90.00 350 GLN A O 1
ATOM 2635 N N . ARG A 1 351 ? -11.459 -6.374 -13.345 1.00 91.38 351 ARG A N 1
ATOM 2636 C CA . ARG A 1 351 ? -11.473 -5.120 -12.568 1.00 91.38 351 ARG A CA 1
ATOM 2637 C C . ARG A 1 351 ? -11.975 -5.349 -11.143 1.00 91.38 351 ARG A C 1
ATOM 2639 O O . ARG A 1 351 ? -11.328 -4.908 -10.201 1.00 91.38 351 ARG A O 1
ATOM 2646 N N . LEU A 1 352 ? -13.052 -6.118 -10.986 1.00 89.44 352 LEU A N 1
ATOM 2647 C CA . LEU A 1 352 ? -13.550 -6.543 -9.675 1.00 89.44 352 LEU A CA 1
ATOM 2648 C C . LEU A 1 352 ? -12.508 -7.370 -8.914 1.00 89.44 352 LEU A C 1
ATOM 2650 O O . LEU A 1 352 ? -12.253 -7.106 -7.747 1.00 89.44 352 LEU A O 1
ATOM 2654 N N . ALA A 1 353 ? -11.818 -8.297 -9.584 1.00 88.50 353 ALA A N 1
ATOM 2655 C CA . ALA A 1 353 ? -10.760 -9.077 -8.946 1.00 88.50 353 ALA A CA 1
ATOM 2656 C C . ALA A 1 353 ? -9.548 -8.237 -8.509 1.00 88.50 353 ALA A C 1
ATOM 2658 O O . ALA A 1 353 ? -8.873 -8.623 -7.554 1.00 88.50 353 ALA A O 1
ATOM 2659 N N . VAL A 1 354 ? -9.262 -7.118 -9.187 1.00 90.06 354 VAL A N 1
ATOM 2660 C CA . VAL A 1 354 ? -8.258 -6.130 -8.757 1.00 90.06 354 VAL A CA 1
ATOM 2661 C C . VAL A 1 354 ? -8.769 -5.317 -7.570 1.00 90.06 354 VAL A C 1
ATOM 2663 O O . VAL A 1 354 ? -8.025 -5.131 -6.610 1.00 90.06 354 VAL A O 1
ATOM 2666 N N . LEU A 1 355 ? -10.031 -4.879 -7.587 1.00 89.81 355 LEU A N 1
ATOM 2667 C CA . LEU A 1 355 ? -10.658 -4.205 -6.446 1.00 89.81 355 LEU A CA 1
ATOM 2668 C C . LEU A 1 355 ? -10.665 -5.104 -5.195 1.00 89.81 355 LEU A C 1
ATOM 2670 O O . LEU A 1 355 ? -10.377 -4.641 -4.091 1.00 89.81 355 LEU A O 1
ATOM 2674 N N . ASP A 1 356 ? -10.875 -6.410 -5.364 1.00 86.56 356 ASP A N 1
ATOM 2675 C CA . ASP A 1 356 ? -10.807 -7.396 -4.282 1.00 86.56 356 ASP A CA 1
ATOM 2676 C C . ASP A 1 356 ? -9.421 -7.478 -3.624 1.00 86.56 356 ASP A C 1
ATOM 2678 O O . ASP A 1 356 ? -9.335 -7.816 -2.442 1.00 86.56 356 ASP A O 1
ATOM 2682 N N . LEU A 1 357 ? -8.338 -7.133 -4.337 1.00 86.75 357 LEU A N 1
ATOM 2683 C CA . LEU A 1 357 ? -6.988 -7.039 -3.755 1.00 86.75 357 LEU A CA 1
ATOM 2684 C C . LEU A 1 357 ? -6.848 -5.871 -2.782 1.00 86.75 357 LEU A C 1
ATOM 2686 O O . LEU A 1 357 ? -5.976 -5.898 -1.910 1.00 86.75 357 LEU A O 1
ATOM 2690 N N . ALA A 1 358 ? -7.677 -4.840 -2.944 1.00 86.19 358 ALA A N 1
ATOM 2691 C CA . ALA A 1 358 ? -7.750 -3.722 -2.022 1.00 86.19 358 ALA A CA 1
ATOM 2692 C C . ALA A 1 358 ? -8.656 -4.023 -0.820 1.00 86.19 358 ALA A C 1
ATOM 2694 O O . ALA A 1 358 ? -8.517 -3.378 0.217 1.00 86.19 358 ALA A O 1
ATOM 2695 N N . SER A 1 359 ? -9.563 -4.999 -0.918 1.00 78.19 359 SER A N 1
ATOM 2696 C CA . SER A 1 359 ? -10.544 -5.310 0.124 1.00 78.19 359 SER A CA 1
ATOM 2697 C C . SER A 1 359 ? -9.985 -6.202 1.236 1.00 78.19 359 SER A C 1
ATOM 2699 O O . SER A 1 359 ? -9.354 -7.222 0.981 1.00 78.19 359 SER A O 1
ATOM 2701 N N . VAL A 1 360 ? -10.304 -5.858 2.489 1.00 66.38 360 VAL A N 1
ATOM 2702 C CA . VAL A 1 360 ? -9.994 -6.678 3.678 1.00 66.38 360 VAL A CA 1
ATOM 2703 C C . VAL A 1 360 ? -11.045 -7.778 3.906 1.00 66.38 360 VAL A C 1
ATOM 2705 O O . VAL A 1 360 ? -10.886 -8.602 4.795 1.00 66.38 360 VAL A O 1
ATOM 2708 N N . GLU A 1 361 ? -12.125 -7.821 3.125 1.00 60.62 361 GLU A N 1
ATOM 2709 C CA . GLU A 1 361 ? -13.226 -8.781 3.319 1.00 60.62 361 GLU A CA 1
ATOM 2710 C C . GLU A 1 361 ? -13.114 -10.010 2.416 1.00 60.62 361 GLU A C 1
ATOM 2712 O O . GLU A 1 361 ? -13.404 -11.132 2.832 1.00 60.62 361 GLU A O 1
ATOM 2717 N N . VAL A 1 362 ? -12.745 -9.774 1.156 1.00 57.16 362 VAL A N 1
ATOM 2718 C CA . VAL A 1 362 ? -12.873 -10.764 0.084 1.00 57.16 362 VAL A CA 1
ATOM 2719 C C . VAL A 1 362 ? -11.553 -11.480 -0.121 1.00 57.16 362 VAL A C 1
ATOM 2721 O O . VAL A 1 362 ? -11.510 -12.704 -0.006 1.00 57.16 362 VAL A O 1
ATOM 2724 N N . TRP A 1 363 ? -10.488 -10.706 -0.352 1.00 63.22 363 TRP A N 1
ATOM 2725 C CA . TRP A 1 363 ? -9.135 -11.154 -0.675 1.00 63.22 363 TRP A CA 1
ATOM 2726 C C . TRP A 1 363 ? -9.152 -11.978 -1.957 1.00 63.22 363 TRP A C 1
ATOM 2728 O O . TRP A 1 363 ? -9.887 -12.962 -2.095 1.00 63.22 363 TRP A O 1
ATOM 2738 N N . SER A 1 364 ? -8.332 -11.612 -2.930 1.00 56.72 364 SER A N 1
ATOM 2739 C CA . SER A 1 364 ? -8.477 -12.226 -4.242 1.00 56.72 364 SER A CA 1
ATOM 2740 C C . SER A 1 364 ? -7.837 -13.612 -4.264 1.00 56.72 364 SER A C 1
ATOM 2742 O O . SER A 1 364 ? -6.654 -13.790 -3.954 1.00 56.72 364 SER A O 1
ATOM 2744 N N . ARG A 1 365 ? -8.600 -14.621 -4.697 1.00 59.72 365 ARG A N 1
ATOM 2745 C CA . ARG A 1 365 ? -8.002 -15.826 -5.280 1.00 59.72 365 ARG A CA 1
ATOM 2746 C C . ARG A 1 365 ? -7.634 -15.483 -6.716 1.00 59.72 365 ARG A C 1
ATOM 2748 O O . ARG A 1 365 ? -8.359 -15.827 -7.644 1.00 59.72 365 ARG A O 1
ATOM 2755 N N . ILE A 1 366 ? -6.493 -14.824 -6.890 1.00 57.16 366 ILE A N 1
ATOM 2756 C CA . ILE A 1 366 ? -5.925 -14.542 -8.219 1.00 57.16 366 ILE A CA 1
ATOM 2757 C C . ILE A 1 366 ? -5.723 -15.835 -9.018 1.00 57.16 366 ILE A C 1
ATOM 2759 O O . ILE A 1 366 ? -5.717 -15.821 -10.239 1.00 57.16 366 ILE A O 1
ATOM 2763 N N . ASP A 1 367 ? -5.591 -16.973 -8.340 1.00 58.47 367 ASP A N 1
ATOM 2764 C CA . ASP A 1 367 ? -5.502 -18.269 -9.007 1.00 58.47 367 ASP A CA 1
ATOM 2765 C C . ASP A 1 367 ? -6.865 -18.754 -9.559 1.00 58.47 367 ASP A C 1
ATOM 2767 O O . ASP A 1 367 ? -6.893 -19.590 -10.457 1.00 58.47 367 ASP A O 1
ATOM 2771 N N . ASN A 1 368 ? -7.992 -18.205 -9.081 1.00 59.72 368 ASN A N 1
ATOM 2772 C CA . ASN A 1 368 ? -9.350 -18.530 -9.543 1.00 59.72 368 ASN A CA 1
ATOM 2773 C C . ASN A 1 368 ? -9.877 -17.565 -10.614 1.00 59.72 368 ASN A C 1
ATOM 2775 O O . ASN A 1 368 ? -10.674 -17.970 -11.459 1.00 59.72 368 ASN A O 1
ATOM 2779 N N . VAL A 1 369 ? -9.474 -16.292 -10.572 1.00 62.09 369 VAL A N 1
ATOM 2780 C CA . VAL A 1 369 ? -9.776 -15.332 -11.638 1.00 62.09 369 VAL A CA 1
ATOM 2781 C C . VAL A 1 369 ? -8.578 -15.296 -12.566 1.00 62.09 369 VAL A C 1
ATOM 2783 O O . VAL A 1 369 ? -7.501 -14.892 -12.148 1.00 62.09 369 VAL A O 1
ATOM 2786 N N . ALA A 1 370 ? -8.756 -15.686 -13.828 1.00 74.00 370 ALA A N 1
ATOM 2787 C CA . ALA A 1 370 ? -7.709 -15.575 -14.838 1.00 74.00 370 ALA A CA 1
ATOM 2788 C C . ALA A 1 370 ? -7.412 -14.091 -15.138 1.00 74.00 370 ALA A C 1
ATOM 2790 O O . ALA A 1 370 ? -7.883 -13.541 -16.135 1.00 74.00 370 ALA A O 1
ATOM 2791 N N . LEU A 1 371 ? -6.669 -13.425 -14.243 1.00 86.00 371 LEU A N 1
ATOM 2792 C CA . LEU A 1 371 ? -6.115 -12.098 -14.482 1.00 86.00 371 LEU A CA 1
ATOM 2793 C C . LEU A 1 371 ? -5.237 -12.163 -15.727 1.00 86.00 371 LEU A C 1
ATOM 2795 O O . LEU A 1 371 ? -4.496 -13.130 -15.930 1.00 86.00 371 LEU A O 1
ATOM 2799 N N . HIS A 1 372 ? -5.290 -11.108 -16.534 1.00 90.06 372 HIS A N 1
ATOM 2800 C CA . HIS A 1 372 ? -4.409 -10.969 -17.678 1.00 90.06 372 HIS A CA 1
ATOM 2801 C C . HIS A 1 372 ? -2.947 -11.149 -17.247 1.00 90.06 372 HIS A C 1
ATOM 2803 O O . HIS A 1 372 ? -2.518 -10.585 -16.238 1.00 90.06 372 HIS A O 1
ATOM 2809 N N . ALA A 1 373 ? -2.170 -11.929 -18.005 1.00 89.44 373 ALA A N 1
ATOM 2810 C CA . ALA A 1 373 ? -0.816 -12.321 -17.609 1.00 89.44 373 ALA A CA 1
ATOM 2811 C C . ALA A 1 373 ? 0.090 -11.109 -17.336 1.00 89.44 373 ALA A C 1
ATOM 2813 O O . ALA A 1 373 ? 0.840 -11.109 -16.361 1.00 89.44 373 ALA A O 1
ATOM 2814 N N . GLY A 1 374 ? -0.043 -10.050 -18.141 1.00 88.62 374 GLY A N 1
ATOM 2815 C CA . GLY A 1 374 ? 0.672 -8.792 -17.933 1.00 88.62 374 GLY A CA 1
ATOM 2816 C C . GLY A 1 374 ? 0.279 -8.082 -16.637 1.00 88.62 374 GLY A C 1
ATOM 2817 O O . GLY A 1 374 ? 1.141 -7.689 -15.858 1.00 88.62 374 GLY A O 1
ATOM 2818 N N . LEU A 1 375 ? -1.021 -7.994 -16.345 1.00 88.50 375 LEU A N 1
ATOM 2819 C CA . LEU A 1 375 ? -1.505 -7.367 -15.115 1.00 88.50 375 LEU A CA 1
ATOM 2820 C C . LEU A 1 375 ? -1.071 -8.166 -13.878 1.00 88.50 375 LEU A C 1
ATOM 2822 O O . LEU A 1 375 ? -0.610 -7.590 -12.896 1.00 88.50 375 LEU A O 1
ATOM 2826 N N . ARG A 1 376 ? -1.128 -9.502 -13.952 1.00 89.19 376 ARG A N 1
ATOM 2827 C CA . ARG A 1 376 ? -0.597 -10.391 -12.911 1.00 89.19 376 ARG A CA 1
ATOM 2828 C C . ARG A 1 376 ? 0.902 -10.170 -12.701 1.00 89.19 376 ARG A C 1
ATOM 2830 O O . ARG A 1 376 ? 1.332 -10.098 -11.554 1.00 89.19 376 ARG A O 1
ATOM 2837 N N . ARG A 1 377 ? 1.688 -10.064 -13.780 1.00 88.75 377 ARG A N 1
ATOM 2838 C CA . ARG A 1 377 ? 3.139 -9.824 -13.718 1.00 88.75 377 ARG A CA 1
ATOM 2839 C C . ARG A 1 377 ? 3.462 -8.486 -13.056 1.00 88.75 377 ARG A C 1
ATOM 2841 O O . ARG A 1 377 ? 4.345 -8.453 -12.212 1.00 88.75 377 ARG A O 1
ATOM 2848 N N . PHE A 1 378 ? 2.711 -7.434 -13.382 1.00 88.50 378 PHE A N 1
ATOM 2849 C CA . PHE A 1 378 ? 2.841 -6.117 -12.755 1.00 88.50 378 PHE A CA 1
ATOM 2850 C C . PHE A 1 378 ? 2.495 -6.127 -11.260 1.00 88.50 378 PHE A C 1
ATOM 2852 O O . PHE A 1 378 ? 3.194 -5.518 -10.460 1.00 88.50 378 PHE A O 1
ATOM 2859 N N . LEU A 1 379 ? 1.417 -6.814 -10.876 1.00 88.56 379 LEU A N 1
ATOM 2860 C CA . LEU A 1 379 ? 0.919 -6.816 -9.500 1.00 88.56 379 LEU A CA 1
ATOM 2861 C C . LEU A 1 379 ? 1.761 -7.668 -8.547 1.00 88.56 379 LEU A C 1
ATOM 2863 O O . LEU A 1 379 ? 1.842 -7.352 -7.364 1.00 88.56 379 LEU A O 1
ATOM 2867 N N . MET A 1 380 ? 2.356 -8.759 -9.036 1.00 87.56 380 MET A N 1
ATOM 2868 C CA . MET A 1 380 ? 3.016 -9.782 -8.212 1.00 87.56 380 MET A CA 1
ATOM 2869 C C . MET A 1 380 ? 4.009 -9.238 -7.173 1.00 87.56 380 MET A C 1
ATOM 2871 O O . MET A 1 380 ? 3.913 -9.666 -6.025 1.00 87.56 380 MET A O 1
ATOM 2875 N N . PRO A 1 381 ? 4.891 -8.274 -7.500 1.00 87.31 381 PRO A N 1
ATOM 2876 C CA . PRO A 1 381 ? 5.848 -7.722 -6.537 1.00 87.31 381 PRO A CA 1
ATOM 2877 C C . PRO A 1 381 ? 5.202 -6.858 -5.443 1.00 87.31 381 PRO A C 1
ATOM 2879 O O . PRO A 1 381 ? 5.836 -6.527 -4.444 1.00 87.31 381 PRO A O 1
ATOM 2882 N N . HIS A 1 382 ? 3.948 -6.449 -5.636 1.00 86.06 382 HIS A N 1
ATOM 2883 C CA . HIS A 1 382 ? 3.216 -5.536 -4.756 1.00 86.06 382 HIS A CA 1
ATOM 2884 C C . HIS A 1 382 ? 2.144 -6.244 -3.922 1.00 86.06 382 HIS A C 1
ATOM 2886 O O . HIS A 1 382 ? 1.431 -5.601 -3.144 1.00 86.06 382 HIS A O 1
ATOM 2892 N N . MET A 1 383 ? 2.029 -7.563 -4.080 1.00 86.75 383 MET A N 1
ATOM 2893 C CA . MET A 1 383 ? 1.053 -8.381 -3.383 1.00 86.75 383 MET A CA 1
ATOM 2894 C C . MET A 1 383 ? 1.713 -9.319 -2.386 1.00 86.75 383 MET A C 1
ATOM 2896 O O . MET A 1 383 ? 2.812 -9.822 -2.601 1.00 86.75 383 MET A O 1
ATOM 2900 N N . GLU A 1 384 ? 0.986 -9.613 -1.318 1.00 83.31 384 GLU A N 1
ATOM 2901 C CA . GLU A 1 384 ? 1.368 -10.628 -0.347 1.00 83.31 384 GLU A CA 1
ATOM 2902 C C . GLU A 1 384 ? 0.354 -11.765 -0.352 1.00 83.31 384 GLU A C 1
ATOM 2904 O O . GLU A 1 384 ? -0.846 -11.563 -0.565 1.00 83.31 384 GLU A O 1
ATOM 2909 N N . LYS A 1 385 ? 0.867 -12.979 -0.135 1.00 82.44 385 LYS A N 1
ATOM 2910 C CA . LYS A 1 385 ? 0.060 -14.188 -0.036 1.00 82.44 385 LYS A CA 1
ATOM 2911 C C . LYS A 1 385 ? -0.212 -14.506 1.425 1.00 82.44 385 LYS A C 1
ATOM 2913 O O . LYS A 1 385 ? 0.672 -14.456 2.276 1.00 82.44 385 LYS A O 1
ATOM 2918 N N . THR A 1 386 ? -1.449 -14.857 1.703 1.00 74.06 386 THR A N 1
ATOM 2919 C CA . THR A 1 386 ? -1.948 -15.162 3.040 1.00 74.06 386 THR A CA 1
ATOM 2920 C C . THR A 1 386 ? -1.763 -16.650 3.325 1.00 74.06 386 THR A C 1
ATOM 2922 O O . THR A 1 386 ? -1.576 -17.446 2.400 1.00 74.06 386 THR A O 1
ATOM 2925 N N . ALA A 1 387 ? -1.851 -17.064 4.594 1.00 69.69 387 ALA A N 1
ATOM 2926 C CA . ALA A 1 387 ? -1.711 -18.478 4.966 1.00 69.69 387 ALA A CA 1
ATOM 2927 C C . ALA A 1 387 ? -2.746 -19.378 4.257 1.00 69.69 387 ALA A C 1
ATOM 2929 O O . ALA A 1 387 ? -2.439 -20.494 3.850 1.00 69.69 387 ALA A O 1
ATOM 2930 N N . ASN A 1 388 ? -3.952 -18.850 4.018 1.00 68.62 388 ASN A N 1
ATOM 2931 C CA . ASN A 1 388 ? -5.033 -19.528 3.295 1.00 68.62 388 ASN A CA 1
ATOM 2932 C C . ASN A 1 388 ? -4.939 -19.412 1.753 1.00 68.62 388 ASN A C 1
ATOM 2934 O O . ASN A 1 388 ? -5.867 -19.792 1.035 1.00 68.62 388 ASN A O 1
ATOM 2938 N N . GLY A 1 389 ? -3.825 -18.885 1.237 1.00 74.69 389 GLY A N 1
ATOM 2939 C CA . GLY A 1 389 ? -3.493 -18.854 -0.184 1.00 74.69 389 GLY A CA 1
ATOM 2940 C C . GLY A 1 389 ? -4.149 -17.747 -1.011 1.00 74.69 389 GLY A C 1
ATOM 2941 O O . GLY A 1 389 ? -4.088 -17.808 -2.239 1.00 74.69 389 GLY A O 1
ATOM 2942 N N . ARG A 1 390 ? -4.760 -16.747 -0.373 1.00 77.88 390 ARG A N 1
ATOM 2943 C CA . ARG A 1 390 ? -5.314 -15.556 -1.031 1.00 77.88 390 ARG A CA 1
ATOM 2944 C C . ARG A 1 390 ? -4.272 -14.448 -1.143 1.00 77.88 390 ARG A C 1
ATOM 2946 O O . ARG A 1 390 ? -3.231 -14.496 -0.495 1.00 77.88 390 ARG A O 1
ATOM 2953 N N . TRP A 1 391 ? -4.566 -13.460 -1.977 1.00 84.00 391 TRP A N 1
ATOM 2954 C CA . TRP A 1 391 ? -3.674 -12.346 -2.266 1.00 84.00 391 TRP A CA 1
ATOM 2955 C C . TRP A 1 391 ? -4.322 -11.007 -1.928 1.00 84.00 391 TRP A C 1
ATOM 2957 O O . TRP A 1 391 ? -5.531 -10.828 -2.104 1.00 84.00 391 TRP A O 1
ATOM 2967 N N . TYR A 1 392 ? -3.495 -10.064 -1.489 1.00 83.81 392 TYR A N 1
ATOM 2968 C CA . TYR A 1 392 ? -3.872 -8.674 -1.250 1.00 83.81 392 TYR A CA 1
ATOM 2969 C C . TYR A 1 392 ? -2.732 -7.732 -1.624 1.00 83.81 392 TYR A C 1
ATOM 2971 O O . TYR A 1 392 ? -1.571 -8.138 -1.675 1.00 83.81 392 TYR A O 1
ATOM 2979 N N . LEU A 1 393 ? -3.059 -6.463 -1.861 1.00 86.50 393 LEU A N 1
ATOM 2980 C CA . LEU A 1 393 ? -2.065 -5.414 -2.081 1.00 86.50 393 LEU A CA 1
ATOM 2981 C C . LEU A 1 393 ? -1.470 -4.943 -0.759 1.00 86.50 393 LEU A C 1
ATOM 2983 O O . LEU A 1 393 ? -2.207 -4.522 0.134 1.00 86.50 393 LEU A O 1
ATOM 2987 N N . ARG A 1 394 ? -0.136 -4.959 -0.652 1.00 81.88 394 ARG A N 1
ATOM 2988 C CA . ARG A 1 394 ? 0.582 -4.576 0.574 1.00 81.88 394 ARG A CA 1
ATOM 2989 C C . ARG A 1 394 ? 0.412 -3.098 0.920 1.00 81.88 394 ARG A C 1
ATOM 2991 O O . ARG A 1 394 ? 0.248 -2.753 2.088 1.00 81.88 394 ARG A O 1
ATOM 2998 N N . ASP A 1 395 ? 0.448 -2.238 -0.092 1.00 81.06 395 ASP A N 1
ATOM 2999 C CA . ASP A 1 395 ? 0.492 -0.788 0.081 1.00 81.06 395 ASP A CA 1
ATOM 3000 C C . ASP A 1 395 ? -0.908 -0.194 0.376 1.00 81.06 395 ASP A C 1
ATOM 3002 O O . ASP A 1 395 ? -1.771 -0.231 -0.511 1.00 81.06 395 ASP A O 1
ATOM 3006 N N . PRO A 1 396 ? -1.150 0.379 1.578 1.00 80.62 396 PRO A N 1
ATOM 3007 C CA . PRO A 1 396 ? -2.425 1.014 1.935 1.00 80.62 396 PRO A CA 1
ATOM 3008 C C . PRO A 1 396 ? -2.833 2.133 0.978 1.00 80.62 396 PRO A C 1
ATOM 3010 O O . PRO A 1 396 ? -4.018 2.285 0.677 1.00 80.62 396 PRO A O 1
ATOM 3013 N N . HIS A 1 397 ? -1.864 2.883 0.456 1.00 81.38 397 HIS A N 1
ATOM 3014 C CA . HIS A 1 397 ? -2.126 3.963 -0.480 1.00 81.38 397 HIS A CA 1
ATOM 3015 C C . HIS A 1 397 ? -2.715 3.418 -1.787 1.00 81.38 397 HIS A C 1
ATOM 3017 O O . HIS A 1 397 ? -3.764 3.882 -2.235 1.00 81.38 397 HIS A O 1
ATOM 3023 N N . GLN A 1 398 ? -2.109 2.372 -2.362 1.00 84.12 398 GLN A N 1
ATOM 3024 C CA . GLN A 1 398 ? -2.626 1.752 -3.589 1.00 84.12 398 GLN A CA 1
ATOM 3025 C C . GLN A 1 398 ? -4.002 1.119 -3.388 1.00 84.12 398 GLN A C 1
ATOM 3027 O O . GLN A 1 398 ? -4.841 1.187 -4.285 1.00 84.12 398 GLN A O 1
ATOM 3032 N N . ARG A 1 399 ? -4.267 0.539 -2.209 1.00 87.19 399 ARG A N 1
ATOM 3033 C CA . ARG A 1 399 ? -5.600 0.009 -1.895 1.00 87.19 399 ARG A CA 1
ATOM 3034 C C . ARG A 1 399 ? -6.668 1.099 -1.979 1.00 87.19 399 ARG A C 1
ATOM 3036 O O . ARG A 1 399 ? -7.731 0.854 -2.542 1.00 87.19 399 ARG A O 1
ATOM 3043 N N . GLN A 1 400 ? -6.398 2.294 -1.454 1.00 85.69 400 GLN A N 1
ATOM 3044 C CA . GLN A 1 400 ? -7.363 3.395 -1.539 1.00 85.69 400 GLN A CA 1
ATOM 3045 C C . GLN A 1 400 ? -7.495 3.971 -2.934 1.00 85.69 400 GLN A C 1
ATOM 3047 O O . GLN A 1 400 ? -8.616 4.196 -3.376 1.00 85.69 400 GLN A O 1
ATOM 3052 N N . VAL A 1 401 ? -6.391 4.127 -3.664 1.00 85.31 401 VAL A N 1
ATOM 3053 C CA . VAL A 1 401 ? -6.449 4.543 -5.071 1.00 85.31 401 VAL A CA 1
ATOM 3054 C C . VAL A 1 401 ? -7.376 3.624 -5.867 1.00 85.31 401 VAL A C 1
ATOM 3056 O O . VAL A 1 401 ? -8.227 4.109 -6.605 1.00 85.31 401 VAL A O 1
ATOM 3059 N N . LEU A 1 402 ? -7.259 2.303 -5.702 1.00 88.50 402 LEU A N 1
ATOM 3060 C CA . LEU A 1 402 ? -8.117 1.355 -6.416 1.00 88.50 402 LEU A CA 1
ATOM 3061 C C . LEU A 1 402 ? -9.585 1.435 -5.985 1.00 88.50 402 LEU A C 1
ATOM 3063 O O . LEU A 1 402 ? -10.455 1.364 -6.846 1.00 88.50 402 LEU A O 1
ATOM 3067 N N . ARG A 1 403 ? -9.866 1.627 -4.689 1.00 87.31 403 ARG A N 1
ATOM 3068 C CA . ARG A 1 403 ? -11.237 1.840 -4.183 1.00 87.31 403 ARG A CA 1
ATOM 3069 C C . ARG A 1 403 ? -11.871 3.130 -4.703 1.00 87.31 403 ARG A C 1
ATOM 3071 O O . ARG A 1 403 ? -13.083 3.188 -4.855 1.00 87.31 403 ARG A O 1
ATOM 3078 N N . LEU A 1 404 ? -11.065 4.158 -4.953 1.00 84.44 404 LEU A N 1
ATOM 3079 C CA . LEU A 1 404 ? -11.527 5.414 -5.542 1.00 84.44 404 LEU A CA 1
ATOM 3080 C C . LEU A 1 404 ? -11.690 5.310 -7.060 1.00 84.44 404 LEU A C 1
ATOM 3082 O O . LEU A 1 404 ? -12.545 5.977 -7.633 1.00 84.44 404 LEU A O 1
ATOM 3086 N N . LEU A 1 405 ? -10.868 4.496 -7.721 1.00 87.06 405 LEU A N 1
ATOM 3087 C CA . LEU A 1 405 ? -10.867 4.350 -9.175 1.00 87.06 405 LEU A CA 1
ATOM 3088 C C . LEU A 1 405 ? -11.933 3.378 -9.687 1.00 87.06 405 LEU A C 1
ATOM 3090 O O . LEU A 1 405 ? -12.408 3.552 -10.809 1.00 87.06 405 LEU A O 1
ATOM 3094 N N . ILE A 1 406 ? -12.276 2.357 -8.902 1.00 89.19 406 ILE A N 1
ATOM 3095 C CA . ILE A 1 406 ? -13.193 1.288 -9.291 1.00 89.19 406 ILE A CA 1
ATOM 3096 C C . ILE A 1 406 ? -14.417 1.333 -8.374 1.00 89.19 406 ILE A C 1
ATOM 3098 O O . ILE A 1 406 ? -14.297 1.107 -7.171 1.00 89.19 406 ILE A O 1
ATOM 3102 N N . ASP A 1 407 ? -15.588 1.594 -8.951 1.00 87.62 407 ASP A N 1
ATOM 3103 C CA . ASP A 1 407 ? -16.868 1.501 -8.249 1.00 87.62 407 ASP A CA 1
ATOM 3104 C C . ASP A 1 407 ? -17.156 0.061 -7.790 1.00 87.62 407 ASP A C 1
ATOM 3106 O O . ASP A 1 407 ? -16.587 -0.905 -8.304 1.00 87.62 407 ASP A O 1
ATOM 3110 N N . GLU A 1 408 ? -18.080 -0.108 -6.838 1.00 85.69 408 GLU A N 1
ATOM 3111 C CA . GLU A 1 408 ? -18.456 -1.432 -6.306 1.00 85.69 408 GLU A CA 1
ATOM 3112 C C . GLU A 1 408 ? -18.960 -2.402 -7.390 1.00 85.69 408 GLU A C 1
ATOM 3114 O O . GLU A 1 408 ? -18.847 -3.618 -7.242 1.00 85.69 408 GLU A O 1
ATOM 3119 N N . ASP A 1 409 ? -19.502 -1.878 -8.492 1.00 88.06 409 ASP A N 1
ATOM 3120 C CA . ASP A 1 409 ? -19.953 -2.666 -9.639 1.00 88.06 409 ASP A CA 1
ATOM 3121 C C . ASP A 1 409 ? -18.828 -2.995 -10.638 1.00 88.06 409 ASP A C 1
ATOM 3123 O O . ASP A 1 409 ? -19.049 -3.756 -11.579 1.00 88.06 409 ASP A O 1
ATOM 3127 N N . GLY A 1 410 ? -17.612 -2.483 -10.417 1.00 88.19 410 GLY A N 1
ATOM 3128 C CA . GLY A 1 410 ? -16.439 -2.693 -11.260 1.00 88.19 410 GLY A CA 1
ATOM 3129 C C . GLY A 1 410 ? -16.268 -1.652 -12.366 1.00 88.19 410 GLY A C 1
ATOM 3130 O O . GLY A 1 410 ? -15.423 -1.850 -13.249 1.00 88.19 410 GLY A O 1
ATOM 3131 N N . THR A 1 411 ? -17.069 -0.586 -12.375 1.00 90.75 411 THR A N 1
ATOM 3132 C CA . THR A 1 411 ? -16.957 0.517 -13.339 1.00 90.75 411 THR A CA 1
ATOM 3133 C C . THR A 1 411 ? -15.777 1.420 -12.982 1.00 90.75 411 THR A C 1
ATOM 3135 O O . THR A 1 411 ? -15.459 1.603 -11.812 1.00 90.75 411 THR A O 1
ATOM 3138 N N . LEU A 1 412 ? -15.077 1.947 -13.992 1.00 88.50 412 LEU A N 1
ATOM 3139 C CA . LEU A 1 412 ? -13.968 2.874 -13.763 1.00 88.50 412 LEU A CA 1
ATOM 3140 C C . LEU A 1 412 ? -14.480 4.303 -13.701 1.00 88.50 412 LEU A C 1
ATOM 3142 O O . LEU A 1 412 ? -15.254 4.721 -14.563 1.00 88.50 412 LEU A O 1
ATOM 3146 N N . ARG A 1 413 ? -13.977 5.047 -12.725 1.00 82.88 413 ARG A N 1
ATOM 3147 C CA . ARG A 1 413 ? -14.275 6.462 -12.547 1.00 82.88 413 ARG A CA 1
ATOM 3148 C C . ARG A 1 413 ? -13.299 7.325 -13.338 1.00 82.88 413 ARG A C 1
ATOM 3150 O O . ARG A 1 413 ? -12.110 7.028 -13.420 1.00 82.88 413 ARG A O 1
ATOM 3157 N N . ASP A 1 414 ? -13.819 8.402 -13.911 1.00 72.50 414 ASP A N 1
ATOM 3158 C CA . ASP A 1 414 ? -13.067 9.385 -14.697 1.00 72.50 414 ASP A CA 1
ATOM 3159 C C . ASP A 1 414 ? -12.828 10.704 -13.942 1.00 72.50 414 ASP A C 1
ATOM 3161 O O . ASP A 1 414 ? -12.014 11.524 -14.366 1.00 72.50 414 ASP A O 1
ATOM 3165 N N . SER A 1 415 ? -13.526 10.908 -12.823 1.00 69.75 415 SER A N 1
ATOM 3166 C CA . SER A 1 415 ? -13.514 12.144 -12.050 1.00 69.75 415 SER A CA 1
ATOM 3167 C C . SER A 1 415 ? -13.899 11.914 -10.587 1.00 69.75 415 SER A C 1
ATOM 3169 O O . SER A 1 415 ? -14.703 11.031 -10.264 1.00 69.75 415 SER A O 1
ATOM 3171 N N . TRP A 1 416 ? -13.331 12.743 -9.708 1.00 72.88 416 TRP A N 1
ATOM 3172 C CA . TRP A 1 416 ? -13.535 12.721 -8.258 1.00 72.88 416 TRP A CA 1
ATOM 3173 C C . TRP A 1 416 ? -13.831 14.127 -7.737 1.00 72.88 416 TRP A C 1
ATOM 3175 O O . TRP A 1 416 ? -13.457 15.126 -8.353 1.00 72.88 416 TRP A O 1
ATOM 3185 N N . SER A 1 417 ? -14.511 14.200 -6.599 1.00 70.25 417 SER A N 1
ATOM 3186 C CA . SER A 1 417 ? -14.771 15.458 -5.899 1.00 70.25 417 SER A CA 1
ATOM 3187 C C . SER A 1 417 ? -13.734 15.697 -4.803 1.00 70.25 417 SER A C 1
ATOM 3189 O O . SER A 1 417 ? -13.251 14.749 -4.191 1.00 70.25 417 SER A O 1
ATOM 3191 N N . GLU A 1 418 ? -13.438 16.961 -4.490 1.00 67.75 418 GLU A N 1
ATOM 3192 C CA . GLU A 1 418 ? -12.577 17.320 -3.347 1.00 67.75 418 GLU A CA 1
ATOM 3193 C C . GLU A 1 418 ? -13.093 16.735 -2.019 1.00 67.75 418 GLU A C 1
ATOM 3195 O O . GLU A 1 418 ? -12.322 16.435 -1.109 1.00 67.75 418 GLU A O 1
ATOM 3200 N N . GLU A 1 419 ? -14.401 16.487 -1.930 1.00 69.25 419 GLU A N 1
ATOM 3201 C CA . GLU A 1 419 ? -15.054 15.924 -0.749 1.00 69.25 419 GLU A CA 1
ATOM 3202 C C . GLU A 1 419 ? -14.631 14.479 -0.451 1.00 69.25 419 GLU A C 1
ATOM 3204 O O . GLU A 1 419 ? -14.682 14.039 0.698 1.00 69.25 419 GLU A O 1
ATOM 3209 N N . GLU A 1 420 ? -14.142 13.756 -1.459 1.00 71.38 420 GLU A N 1
ATOM 3210 C CA . GLU A 1 420 ? -13.568 12.414 -1.309 1.00 71.38 420 GLU A CA 1
ATOM 3211 C C . GLU A 1 420 ? -12.174 12.444 -0.682 1.00 71.38 420 GLU A C 1
ATOM 3213 O O . GLU A 1 420 ? -11.646 11.400 -0.313 1.00 71.38 420 GLU A O 1
ATOM 3218 N N . PHE A 1 421 ? -11.601 13.636 -0.501 1.00 71.94 421 PHE A N 1
ATOM 3219 C CA . PHE A 1 421 ? -10.253 13.867 0.017 1.00 71.94 421 PHE A CA 1
ATOM 3220 C C . PHE A 1 421 ? -10.233 14.671 1.314 1.00 71.94 421 PHE A C 1
ATOM 3222 O O . PHE A 1 421 ? -9.181 15.130 1.761 1.00 71.94 421 PHE A O 1
ATOM 3229 N N . ARG A 1 422 ? -11.381 14.770 1.997 1.00 68.94 422 ARG A N 1
ATOM 3230 C CA . ARG A 1 422 ? -11.473 15.356 3.349 1.00 68.94 422 ARG A CA 1
ATOM 3231 C C . ARG A 1 422 ? -10.467 14.744 4.331 1.00 68.94 422 ARG A C 1
ATOM 3233 O O . ARG A 1 422 ? -10.022 15.395 5.280 1.00 68.94 422 ARG A O 1
ATOM 3240 N N . LEU A 1 423 ? -10.074 13.496 4.099 1.00 75.94 423 LEU A N 1
ATOM 3241 C CA . LEU A 1 423 ? -9.084 12.757 4.871 1.00 75.94 423 LEU A CA 1
ATOM 3242 C C . LEU A 1 423 ? -7.937 12.321 3.970 1.00 75.94 423 LEU A C 1
ATOM 3244 O O . LEU A 1 423 ? -8.136 12.103 2.778 1.00 75.94 423 LEU A O 1
ATOM 3248 N N . SER A 1 424 ? -6.742 12.161 4.545 1.00 76.62 424 SER A N 1
ATOM 3249 C CA . SER A 1 424 ? -5.656 11.560 3.772 1.00 76.62 424 SER A CA 1
ATOM 3250 C C . SER A 1 424 ? -6.006 10.109 3.431 1.00 76.62 424 SER A C 1
ATOM 3252 O O . SER A 1 424 ? -6.726 9.438 4.178 1.00 76.62 424 SER A O 1
ATOM 3254 N N . LEU A 1 425 ? -5.463 9.602 2.324 1.00 80.12 425 LEU A N 1
ATOM 3255 C CA . LEU A 1 425 ? -5.684 8.220 1.885 1.00 80.12 425 LEU A CA 1
ATOM 3256 C C . LEU A 1 425 ? -5.304 7.207 2.977 1.00 80.12 425 LEU A C 1
ATOM 3258 O O . LEU A 1 425 ? -5.972 6.194 3.161 1.00 80.12 425 LEU A O 1
ATOM 3262 N N . MET A 1 426 ? -4.283 7.516 3.779 1.00 79.62 426 MET A N 1
ATOM 3263 C CA . MET A 1 426 ? -3.909 6.691 4.926 1.00 79.62 426 MET A CA 1
ATOM 3264 C C . MET A 1 426 ? -5.023 6.638 5.984 1.00 79.62 426 MET A C 1
ATOM 3266 O O . MET A 1 426 ? -5.408 5.556 6.415 1.00 79.62 426 MET A O 1
ATOM 3270 N N . HIS A 1 427 ? -5.623 7.773 6.351 1.00 84.06 427 HIS A N 1
ATOM 3271 C CA . HIS A 1 427 ? -6.757 7.782 7.283 1.00 84.06 427 HIS A CA 1
ATOM 3272 C C . HIS A 1 427 ? -7.956 6.997 6.752 1.00 84.06 427 HIS A C 1
ATOM 3274 O O . HIS A 1 427 ? -8.616 6.297 7.518 1.00 84.06 427 HIS A O 1
ATOM 3280 N N . GLN A 1 428 ? -8.226 7.073 5.448 1.00 85.31 428 GLN A N 1
ATOM 3281 C CA . GLN A 1 428 ? -9.300 6.297 4.832 1.00 85.31 428 GLN A CA 1
ATOM 3282 C C . GLN A 1 428 ? -9.028 4.791 4.924 1.00 85.31 428 GLN A C 1
ATOM 3284 O O . GLN A 1 428 ? -9.907 4.043 5.354 1.00 85.31 428 GLN A O 1
ATOM 3289 N N . ASP A 1 429 ? -7.813 4.335 4.599 1.00 86.38 429 ASP A N 1
ATOM 3290 C CA . ASP A 1 429 ? -7.452 2.913 4.709 1.00 86.38 429 ASP A CA 1
ATOM 3291 C C . ASP A 1 429 ? -7.451 2.398 6.141 1.00 86.38 429 ASP A C 1
ATOM 3293 O O . ASP A 1 429 ? -7.956 1.304 6.412 1.00 86.38 429 ASP A O 1
ATOM 3297 N N . SER A 1 430 ? -6.957 3.210 7.070 1.00 87.50 430 SER A N 1
ATOM 3298 C CA . SER A 1 430 ? -7.049 2.924 8.494 1.00 87.50 430 SER A CA 1
ATOM 3299 C C . SER A 1 430 ? -8.488 2.823 8.966 1.00 87.50 430 SER A C 1
ATOM 3301 O O . SER A 1 430 ? -8.808 1.898 9.703 1.00 87.50 430 SER A O 1
ATOM 3303 N N . GLY A 1 431 ? -9.371 3.719 8.521 1.00 89.38 431 GLY A N 1
ATOM 3304 C CA . GLY A 1 431 ? -10.793 3.669 8.850 1.00 89.38 431 GLY A CA 1
ATOM 3305 C C . GLY A 1 431 ? -11.438 2.371 8.368 1.00 89.38 431 GLY A C 1
ATOM 3306 O O . GLY A 1 431 ? -12.103 1.686 9.143 1.00 89.38 431 GLY A O 1
ATOM 3307 N N . TRP A 1 432 ? -11.185 1.979 7.116 1.00 88.06 432 TRP A N 1
ATOM 3308 C CA . TRP A 1 432 ? -11.654 0.697 6.585 1.00 88.06 432 TRP A CA 1
ATOM 3309 C C . TRP A 1 432 ? -11.130 -0.489 7.400 1.00 88.06 432 TRP A C 1
ATOM 3311 O O . TRP A 1 432 ? -11.896 -1.384 7.762 1.00 88.06 432 TRP A O 1
ATOM 3321 N N . THR A 1 433 ? -9.835 -0.490 7.719 1.00 89.88 433 THR A N 1
ATOM 3322 C CA . THR A 1 433 ? -9.192 -1.568 8.481 1.00 89.88 433 THR A CA 1
ATOM 3323 C C . THR A 1 433 ? -9.738 -1.643 9.906 1.00 89.88 433 THR A C 1
ATOM 3325 O O . THR A 1 433 ? -10.089 -2.728 10.362 1.00 89.88 433 THR A O 1
ATOM 3328 N N . LEU A 1 434 ? -9.890 -0.503 10.588 1.00 92.12 434 LEU A N 1
ATOM 3329 C CA . LEU A 1 434 ? -10.445 -0.418 11.939 1.00 92.12 434 LEU A CA 1
ATOM 3330 C C . LEU A 1 434 ? -11.893 -0.902 11.981 1.00 92.12 434 LEU A C 1
ATOM 3332 O O . LEU A 1 434 ? -12.260 -1.661 12.878 1.00 92.12 434 LEU A O 1
ATOM 3336 N N . GLN A 1 435 ? -12.709 -0.509 10.996 1.00 91.81 435 GLN A N 1
ATOM 3337 C CA . GLN A 1 435 ? -14.084 -0.987 10.909 1.00 91.81 435 GLN A CA 1
ATOM 3338 C C . GLN A 1 435 ? -14.118 -2.517 10.813 1.00 91.81 435 GLN A C 1
ATOM 3340 O O . GLN A 1 435 ? -14.846 -3.154 11.574 1.00 91.81 435 GLN A O 1
ATOM 3345 N N . ARG A 1 436 ? -13.319 -3.118 9.921 1.00 90.75 436 ARG A N 1
ATOM 3346 C CA . ARG A 1 436 ? -13.297 -4.581 9.739 1.00 90.75 436 ARG A CA 1
ATOM 3347 C C . ARG A 1 436 ? -12.704 -5.315 10.929 1.00 90.75 436 ARG A C 1
ATOM 3349 O O . ARG A 1 436 ? -13.231 -6.362 11.307 1.00 90.75 436 ARG A O 1
ATOM 3356 N N . LEU A 1 437 ? -11.672 -4.754 11.554 1.00 93.56 437 LEU A N 1
ATOM 3357 C CA . LEU A 1 437 ? -11.120 -5.278 12.795 1.00 93.56 437 LEU A CA 1
ATOM 3358 C C . LEU A 1 437 ? -12.189 -5.307 13.890 1.00 93.56 437 LEU A C 1
ATOM 3360 O O . LEU A 1 437 ? -12.368 -6.340 14.525 1.00 93.56 437 LEU A O 1
ATOM 3364 N N . GLY A 1 438 ? -12.943 -4.219 14.067 1.00 94.69 438 GLY A N 1
ATOM 3365 C CA . GLY A 1 438 ? -13.992 -4.141 15.083 1.00 94.69 438 GLY A CA 1
ATOM 3366 C C . GLY A 1 438 ? -15.189 -5.048 14.822 1.00 94.69 438 GLY A C 1
ATOM 3367 O O . GLY A 1 438 ? -15.679 -5.676 15.756 1.00 94.69 438 GLY A O 1
ATOM 3368 N N . GLU A 1 439 ? -15.630 -5.189 13.571 1.00 94.06 439 GLU A N 1
ATOM 3369 C CA . GLU A 1 439 ? -16.678 -6.159 13.218 1.00 94.06 439 GLU A CA 1
ATOM 3370 C C . GLU A 1 439 ? -16.235 -7.591 13.516 1.00 94.06 439 GLU A C 1
ATOM 3372 O O . GLU A 1 439 ? -16.979 -8.362 14.120 1.00 94.06 439 GLU A O 1
ATOM 3377 N N . THR A 1 440 ? -15.010 -7.939 13.123 1.00 94.44 440 THR A N 1
ATOM 3378 C CA . THR A 1 440 ? -14.468 -9.293 13.273 1.00 94.44 440 THR A CA 1
ATOM 3379 C C . THR A 1 440 ? -14.184 -9.627 14.737 1.00 94.44 440 THR A C 1
ATOM 3381 O O . THR A 1 440 ? -14.549 -10.704 15.210 1.00 94.44 440 THR A O 1
ATOM 3384 N N . ALA A 1 441 ? -13.609 -8.684 15.487 1.00 95.38 441 ALA A N 1
ATOM 3385 C CA . ALA A 1 441 ? -13.376 -8.819 16.919 1.00 95.38 441 ALA A CA 1
ATOM 3386 C C . ALA A 1 441 ? -14.692 -8.998 17.689 1.00 95.38 441 ALA A C 1
ATOM 3388 O O . ALA A 1 441 ? -14.802 -9.914 18.501 1.00 95.38 441 ALA A O 1
ATOM 3389 N N . ASP A 1 442 ? -15.724 -8.197 17.406 1.00 95.25 442 ASP A N 1
ATOM 3390 C CA . ASP A 1 442 ? -17.032 -8.346 18.057 1.00 95.25 442 ASP A CA 1
ATOM 3391 C C . ASP A 1 442 ? -17.758 -9.642 17.639 1.00 95.25 442 ASP A C 1
ATOM 3393 O O . ASP A 1 442 ? -18.444 -10.284 18.442 1.00 95.25 442 ASP A O 1
ATOM 3397 N N . TYR A 1 443 ? -17.575 -10.079 16.392 1.00 94.75 443 TYR A N 1
ATOM 3398 C CA . TYR A 1 443 ? -18.125 -11.337 15.896 1.00 94.75 443 TYR A CA 1
ATOM 3399 C C . TYR A 1 443 ? -17.516 -12.570 16.589 1.00 94.75 443 TYR A C 1
ATOM 3401 O O . TYR A 1 443 ? -18.236 -13.518 16.926 1.00 94.75 443 TYR A O 1
ATOM 3409 N N . LEU A 1 444 ? -16.209 -12.563 16.842 1.00 94.94 444 LEU A N 1
ATOM 3410 C CA . LEU A 1 444 ? -15.505 -13.704 17.433 1.00 94.94 444 LEU A CA 1
ATOM 3411 C C . LEU A 1 444 ? -15.447 -13.659 18.961 1.00 94.94 444 LEU A C 1
ATOM 3413 O O . LEU A 1 444 ? -15.569 -14.700 19.597 1.00 94.94 444 LEU A O 1
ATOM 3417 N N . LEU A 1 445 ? -15.281 -12.473 19.546 1.00 94.19 445 LEU A N 1
ATOM 3418 C CA . LEU A 1 445 ? -14.956 -12.281 20.966 1.00 94.19 445 LEU A CA 1
ATOM 3419 C C . LEU A 1 445 ? -15.925 -11.334 21.688 1.00 94.19 445 LEU A C 1
ATOM 3421 O O . LEU A 1 445 ? -15.848 -11.177 22.904 1.00 94.19 445 LEU A O 1
ATOM 3425 N N . GLY A 1 446 ? -16.828 -10.682 20.954 1.00 91.12 446 GLY A N 1
ATOM 3426 C CA . GLY A 1 446 ? -17.762 -9.713 21.513 1.00 91.12 446 GLY A CA 1
ATOM 3427 C C . GLY A 1 446 ? -18.855 -10.340 22.375 1.00 91.12 446 GLY A C 1
ATOM 3428 O O . GLY A 1 446 ? -18.984 -11.556 22.519 1.00 91.12 446 GLY A O 1
ATOM 3429 N N . ARG A 1 447 ? -19.729 -9.491 22.917 1.00 86.50 447 ARG A N 1
ATOM 3430 C CA . ARG A 1 447 ? -20.730 -9.884 23.930 1.00 86.50 447 ARG A CA 1
ATOM 3431 C C . ARG A 1 447 ? -21.658 -11.039 23.523 1.00 86.50 447 ARG A C 1
ATOM 3433 O O . ARG A 1 447 ? -22.142 -11.756 24.388 1.00 86.50 447 ARG A O 1
ATOM 3440 N N . LYS A 1 448 ? -21.942 -11.197 22.223 1.00 86.88 448 LYS A N 1
ATOM 3441 C CA . LYS A 1 448 ? -22.820 -12.256 21.685 1.00 86.88 448 LYS A CA 1
ATOM 3442 C C . LYS A 1 448 ? -22.053 -13.489 21.203 1.00 86.88 448 LYS A C 1
ATOM 3444 O O . LYS A 1 448 ? -22.678 -14.441 20.743 1.00 86.88 448 LYS A O 1
ATOM 3449 N N . ALA A 1 449 ? -20.722 -13.481 21.272 1.00 89.25 449 ALA A N 1
ATOM 3450 C CA . ALA A 1 449 ? -19.897 -14.575 20.778 1.00 89.25 449 ALA A CA 1
ATOM 3451 C C . ALA A 1 449 ? -20.167 -15.883 21.534 1.00 89.25 449 ALA A C 1
ATOM 3453 O O . ALA A 1 449 ? -20.332 -16.922 20.901 1.00 89.25 449 ALA A O 1
ATOM 3454 N N . GLY A 1 450 ? -20.304 -15.825 22.864 1.00 85.50 450 GLY A N 1
ATOM 3455 C CA . GLY A 1 450 ? -20.583 -17.008 23.686 1.00 85.50 450 GLY A CA 1
ATOM 3456 C C . GLY A 1 450 ? -21.853 -17.751 23.262 1.00 85.50 450 GLY A C 1
ATOM 3457 O O . GLY A 1 450 ? -21.831 -18.970 23.126 1.00 85.50 450 GLY A O 1
ATOM 3458 N N . ASP A 1 451 ? -22.934 -17.022 22.971 1.00 88.00 451 ASP A N 1
ATOM 3459 C CA . ASP A 1 451 ? -24.181 -17.615 22.474 1.00 88.00 451 ASP A CA 1
ATOM 3460 C C . ASP A 1 451 ? -24.055 -18.081 21.017 1.00 88.00 451 ASP A C 1
ATOM 3462 O O . ASP A 1 451 ? -24.549 -19.149 20.656 1.00 88.00 451 ASP A O 1
ATOM 3466 N N . ARG A 1 452 ? -23.369 -17.298 20.173 1.00 92.25 452 ARG A N 1
ATOM 3467 C CA . ARG A 1 452 ? -23.175 -17.581 18.742 1.00 92.25 452 ARG A CA 1
ATOM 3468 C C . ARG A 1 452 ? -22.440 -18.898 18.500 1.00 92.25 452 ARG A C 1
ATOM 3470 O O . ARG A 1 452 ? -22.831 -19.653 17.604 1.00 92.25 452 ARG A O 1
ATOM 3477 N N . TRP A 1 453 ? -21.403 -19.148 19.295 1.00 92.69 453 TRP A N 1
ATOM 3478 C CA . TRP A 1 453 ? -20.501 -20.294 19.174 1.00 92.69 453 TRP A CA 1
ATOM 3479 C C . TRP A 1 453 ? -20.833 -21.426 20.148 1.00 92.69 453 TRP A C 1
ATOM 3481 O O . TRP A 1 453 ? -20.122 -22.425 20.213 1.00 92.69 453 TRP A O 1
ATOM 3491 N N . LYS A 1 454 ? -21.938 -21.319 20.896 1.00 91.81 454 LYS A N 1
ATOM 3492 C CA . LYS A 1 454 ? -22.359 -22.363 21.830 1.00 91.81 454 LYS A CA 1
ATOM 3493 C C . LYS A 1 454 ? -22.607 -23.680 21.090 1.00 91.81 454 LYS A C 1
ATOM 3495 O O . LYS A 1 454 ? -23.545 -23.789 20.302 1.00 91.81 454 LYS A O 1
ATOM 3500 N N . GLY A 1 455 ? -21.771 -24.681 21.369 1.00 88.62 455 GLY A N 1
ATOM 3501 C CA . GLY A 1 455 ? -21.839 -25.996 20.725 1.00 88.62 455 GLY A CA 1
ATOM 3502 C C . GLY A 1 455 ? -21.383 -26.013 19.261 1.00 88.62 455 GLY A C 1
ATOM 3503 O O . GLY A 1 455 ? -21.719 -26.955 18.550 1.00 88.62 455 GLY A O 1
ATOM 3504 N N . LYS A 1 456 ? -20.655 -24.985 18.805 1.00 92.00 456 LYS A N 1
ATOM 3505 C CA . LYS A 1 456 ? -20.068 -24.897 17.462 1.00 92.00 456 LYS A CA 1
ATOM 3506 C C . LYS A 1 456 ? -18.558 -24.711 17.559 1.00 92.00 456 LYS A C 1
ATOM 3508 O O . LYS A 1 456 ? -18.069 -24.127 18.522 1.00 92.00 456 LYS A O 1
ATOM 3513 N N . GLU A 1 457 ? -17.841 -25.168 16.543 1.00 89.06 457 GLU A N 1
ATOM 3514 C CA . GLU A 1 457 ? -16.418 -24.870 16.396 1.00 89.06 457 GLU A CA 1
ATOM 3515 C C . GLU A 1 457 ? -16.218 -23.419 15.946 1.00 89.06 457 GLU A C 1
ATOM 3517 O O . GLU A 1 457 ? -17.048 -22.850 15.227 1.00 89.06 457 GLU A O 1
ATOM 3522 N N . LEU A 1 458 ? -15.128 -22.810 16.416 1.00 91.81 458 LEU A N 1
ATOM 3523 C CA . LEU A 1 458 ? -14.706 -21.494 15.951 1.00 91.81 458 LEU A CA 1
ATOM 3524 C C . LEU A 1 458 ? -14.139 -21.604 14.529 1.00 91.81 458 LEU A C 1
ATOM 3526 O O . LEU A 1 458 ? -13.595 -22.650 14.179 1.00 91.81 458 LEU A O 1
ATOM 3530 N N . PRO A 1 459 ? -14.222 -20.534 13.720 1.00 90.00 459 PRO A N 1
ATOM 3531 C CA . PRO A 1 459 ? -13.568 -20.510 12.417 1.00 90.00 459 PRO A CA 1
ATOM 3532 C C . PRO A 1 459 ? -12.056 -20.735 12.541 1.00 90.00 459 PRO A C 1
ATOM 3534 O O . PRO A 1 459 ? -11.434 -20.224 13.477 1.00 90.00 459 PRO A O 1
ATOM 3537 N N . ASP A 1 460 ? -11.453 -21.431 11.574 1.00 88.38 460 ASP A N 1
ATOM 3538 C CA . ASP A 1 460 ? -9.997 -21.606 11.539 1.00 88.38 460 ASP A CA 1
ATOM 3539 C C . ASP A 1 460 ? -9.289 -20.241 11.557 1.00 88.38 460 ASP A C 1
ATOM 3541 O O . ASP A 1 460 ? -9.730 -19.278 10.912 1.00 88.38 460 ASP A O 1
ATOM 3545 N N . GLY A 1 461 ? -8.194 -20.153 12.314 1.00 88.31 461 GLY A N 1
ATOM 3546 C CA . GLY A 1 461 ? -7.461 -18.906 12.529 1.00 88.31 461 GLY A CA 1
ATOM 3547 C C . GLY A 1 461 ? -7.996 -18.027 13.661 1.00 88.31 461 GLY A C 1
ATOM 3548 O O . GLY A 1 461 ? -7.392 -16.999 13.969 1.00 88.31 461 GLY A O 1
ATOM 3549 N N . ALA A 1 462 ? -9.145 -18.366 14.267 1.00 92.19 462 ALA A N 1
ATOM 3550 C CA . ALA A 1 462 ? -9.734 -17.561 15.341 1.00 92.19 462 ALA A CA 1
ATOM 3551 C C . ALA A 1 462 ? -8.879 -17.550 16.617 1.00 92.19 462 ALA A C 1
ATOM 3553 O O . ALA A 1 462 ? -8.888 -16.554 17.342 1.00 92.19 462 ALA A O 1
ATOM 3554 N N . SER A 1 463 ? -8.142 -18.631 16.887 1.00 91.94 463 SER A N 1
ATOM 3555 C CA . SER A 1 463 ? -7.224 -18.720 18.027 1.00 91.94 463 SER A CA 1
ATOM 3556 C C . SER A 1 463 ? -6.037 -17.777 17.847 1.00 91.94 463 SER A C 1
ATOM 3558 O O . SER A 1 463 ? -5.785 -16.947 18.712 1.00 91.94 463 SER A O 1
ATOM 3560 N N . GLU A 1 464 ? -5.384 -17.825 16.689 1.00 91.69 464 GLU A N 1
ATOM 3561 C CA . GLU A 1 464 ? -4.257 -16.968 16.320 1.00 91.69 464 GLU A CA 1
ATOM 3562 C C . GLU A 1 464 ? -4.686 -15.497 16.265 1.00 91.69 464 GLU A C 1
ATOM 3564 O O . GLU A 1 464 ? -4.008 -14.618 16.789 1.00 91.69 464 GLU A O 1
ATOM 3569 N N . PHE A 1 465 ? -5.866 -15.214 15.705 1.00 92.75 465 PHE A N 1
ATOM 3570 C CA . PHE A 1 465 ? -6.446 -13.870 15.727 1.00 92.75 465 PHE A CA 1
ATOM 3571 C C . PHE A 1 465 ? -6.679 -13.364 17.159 1.00 92.75 465 PHE A C 1
ATOM 3573 O O . PHE A 1 465 ? -6.425 -12.196 17.458 1.00 92.75 465 PHE A O 1
ATOM 3580 N N . ARG A 1 466 ? -7.154 -14.232 18.061 1.00 94.94 466 ARG A N 1
ATOM 3581 C CA . ARG A 1 466 ? -7.334 -13.892 19.477 1.00 94.94 466 ARG A CA 1
ATOM 3582 C C . ARG A 1 466 ? -5.997 -13.634 20.168 1.00 94.94 466 ARG A C 1
ATOM 3584 O O . ARG A 1 466 ? -5.938 -12.714 20.976 1.00 94.94 466 ARG A O 1
ATOM 3591 N N . GLU A 1 467 ? -4.963 -14.414 19.873 1.00 95.00 467 GLU A N 1
ATOM 3592 C CA . GLU A 1 467 ? -3.614 -14.215 20.415 1.00 95.00 467 GLU A CA 1
ATOM 3593 C C . GLU A 1 467 ? -3.025 -12.866 19.980 1.00 95.00 467 GLU A C 1
ATOM 3595 O O . GLU A 1 467 ? -2.537 -12.122 20.826 1.00 95.00 467 GLU A O 1
ATOM 3600 N N . GLU A 1 468 ? -3.171 -12.490 18.707 1.00 94.31 468 GLU A N 1
ATOM 3601 C CA . GLU A 1 468 ? -2.746 -11.175 18.198 1.00 94.31 468 GLU A CA 1
ATOM 3602 C C . GLU A 1 468 ? -3.504 -10.021 18.879 1.00 94.31 468 GLU A C 1
ATOM 3604 O O . GLU A 1 468 ? -2.910 -9.021 19.286 1.00 94.31 468 GLU A O 1
ATOM 3609 N N . LEU A 1 469 ? -4.823 -10.159 19.072 1.00 95.62 469 LEU A N 1
ATOM 3610 C CA . LEU A 1 469 ? -5.603 -9.165 19.817 1.00 95.62 469 LEU A CA 1
ATOM 3611 C C . LEU A 1 469 ? -5.247 -9.121 21.306 1.00 95.62 469 LEU A C 1
ATOM 3613 O O . LEU A 1 469 ? -5.317 -8.051 21.909 1.00 95.62 469 LEU A O 1
ATOM 3617 N N . GLN A 1 470 ? -4.887 -10.255 21.906 1.00 96.56 470 GLN A N 1
ATOM 3618 C CA . GLN A 1 470 ? -4.440 -10.313 23.295 1.00 96.56 470 GLN A CA 1
ATOM 3619 C C . GLN A 1 470 ? -3.097 -9.597 23.452 1.00 96.56 470 GLN A C 1
ATOM 3621 O O . GLN A 1 470 ? -2.987 -8.739 24.321 1.00 96.56 470 GLN A O 1
ATOM 3626 N N . ALA A 1 471 ? -2.130 -9.864 22.570 1.00 95.81 471 ALA A N 1
ATOM 3627 C CA . ALA A 1 471 ? -0.849 -9.163 22.557 1.00 95.81 471 ALA A CA 1
ATOM 3628 C C . ALA A 1 471 ? -1.045 -7.646 22.401 1.00 95.81 471 ALA A C 1
ATOM 3630 O O . ALA A 1 471 ? -0.497 -6.860 23.171 1.00 95.81 471 ALA A O 1
ATOM 3631 N N . LEU A 1 472 ? -1.922 -7.228 21.481 1.00 95.31 472 LEU A N 1
ATOM 3632 C CA . LEU A 1 472 ? -2.275 -5.819 21.323 1.00 95.31 472 LEU A CA 1
ATOM 3633 C C . LEU A 1 472 ? -2.914 -5.226 22.590 1.00 95.31 472 LEU A C 1
ATOM 3635 O O . LEU A 1 472 ? -2.626 -4.090 22.965 1.00 95.31 472 LEU A O 1
ATOM 3639 N N . ALA A 1 473 ? -3.802 -5.971 23.248 1.00 96.06 473 ALA A N 1
ATOM 3640 C CA . ALA A 1 473 ? -4.442 -5.528 24.480 1.00 96.06 473 ALA A CA 1
ATOM 3641 C C . ALA A 1 473 ? -3.438 -5.370 25.629 1.00 96.06 473 ALA A C 1
ATOM 3643 O O . ALA A 1 473 ? -3.566 -4.421 26.405 1.00 96.06 473 ALA A O 1
ATOM 3644 N N . ASP A 1 474 ? -2.452 -6.262 25.718 1.00 96.06 474 ASP A N 1
ATOM 3645 C CA . ASP A 1 474 ? -1.396 -6.234 26.729 1.00 96.06 474 ASP A CA 1
ATOM 3646 C C . ASP A 1 474 ? -0.440 -5.050 26.504 1.00 96.06 474 ASP A C 1
ATOM 3648 O O . ASP A 1 474 ? -0.152 -4.305 27.446 1.00 96.06 474 ASP A O 1
ATOM 3652 N N . ASP A 1 475 ? -0.052 -4.782 25.253 1.00 95.50 475 ASP A N 1
ATOM 3653 C CA . ASP A 1 475 ? 0.744 -3.602 24.885 1.00 95.50 475 ASP A CA 1
ATOM 3654 C C . ASP A 1 475 ? 0.010 -2.298 25.243 1.00 95.50 475 ASP A C 1
ATOM 3656 O O . ASP A 1 475 ? 0.575 -1.376 25.844 1.00 95.50 475 ASP A O 1
ATOM 3660 N N . VAL A 1 476 ? -1.286 -2.219 24.916 1.00 95.38 476 VAL A N 1
ATOM 3661 C CA . VAL A 1 476 ? -2.127 -1.073 25.284 1.00 95.38 476 VAL A CA 1
ATOM 3662 C C . VAL A 1 476 ? -2.220 -0.955 26.806 1.00 95.38 476 VAL A C 1
ATOM 3664 O O . VAL A 1 476 ? -2.088 0.149 27.335 1.00 95.38 476 VAL A O 1
ATOM 3667 N N . ALA A 1 477 ? -2.403 -2.063 27.529 1.00 94.88 477 ALA A N 1
ATOM 3668 C CA . ALA A 1 477 ? -2.470 -2.075 28.988 1.00 94.88 477 ALA A CA 1
ATOM 3669 C C . ALA A 1 477 ? -1.213 -1.472 29.628 1.00 94.88 477 ALA A C 1
ATOM 3671 O O . ALA A 1 477 ? -1.325 -0.599 30.496 1.00 94.88 477 ALA A O 1
ATOM 3672 N N . GLU A 1 478 ? -0.028 -1.877 29.160 1.00 95.44 478 GLU A N 1
ATOM 3673 C CA . GLU A 1 478 ? 1.250 -1.363 29.656 1.00 95.44 478 GLU A CA 1
ATOM 3674 C C . GLU A 1 478 ? 1.342 0.162 29.490 1.00 95.44 478 GLU A C 1
ATOM 3676 O O . GLU A 1 478 ? 1.774 0.885 30.399 1.00 95.44 478 GLU A O 1
ATOM 3681 N N . LYS A 1 479 ? 0.895 0.677 28.340 1.00 95.69 479 LYS A N 1
ATOM 3682 C CA . LYS A 1 479 ? 0.924 2.112 28.033 1.00 95.69 479 LYS A CA 1
ATOM 3683 C C . LYS A 1 479 ? -0.137 2.890 28.807 1.00 95.69 479 LYS A C 1
ATOM 3685 O O . LYS A 1 479 ? 0.162 3.970 29.323 1.00 95.69 479 LYS A O 1
ATOM 3690 N N . LEU A 1 480 ? -1.342 2.339 28.966 1.00 95.06 480 LEU A N 1
ATOM 3691 C CA . LEU A 1 480 ? -2.455 2.986 29.663 1.00 95.06 480 LEU A CA 1
ATOM 3692 C C . LEU A 1 480 ? -2.102 3.369 31.099 1.00 95.06 480 LEU A C 1
ATOM 3694 O O . LEU A 1 480 ? -2.424 4.483 31.519 1.00 95.06 480 LEU A O 1
ATOM 3698 N N . VAL A 1 481 ? -1.395 2.504 31.833 1.00 93.31 481 VAL A N 1
ATOM 3699 C CA . VAL A 1 481 ? -0.953 2.770 33.217 1.00 93.31 481 VAL A CA 1
ATOM 3700 C C . VAL A 1 481 ? -0.047 4.007 33.302 1.00 93.31 481 VAL A C 1
ATOM 3702 O O . VAL A 1 481 ? -0.018 4.701 34.318 1.00 93.31 481 VAL A O 1
ATOM 3705 N N . ARG A 1 482 ? 0.679 4.326 32.224 1.00 92.62 482 ARG A N 1
ATOM 3706 C CA . ARG A 1 482 ? 1.639 5.438 32.176 1.00 92.62 482 ARG A CA 1
ATOM 3707 C C . ARG A 1 482 ? 1.024 6.764 31.722 1.00 92.62 482 ARG A C 1
ATOM 3709 O O . ARG A 1 482 ? 1.690 7.796 31.868 1.00 92.62 482 ARG A O 1
ATOM 3716 N N . THR A 1 483 ? -0.213 6.757 31.220 1.00 92.44 483 THR A N 1
ATOM 3717 C CA . THR A 1 483 ? -0.886 7.968 30.723 1.00 92.44 483 THR A CA 1
ATOM 3718 C C . THR A 1 483 ? -1.128 8.993 31.841 1.00 92.44 483 THR A C 1
ATOM 3720 O O . THR A 1 483 ? -1.342 8.612 32.998 1.00 92.44 483 THR A O 1
ATOM 3723 N N . PRO A 1 484 ? -1.132 10.306 31.531 1.00 93.00 484 PRO A N 1
ATOM 3724 C CA . PRO A 1 484 ? -1.446 11.344 32.515 1.00 93.00 484 PRO A CA 1
ATOM 3725 C C . PRO A 1 484 ? -2.816 11.150 33.179 1.00 93.00 484 PRO A C 1
ATOM 3727 O O . PRO A 1 484 ? -2.929 11.296 34.395 1.00 93.00 484 PRO A O 1
ATOM 3730 N N . ALA A 1 485 ? -3.830 10.756 32.399 1.00 91.94 485 ALA A N 1
ATOM 3731 C CA . ALA A 1 485 ? -5.182 10.501 32.892 1.00 91.94 485 ALA A CA 1
ATOM 3732 C C . ALA A 1 485 ? -5.209 9.365 33.928 1.00 91.94 485 ALA A C 1
ATOM 3734 O O . ALA A 1 485 ? -5.753 9.540 35.019 1.00 91.94 485 ALA A O 1
ATOM 3735 N N . SER A 1 486 ? -4.545 8.241 33.637 1.00 93.69 486 SER A N 1
ATOM 3736 C CA . SER A 1 486 ? -4.448 7.114 34.572 1.00 93.69 486 SER A CA 1
ATOM 3737 C C . SER A 1 486 ? -3.671 7.463 35.835 1.00 93.69 486 SER A C 1
ATOM 3739 O O . SER A 1 486 ? -4.097 7.093 36.923 1.00 93.69 486 SER A O 1
ATOM 3741 N N . LYS A 1 487 ? -2.560 8.205 35.727 1.00 93.62 487 LYS A N 1
ATOM 3742 C CA . LYS A 1 487 ? -1.777 8.636 36.899 1.00 93.62 487 LYS A CA 1
ATOM 3743 C C . LYS A 1 487 ? -2.592 9.530 37.830 1.00 93.62 487 LYS A C 1
ATOM 3745 O O . LYS A 1 487 ? -2.562 9.333 39.043 1.00 93.62 487 LYS A O 1
ATOM 3750 N N . LEU A 1 488 ? -3.333 10.484 37.267 1.00 93.38 488 LEU A N 1
ATOM 3751 C CA . LEU A 1 488 ? -4.184 11.391 38.034 1.00 93.38 488 LEU A CA 1
ATOM 3752 C C . LEU A 1 488 ? -5.335 10.639 38.715 1.00 93.38 488 LEU A C 1
ATOM 3754 O O . LEU A 1 488 ? -5.579 10.830 39.904 1.00 93.38 488 LEU A O 1
ATOM 3758 N N . ALA A 1 489 ? -6.000 9.740 37.989 1.00 92.94 489 ALA A N 1
ATOM 3759 C CA . ALA A 1 489 ? -7.086 8.935 38.536 1.00 92.94 489 ALA A CA 1
ATOM 3760 C C . ALA A 1 489 ? -6.605 7.928 39.596 1.00 92.94 489 ALA A C 1
ATOM 3762 O O . ALA A 1 489 ? -7.258 7.774 40.625 1.00 92.94 489 ALA A O 1
ATOM 3763 N N . ALA A 1 490 ? -5.441 7.298 39.408 1.00 92.88 490 ALA A N 1
ATOM 3764 C CA . ALA A 1 490 ? -4.842 6.407 40.402 1.00 92.88 490 ALA A CA 1
ATOM 3765 C C . ALA A 1 490 ? -4.462 7.162 41.687 1.00 92.88 490 ALA A C 1
ATOM 3767 O O . ALA A 1 490 ? -4.723 6.678 42.789 1.00 92.88 490 ALA A O 1
ATOM 3768 N N . ALA A 1 491 ? -3.901 8.371 41.557 1.00 91.69 491 ALA A N 1
ATOM 3769 C CA . ALA A 1 491 ? -3.597 9.234 42.697 1.00 91.69 491 ALA A CA 1
ATOM 3770 C C . ALA A 1 491 ? -4.868 9.646 43.457 1.00 91.69 491 ALA A C 1
ATOM 3772 O O . ALA A 1 491 ? -4.882 9.608 44.685 1.00 91.69 491 ALA A O 1
ATOM 3773 N N . ALA A 1 492 ? -5.947 9.979 42.740 1.00 92.38 492 ALA A N 1
ATOM 3774 C CA . ALA A 1 492 ? -7.236 10.315 43.341 1.00 92.38 492 ALA A CA 1
ATOM 3775 C C . ALA A 1 492 ? -7.904 9.111 44.032 1.00 92.38 492 ALA A C 1
ATOM 3777 O O . ALA A 1 492 ? -8.512 9.267 45.088 1.00 92.38 492 ALA A O 1
ATOM 3778 N N . ALA A 1 493 ? -7.778 7.911 43.460 1.00 90.88 493 ALA A N 1
ATOM 3779 C CA . ALA A 1 493 ? -8.341 6.682 44.018 1.00 90.88 493 ALA A CA 1
ATOM 3780 C C . ALA A 1 493 ? -7.512 6.095 45.176 1.00 90.88 493 ALA A C 1
ATOM 3782 O O . ALA A 1 493 ? -8.006 5.236 45.904 1.00 90.88 493 ALA A O 1
ATOM 3783 N N . GLY A 1 494 ? -6.248 6.506 45.330 1.00 92.06 494 GLY A N 1
ATOM 3784 C CA . GLY A 1 494 ? -5.331 5.967 46.339 1.00 92.06 494 GLY A CA 1
ATOM 3785 C C . GLY A 1 494 ? -4.963 4.490 46.133 1.00 92.06 494 GLY A C 1
ATOM 3786 O O . GLY A 1 494 ? -4.475 3.847 47.061 1.00 92.06 494 GLY A O 1
ATOM 3787 N N . ARG A 1 495 ? -5.208 3.931 44.940 1.00 93.44 495 ARG A N 1
ATOM 3788 C CA . ARG A 1 495 ? -4.929 2.531 44.591 1.00 93.44 495 ARG A CA 1
ATOM 3789 C C . ARG A 1 495 ? -4.618 2.371 43.106 1.00 93.44 495 ARG A C 1
ATOM 3791 O O . ARG A 1 495 ? -4.905 3.256 42.301 1.00 93.44 495 ARG A O 1
ATOM 3798 N N . ALA A 1 496 ? -4.080 1.209 42.740 1.00 90.06 496 ALA A N 1
ATOM 3799 C CA . ALA A 1 496 ? -3.992 0.816 41.340 1.00 90.06 496 ALA A CA 1
ATOM 3800 C C . ALA A 1 496 ? -5.398 0.714 40.722 1.00 90.06 496 ALA A C 1
ATOM 3802 O O . ALA A 1 496 ? -6.343 0.228 41.357 1.00 90.06 496 ALA A O 1
ATOM 3803 N N . LEU A 1 497 ? -5.515 1.194 39.486 1.00 91.44 497 LEU A N 1
ATOM 3804 C CA . LEU A 1 497 ? -6.739 1.121 38.701 1.00 91.44 497 LEU A CA 1
ATOM 3805 C C . LEU A 1 497 ? -6.858 -0.263 38.057 1.00 91.44 497 LEU A C 1
ATOM 3807 O O . LEU A 1 497 ? -5.870 -0.801 37.556 1.00 91.44 497 LEU A O 1
ATOM 3811 N N . GLY A 1 498 ? -8.062 -0.830 38.071 1.00 91.06 498 GLY A N 1
ATOM 3812 C CA . GLY A 1 498 ? -8.367 -2.049 37.325 1.00 91.06 498 GLY A CA 1
ATOM 3813 C C . GLY A 1 498 ? -8.443 -1.793 35.812 1.00 91.06 498 GLY A C 1
ATOM 3814 O O . GLY A 1 498 ? -8.481 -0.632 35.390 1.00 91.06 498 GLY A O 1
ATOM 3815 N N . PRO A 1 499 ? -8.528 -2.849 34.978 1.00 91.75 499 PRO A N 1
ATOM 3816 C CA . PRO A 1 499 ? -8.594 -2.714 33.523 1.00 91.75 499 PRO A CA 1
ATOM 3817 C C . PRO A 1 499 ? -9.698 -1.756 33.078 1.00 91.75 499 PRO A C 1
ATOM 3819 O O . PRO A 1 499 ? -9.422 -0.766 32.413 1.00 91.75 499 PRO A O 1
ATOM 3822 N N . GLN A 1 500 ? -10.933 -1.965 33.531 1.00 91.75 500 GLN A N 1
ATOM 3823 C CA . GLN A 1 500 ? -12.057 -1.094 33.192 1.00 91.75 500 GLN A CA 1
ATOM 3824 C C . GLN A 1 500 ? -11.783 0.390 33.505 1.00 91.75 500 GLN A C 1
ATOM 3826 O O . GLN A 1 500 ? -12.034 1.263 32.675 1.00 91.75 500 GLN A O 1
ATOM 3831 N N . GLU A 1 501 ? -11.231 0.680 34.684 1.00 92.06 501 GLU A N 1
ATOM 3832 C CA . GLU A 1 501 ? -10.947 2.045 35.135 1.00 92.06 501 GLU A CA 1
ATOM 3833 C C . GLU A 1 501 ? -9.870 2.711 34.273 1.00 92.06 501 GLU A C 1
ATOM 3835 O O . GLU A 1 501 ? -10.036 3.862 33.879 1.00 92.06 501 GLU A O 1
ATOM 3840 N N . LEU A 1 502 ? -8.809 1.976 33.915 1.00 94.25 502 LEU A N 1
ATOM 3841 C CA . LEU A 1 502 ? -7.719 2.474 33.068 1.00 94.25 502 LEU A CA 1
ATOM 3842 C C . LEU A 1 502 ? -8.193 2.936 31.688 1.00 94.25 502 LEU A C 1
ATOM 3844 O O . LEU A 1 502 ? -7.661 3.910 31.157 1.00 94.25 502 LEU A O 1
ATOM 3848 N N . TRP A 1 503 ? -9.177 2.250 31.108 1.00 94.88 503 TRP A N 1
ATOM 3849 C CA . TRP A 1 503 ? -9.767 2.628 29.824 1.00 94.88 503 TRP A CA 1
ATOM 3850 C C . TRP A 1 503 ? -10.791 3.758 29.980 1.00 94.88 503 TRP A C 1
ATOM 3852 O O . TRP A 1 503 ? -10.785 4.705 29.200 1.00 94.88 503 TRP A O 1
ATOM 3862 N N . VAL A 1 504 ? -11.647 3.702 31.007 1.00 93.31 504 VAL A N 1
ATOM 3863 C CA . VAL A 1 504 ? -12.707 4.699 31.249 1.00 93.31 504 VAL A CA 1
ATOM 3864 C C . VAL A 1 504 ? -12.151 6.099 31.479 1.00 93.31 504 VAL A C 1
ATOM 3866 O O . VAL A 1 504 ? -12.791 7.065 31.072 1.00 93.31 504 VAL A O 1
ATOM 3869 N N . VAL A 1 505 ? -10.976 6.235 32.091 1.00 94.56 505 VAL A N 1
ATOM 3870 C CA . VAL A 1 505 ? -10.358 7.552 32.324 1.00 94.56 505 VAL A CA 1
ATOM 3871 C C . VAL A 1 505 ? -9.789 8.183 31.050 1.00 94.56 505 VAL A C 1
ATOM 3873 O O . VAL A 1 505 ? -9.419 9.356 31.067 1.00 94.56 505 VAL A O 1
ATOM 3876 N N . GLN A 1 506 ? -9.717 7.440 29.942 1.00 94.81 506 GLN A N 1
ATOM 3877 C CA . GLN A 1 506 ? -9.171 7.957 28.693 1.00 94.81 506 GLN A CA 1
ATOM 3878 C C . GLN A 1 506 ? -10.196 8.825 27.947 1.00 94.81 506 GLN A C 1
ATOM 3880 O O . GLN A 1 506 ? -11.304 8.355 27.661 1.00 94.81 506 GLN A O 1
ATOM 3885 N N . PRO A 1 507 ? -9.831 10.058 27.537 1.00 93.69 507 PRO A N 1
ATOM 3886 C CA . PRO A 1 507 ? -10.741 10.942 26.808 1.00 93.69 507 PRO A CA 1
ATOM 3887 C C . PRO A 1 507 ? -11.260 10.339 25.500 1.00 93.69 507 PRO A C 1
ATOM 3889 O O . PRO A 1 507 ? -12.444 10.449 25.201 1.00 93.69 507 PRO A O 1
ATOM 3892 N N . TRP A 1 508 ? -10.402 9.653 24.740 1.00 93.69 508 TRP A N 1
ATOM 3893 C CA . TRP A 1 508 ? -10.774 9.027 23.467 1.00 93.69 508 TRP A CA 1
ATOM 3894 C C . TRP A 1 508 ? -11.741 7.848 23.645 1.00 93.69 508 TRP A C 1
ATOM 3896 O O . TRP A 1 508 ? -12.607 7.629 22.797 1.00 93.69 508 TRP A O 1
ATOM 3906 N N . PHE A 1 509 ? -11.646 7.111 24.758 1.00 94.81 509 PHE A N 1
ATOM 3907 C CA . PHE A 1 509 ? -12.579 6.029 25.068 1.00 94.81 509 PHE A CA 1
ATOM 3908 C C . PHE A 1 509 ? -13.948 6.601 25.435 1.00 94.81 509 PHE A C 1
ATOM 3910 O O . PHE A 1 509 ? -14.963 6.164 24.897 1.00 94.81 509 PHE A O 1
ATOM 3917 N N . GLN A 1 510 ? -13.973 7.620 26.303 1.00 94.12 510 GLN A N 1
ATOM 3918 C CA . GLN A 1 510 ? -15.207 8.322 26.661 1.00 94.12 510 GLN A CA 1
ATOM 3919 C C . GLN A 1 510 ? -15.875 8.941 25.444 1.00 94.12 510 GLN A C 1
ATOM 3921 O O . GLN A 1 510 ? -17.077 8.785 25.261 1.00 94.12 510 GLN A O 1
ATOM 3926 N N . HIS A 1 511 ? -15.093 9.583 24.584 1.00 92.94 511 HIS A N 1
ATOM 3927 C CA . HIS A 1 511 ? -15.580 10.168 23.348 1.00 92.94 511 HIS A CA 1
ATOM 3928 C C . HIS A 1 511 ? -16.257 9.122 22.446 1.00 92.94 511 HIS A C 1
ATOM 3930 O O . HIS A 1 511 ? -17.389 9.328 22.006 1.00 92.94 511 HIS A O 1
ATOM 3936 N N . ALA A 1 512 ? -15.624 7.961 22.240 1.00 93.69 512 ALA A N 1
ATOM 3937 C CA . ALA A 1 512 ? -16.230 6.881 21.469 1.00 93.69 512 ALA A CA 1
ATOM 3938 C C . ALA A 1 512 ? -17.503 6.337 22.141 1.00 93.69 512 ALA A C 1
ATOM 3940 O O . ALA A 1 512 ? -18.532 6.176 21.484 1.00 93.69 512 ALA A O 1
ATOM 3941 N N . LEU A 1 513 ? -17.467 6.096 23.453 1.00 94.25 513 LEU A N 1
ATOM 3942 C CA . LEU A 1 513 ? -18.591 5.548 24.214 1.00 94.25 513 LEU A CA 1
ATOM 3943 C C . LEU A 1 513 ? -19.806 6.492 24.248 1.00 94.25 513 LEU A C 1
ATOM 3945 O O . LEU A 1 513 ? -20.940 6.038 24.120 1.00 94.25 513 LEU A O 1
ATOM 3949 N N . GLN A 1 514 ? -19.573 7.795 24.397 1.00 93.69 514 GLN A N 1
ATOM 3950 C CA . GLN A 1 514 ? -20.609 8.831 24.475 1.00 93.69 514 GLN A CA 1
ATOM 3951 C C . GLN A 1 514 ? -21.151 9.248 23.103 1.00 93.69 514 GLN A C 1
ATOM 3953 O O . GLN A 1 514 ? -22.096 10.034 23.018 1.00 93.69 514 GLN A O 1
ATOM 3958 N N . SER A 1 515 ? -20.577 8.725 22.018 1.00 91.62 515 SER A N 1
ATOM 3959 C CA . SER A 1 515 ? -21.066 8.986 20.673 1.00 91.62 515 SER A CA 1
ATOM 3960 C C . SER A 1 515 ? -22.540 8.596 20.524 1.00 91.62 515 SER A C 1
ATOM 3962 O O . SER A 1 515 ? -22.984 7.545 20.993 1.00 91.62 515 SER A O 1
ATOM 3964 N N . LYS A 1 516 ? -23.305 9.406 19.781 1.00 90.62 516 LYS A N 1
ATOM 3965 C CA . LYS A 1 516 ? -24.729 9.150 19.501 1.00 90.62 516 LYS A CA 1
ATOM 3966 C C . LYS A 1 516 ? -24.987 7.780 18.856 1.00 90.62 516 LYS A C 1
ATOM 3968 O O . LYS A 1 516 ? -26.059 7.213 19.052 1.00 90.62 516 LYS A O 1
ATOM 3973 N N . TRP A 1 517 ? -24.007 7.229 18.133 1.00 90.31 517 TRP A N 1
ATOM 3974 C CA . TRP A 1 517 ? -24.101 5.912 17.485 1.00 90.31 517 TRP A CA 1
ATOM 3975 C C . TRP A 1 517 ? -23.847 4.735 18.439 1.00 90.31 517 TRP A C 1
ATOM 3977 O O . TRP A 1 517 ? -24.056 3.583 18.065 1.00 90.31 517 TRP A O 1
ATOM 3987 N N . ASN A 1 518 ? -23.436 5.024 19.676 1.00 92.75 518 ASN A N 1
ATOM 3988 C CA . ASN A 1 518 ? -23.127 4.047 20.715 1.00 92.75 518 ASN A CA 1
ATOM 3989 C C . ASN A 1 518 ? -24.101 4.106 21.900 1.00 92.75 518 ASN A C 1
ATOM 3991 O O . ASN A 1 518 ? -23.854 3.475 22.920 1.00 92.75 518 ASN A O 1
ATOM 3995 N N . SER A 1 519 ? -25.248 4.783 21.771 1.00 90.62 519 SER A N 1
ATOM 3996 C CA . SER A 1 519 ? -26.237 4.945 22.854 1.00 90.62 519 SER A CA 1
ATOM 3997 C C . SER A 1 519 ? -26.670 3.623 23.507 1.00 90.62 519 SER A C 1
ATOM 3999 O O . SER A 1 519 ? -26.675 3.514 24.731 1.00 90.62 519 SER A O 1
ATOM 4001 N N . ARG A 1 520 ? -26.963 2.582 22.712 1.00 87.44 520 ARG A N 1
ATOM 4002 C CA . ARG A 1 520 ? -27.304 1.241 23.230 1.00 87.44 520 ARG A CA 1
ATOM 4003 C C . ARG A 1 520 ? -26.126 0.563 23.931 1.00 87.44 520 ARG A C 1
ATOM 4005 O O . ARG A 1 520 ? -26.334 -0.140 24.918 1.00 87.44 520 ARG A O 1
ATOM 4012 N N . ASP A 1 521 ? -24.913 0.732 23.409 1.00 90.62 521 ASP A N 1
ATOM 4013 C CA . ASP A 1 521 ? -23.700 0.155 23.995 1.00 90.62 521 ASP A CA 1
ATOM 4014 C C . ASP A 1 521 ? -23.332 0.881 25.302 1.00 90.62 521 ASP A C 1
ATOM 4016 O O . ASP A 1 521 ? -22.974 0.221 26.274 1.00 90.62 521 ASP A O 1
ATOM 4020 N N . LEU A 1 522 ? -23.555 2.198 25.381 1.00 91.31 522 LEU A N 1
ATOM 4021 C CA . LEU A 1 522 ? -23.478 2.992 26.606 1.00 91.31 522 LEU A CA 1
ATOM 4022 C C . LEU A 1 522 ? -24.492 2.509 27.649 1.00 91.31 522 LEU A C 1
ATOM 4024 O O . LEU A 1 522 ? -24.092 2.182 28.759 1.00 91.31 522 LEU A O 1
ATOM 4028 N N . THR A 1 523 ? -25.781 2.382 27.306 1.00 89.44 523 THR A N 1
ATOM 4029 C CA . THR A 1 523 ? -26.799 1.867 28.246 1.00 89.44 523 THR A CA 1
ATOM 4030 C C . THR A 1 523 ? -26.451 0.465 28.749 1.00 89.44 523 THR A C 1
ATOM 4032 O O . THR A 1 523 ? -26.575 0.172 29.940 1.00 89.44 523 THR A O 1
ATOM 4035 N N . TRP A 1 524 ? -25.988 -0.405 27.848 1.00 88.75 524 TRP A N 1
ATOM 4036 C CA . TRP A 1 524 ? -25.555 -1.753 28.202 1.00 88.75 524 TRP A CA 1
ATOM 4037 C C . TRP A 1 524 ? -24.364 -1.733 29.168 1.00 88.75 524 TRP A C 1
ATOM 4039 O O . TRP A 1 524 ? -24.387 -2.454 30.166 1.00 88.75 524 TRP A O 1
ATOM 4049 N N . TYR A 1 525 ? -23.365 -0.891 28.893 1.00 88.25 525 TYR A N 1
ATOM 4050 C CA . TYR A 1 525 ? -22.150 -0.748 29.692 1.00 88.25 525 TYR A CA 1
ATOM 4051 C C . TYR A 1 525 ? -22.415 -0.124 31.069 1.00 88.25 525 TYR A C 1
ATOM 4053 O O . TYR A 1 525 ? -21.837 -0.555 32.061 1.00 88.25 525 TYR A O 1
ATOM 4061 N N . SER A 1 526 ? -23.340 0.838 31.153 1.00 85.38 526 SER A N 1
ATOM 4062 C CA . SER A 1 526 ? -23.758 1.479 32.408 1.00 85.38 526 SER A CA 1
ATOM 4063 C C . SER A 1 526 ? -24.545 0.556 33.344 1.00 85.38 526 SER A C 1
ATOM 4065 O O . SER A 1 526 ? -24.790 0.921 34.491 1.00 85.38 526 SER A O 1
ATOM 4067 N N . THR A 1 527 ? -24.950 -0.633 32.889 1.00 84.94 527 THR A N 1
ATOM 4068 C CA . THR A 1 527 ? -25.566 -1.634 33.766 1.00 84.94 527 THR A CA 1
ATOM 4069 C C . THR A 1 527 ? -24.479 -2.317 34.600 1.00 84.94 527 THR A C 1
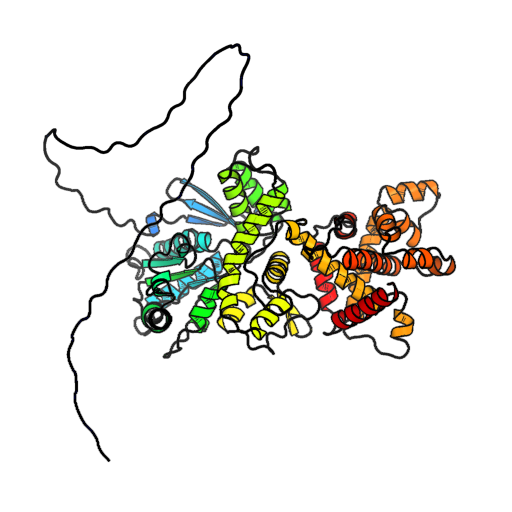ATOM 4071 O O . THR A 1 527 ? -23.575 -2.944 34.048 1.00 84.94 527 THR A O 1
ATOM 4074 N N . GLU A 1 528 ? -24.584 -2.235 35.927 1.00 67.62 528 GLU A N 1
ATOM 4075 C CA . GLU A 1 528 ? -23.541 -2.634 36.892 1.00 67.62 528 GLU A CA 1
ATOM 4076 C C . GLU A 1 528 ? -23.009 -4.069 36.676 1.00 67.62 528 GLU A C 1
ATOM 4078 O O . GLU A 1 528 ? -21.802 -4.306 36.691 1.00 67.62 528 GLU A O 1
ATOM 4083 N N . SER A 1 529 ? -23.890 -5.017 36.335 1.00 72.94 529 SER A N 1
ATOM 4084 C CA . SER A 1 529 ? -23.528 -6.416 36.054 1.00 72.94 529 SER A CA 1
ATOM 4085 C C . SER A 1 529 ? -22.724 -6.629 34.765 1.00 72.94 529 SER A C 1
ATOM 4087 O O . SER A 1 529 ? -22.148 -7.696 34.570 1.00 72.94 529 SER A O 1
ATOM 4089 N N . ASN A 1 530 ? -22.746 -5.673 33.835 1.00 75.44 530 ASN A N 1
ATOM 4090 C CA . ASN A 1 530 ? -22.052 -5.769 32.548 1.00 75.44 530 ASN A CA 1
ATOM 4091 C C . ASN A 1 530 ? -20.690 -5.077 32.586 1.00 75.44 530 ASN A C 1
ATOM 4093 O O . ASN A 1 530 ? -19.762 -5.572 31.953 1.00 75.44 530 ASN A O 1
ATOM 4097 N N . GLY A 1 531 ? -20.547 -4.007 33.376 1.00 65.88 531 GLY A N 1
ATOM 4098 C CA . GLY A 1 531 ? -19.238 -3.427 33.690 1.00 65.88 531 GLY A CA 1
ATOM 4099 C C . GLY A 1 531 ? -18.313 -4.450 34.354 1.00 65.88 531 GLY A C 1
ATOM 4100 O O . GLY A 1 531 ? -17.168 -4.602 33.946 1.00 65.88 531 GLY A O 1
ATOM 4101 N N . GLN A 1 532 ? -18.850 -5.266 35.269 1.00 65.94 532 GLN A N 1
ATOM 4102 C CA . GLN A 1 532 ? -18.105 -6.360 35.908 1.00 65.94 532 GLN A CA 1
ATOM 4103 C C . GLN A 1 532 ? -17.643 -7.468 34.941 1.00 65.94 532 GLN A C 1
ATOM 4105 O O . GLN A 1 532 ? -16.716 -8.198 35.268 1.00 65.94 532 GLN A O 1
ATOM 4110 N N . LYS A 1 533 ? -18.245 -7.599 33.747 1.00 73.69 533 LYS A N 1
ATOM 4111 C CA . LYS A 1 533 ? -17.808 -8.558 32.708 1.00 73.69 533 LYS A CA 1
ATOM 4112 C C . LYS A 1 533 ? -16.624 -8.050 31.877 1.00 73.69 533 LYS A C 1
ATOM 4114 O O . LYS A 1 533 ? -16.134 -8.775 31.018 1.00 73.69 533 LYS A O 1
ATOM 4119 N N . MET A 1 534 ? -16.207 -6.804 32.089 1.00 83.75 534 MET A N 1
ATOM 4120 C CA . MET A 1 534 ? -15.099 -6.149 31.396 1.00 83.75 534 MET A CA 1
ATOM 4121 C C . MET A 1 534 ? -13.850 -6.116 32.289 1.00 83.75 534 MET A C 1
ATOM 4123 O O . MET A 1 534 ? -13.238 -5.073 32.518 1.00 83.75 534 MET A O 1
ATOM 4127 N N . ASP A 1 535 ? -13.490 -7.277 32.831 1.00 85.00 535 ASP A N 1
ATOM 4128 C CA . ASP A 1 535 ? -12.424 -7.459 33.821 1.00 85.00 535 ASP A CA 1
ATOM 4129 C C . ASP A 1 535 ? -11.031 -7.684 33.206 1.00 85.00 535 ASP A C 1
ATOM 4131 O O . ASP A 1 535 ? -10.048 -7.807 33.933 1.00 85.00 535 ASP A O 1
ATOM 4135 N N . SER A 1 536 ? -10.922 -7.693 31.875 1.00 93.62 536 SER A N 1
ATOM 4136 C CA . SER A 1 536 ? -9.665 -7.880 31.147 1.00 93.62 536 SER A CA 1
ATOM 4137 C C . SER A 1 536 ? -9.432 -6.795 30.097 1.00 93.62 536 SER A C 1
ATOM 4139 O O . SER A 1 536 ? -10.368 -6.229 29.525 1.00 93.62 536 SER A O 1
ATOM 4141 N N . HIS A 1 537 ? -8.158 -6.528 29.793 1.00 95.50 537 HIS A N 1
ATOM 4142 C CA . HIS A 1 537 ? -7.785 -5.582 28.738 1.00 95.50 537 HIS A CA 1
ATOM 4143 C C . HIS A 1 537 ? -8.238 -6.045 27.349 1.00 95.50 537 HIS A C 1
ATOM 4145 O O . HIS A 1 537 ? -8.627 -5.202 26.545 1.00 95.50 537 HIS A O 1
ATOM 4151 N N . LEU A 1 538 ? -8.278 -7.358 27.080 1.00 96.19 538 LEU A N 1
ATOM 4152 C CA . LEU A 1 538 ? -8.809 -7.892 25.822 1.00 96.19 538 LEU A CA 1
ATOM 4153 C C . LEU A 1 538 ? -10.304 -7.586 25.668 1.00 96.19 538 LEU A C 1
ATOM 4155 O O . LEU A 1 538 ? -10.725 -7.125 24.609 1.00 96.19 538 LEU A O 1
ATOM 4159 N N . ALA A 1 539 ? -11.105 -7.791 26.719 1.00 94.19 539 ALA A N 1
ATOM 4160 C CA . ALA A 1 539 ? -12.530 -7.465 26.680 1.00 94.19 539 ALA A CA 1
ATOM 4161 C C . ALA A 1 539 ? -12.753 -5.962 26.437 1.00 94.19 539 ALA A C 1
ATOM 4163 O O . ALA A 1 539 ? -13.575 -5.588 25.597 1.00 94.19 539 ALA A O 1
ATOM 4164 N N . MET A 1 540 ? -11.960 -5.107 27.096 1.00 96.12 540 MET A N 1
ATOM 4165 C CA . MET A 1 540 ? -12.004 -3.657 26.887 1.00 96.12 540 MET A CA 1
ATOM 4166 C C . MET A 1 540 ? -11.574 -3.242 25.476 1.00 96.12 540 MET A C 1
ATOM 4168 O O . MET A 1 540 ? -12.233 -2.395 24.872 1.00 96.12 540 MET A O 1
ATOM 4172 N N . LEU A 1 541 ? -10.530 -3.861 24.918 1.00 96.75 541 LEU A N 1
ATOM 4173 C CA . LEU A 1 541 ? -10.092 -3.618 23.544 1.00 96.75 541 LEU A CA 1
ATOM 4174 C C . LEU A 1 541 ? -11.186 -4.005 22.544 1.00 96.75 541 LEU A C 1
ATOM 4176 O O . LEU A 1 541 ? -11.556 -3.187 21.707 1.00 96.75 541 LEU A O 1
ATOM 4180 N N . VAL A 1 542 ? -11.747 -5.214 22.646 1.00 96.50 542 VAL A N 1
ATOM 4181 C CA . VAL A 1 542 ? -12.834 -5.675 21.762 1.00 96.50 542 VAL A CA 1
ATOM 4182 C C . VAL A 1 542 ? -14.044 -4.743 21.862 1.00 96.50 542 VAL A C 1
ATOM 4184 O O . VAL A 1 542 ? -14.637 -4.384 20.843 1.00 96.50 542 VAL A O 1
ATOM 4187 N N . PHE A 1 543 ? -14.387 -4.299 23.074 1.00 95.56 543 PHE A N 1
ATOM 4188 C CA . PHE A 1 543 ? -15.468 -3.341 23.273 1.00 95.56 543 PHE A CA 1
ATOM 4189 C C . PHE A 1 543 ? -15.163 -1.989 22.617 1.00 95.56 543 PHE A C 1
ATOM 4191 O O . PHE A 1 543 ? -16.004 -1.468 21.887 1.00 95.56 543 PHE A O 1
ATOM 4198 N N . TYR A 1 544 ? -13.955 -1.448 22.784 1.00 96.06 544 TYR A N 1
ATOM 4199 C CA . TYR A 1 544 ? -13.552 -0.211 22.118 1.00 96.06 544 TYR A CA 1
ATOM 4200 C C . TYR A 1 544 ? -13.580 -0.329 20.587 1.00 96.06 544 TYR A C 1
ATOM 4202 O O . TYR A 1 544 ? -14.111 0.551 19.908 1.00 96.06 544 TYR A O 1
ATOM 4210 N N . LEU A 1 545 ? -13.085 -1.438 20.034 1.00 96.25 545 LEU A N 1
ATOM 4211 C CA . LEU A 1 545 ? -13.125 -1.698 18.596 1.00 96.25 545 LEU A CA 1
ATOM 4212 C C . LEU A 1 545 ? -14.571 -1.740 18.067 1.00 96.25 545 LEU A C 1
ATOM 4214 O O . LEU A 1 545 ? -14.841 -1.189 16.999 1.00 96.25 545 LEU A O 1
ATOM 4218 N N . ARG A 1 546 ? -15.523 -2.307 18.827 1.00 95.06 546 ARG A N 1
ATOM 4219 C CA . ARG A 1 546 ? -16.968 -2.252 18.515 1.00 95.06 546 ARG A CA 1
ATOM 4220 C C . ARG A 1 546 ? -17.485 -0.809 18.491 1.00 95.06 546 ARG A C 1
ATOM 4222 O O . ARG A 1 546 ? -18.202 -0.441 17.559 1.00 95.06 546 ARG A O 1
ATOM 4229 N N . LEU A 1 547 ? -17.121 0.009 19.483 1.00 94.62 547 LEU A N 1
ATOM 4230 C CA . LEU A 1 547 ? -17.525 1.420 19.547 1.00 94.62 547 LEU A CA 1
ATOM 4231 C C . LEU A 1 547 ? -17.006 2.199 18.334 1.00 94.62 547 LEU A C 1
ATOM 4233 O O . LEU A 1 547 ? -17.782 2.904 17.686 1.00 94.62 547 LEU A O 1
ATOM 4237 N N . GLY A 1 548 ? -15.724 2.039 17.994 1.00 93.94 548 GLY A N 1
ATOM 4238 C CA . GLY A 1 548 ? -15.116 2.702 16.841 1.00 93.94 548 GLY A CA 1
ATOM 4239 C C . GLY A 1 548 ? -15.724 2.245 15.516 1.00 93.94 548 GLY A C 1
ATOM 4240 O O . GLY A 1 548 ? -16.087 3.069 14.677 1.00 93.94 548 GLY A O 1
ATOM 4241 N N . ARG A 1 549 ? -15.959 0.938 15.367 1.00 92.75 549 ARG A N 1
ATOM 4242 C CA . ARG A 1 549 ? -16.681 0.349 14.232 1.00 92.75 549 ARG A CA 1
ATOM 4243 C C . ARG A 1 549 ? -18.063 0.965 14.034 1.00 92.75 549 ARG A C 1
ATOM 4245 O O . ARG A 1 549 ? -18.431 1.262 12.900 1.00 92.75 549 ARG A O 1
ATOM 4252 N N . ASN A 1 550 ? -18.827 1.169 15.108 1.00 92.25 550 ASN A N 1
ATOM 4253 C CA . ASN A 1 550 ? -20.154 1.777 15.020 1.00 92.25 550 ASN A CA 1
ATOM 4254 C C . ASN A 1 550 ? -20.065 3.230 14.539 1.00 92.25 550 ASN A C 1
ATOM 4256 O O . ASN A 1 550 ? -20.855 3.627 13.686 1.00 92.25 550 ASN A O 1
ATOM 4260 N N . MET A 1 551 ? -19.103 4.010 15.044 1.00 91.44 551 MET A N 1
ATOM 4261 C CA . MET A 1 551 ? -18.890 5.385 14.581 1.00 91.44 551 MET A CA 1
ATOM 4262 C C . MET A 1 551 ? -18.555 5.413 13.085 1.00 91.44 551 MET A C 1
ATOM 4264 O O . MET A 1 551 ? -19.214 6.112 12.317 1.00 91.44 551 MET A O 1
ATOM 4268 N N . LEU A 1 552 ? -17.601 4.585 12.652 1.00 89.94 552 LEU A N 1
ATOM 4269 C CA . LEU A 1 552 ? -17.143 4.521 11.262 1.00 89.94 552 LEU A CA 1
ATOM 4270 C C . LEU A 1 552 ? -18.235 4.054 10.290 1.00 89.94 552 LEU A C 1
ATOM 4272 O O . LEU A 1 552 ? -18.378 4.634 9.215 1.00 89.94 552 LEU A O 1
ATOM 4276 N N . ALA A 1 553 ? -19.051 3.068 10.678 1.00 88.19 553 ALA A N 1
ATOM 4277 C CA . ALA A 1 553 ? -20.152 2.567 9.853 1.00 88.19 553 ALA A CA 1
ATOM 4278 C C . ALA A 1 553 ? -21.200 3.649 9.521 1.00 88.19 553 ALA A C 1
ATOM 4280 O O . ALA A 1 553 ? -21.818 3.593 8.454 1.00 88.19 553 ALA A O 1
ATOM 4281 N N . HIS A 1 554 ? -21.377 4.638 10.406 1.00 85.94 554 HIS A N 1
ATOM 4282 C CA . HIS A 1 554 ? -22.302 5.757 10.207 1.00 85.94 554 HIS A CA 1
ATOM 4283 C C . HIS A 1 554 ? -21.629 6.984 9.588 1.00 85.94 554 HIS A C 1
ATOM 4285 O O . HIS A 1 554 ? -22.233 7.643 8.745 1.00 85.94 554 HIS A O 1
ATOM 4291 N N . MET A 1 555 ? -20.396 7.302 9.995 1.00 82.12 555 MET A N 1
ATOM 4292 C CA . MET A 1 555 ? -19.633 8.424 9.442 1.00 82.12 555 MET A CA 1
ATOM 4293 C C . MET A 1 555 ? -19.287 8.199 7.968 1.00 82.12 555 MET A C 1
ATOM 4295 O O . MET A 1 555 ? -19.279 9.170 7.219 1.00 82.12 555 MET A O 1
ATOM 4299 N N . LYS A 1 556 ? -19.016 6.947 7.559 1.00 78.94 556 LYS A N 1
ATOM 4300 C CA . LYS A 1 556 ? -18.598 6.553 6.200 1.00 78.94 556 LYS A CA 1
ATOM 4301 C C . LYS A 1 556 ? -17.614 7.556 5.585 1.00 78.94 556 LYS A C 1
ATOM 4303 O O . LYS A 1 556 ? -17.944 8.222 4.609 1.00 78.94 556 LYS A O 1
ATOM 4308 N N . PRO A 1 557 ? -16.410 7.695 6.151 1.00 70.62 557 PRO A N 1
ATOM 4309 C CA . PRO A 1 557 ? -15.455 8.728 5.738 1.00 70.62 557 PRO A CA 1
ATOM 4310 C C . PRO A 1 557 ? -14.928 8.608 4.304 1.00 70.62 557 PRO A C 1
ATOM 4312 O O . PRO A 1 557 ? -14.285 9.523 3.800 1.00 70.62 557 PRO A O 1
ATOM 4315 N N . TRP A 1 558 ? -15.184 7.471 3.671 1.00 72.88 558 TRP A N 1
ATOM 4316 C CA . TRP A 1 558 ? -14.906 7.167 2.271 1.00 72.88 558 TRP A CA 1
ATOM 4317 C C . TRP A 1 558 ? -16.096 7.457 1.340 1.00 72.88 558 TRP A C 1
ATOM 4319 O O . TRP A 1 558 ? -15.976 7.270 0.137 1.00 72.88 558 TRP A O 1
ATOM 4329 N N . ASP A 1 559 ? -17.257 7.864 1.865 1.00 72.19 559 ASP A N 1
ATOM 4330 C CA . ASP A 1 559 ? -18.427 8.233 1.066 1.00 72.19 559 ASP A CA 1
ATOM 4331 C C . ASP A 1 559 ? -18.493 9.757 0.918 1.00 72.19 559 ASP A C 1
ATOM 4333 O O . ASP A 1 559 ? -18.789 10.474 1.878 1.00 72.19 559 ASP A O 1
ATOM 4337 N N . ALA A 1 560 ? -18.276 10.246 -0.306 1.00 63.12 560 ALA A N 1
ATOM 4338 C CA . ALA A 1 560 ? -18.371 11.664 -0.669 1.00 63.12 560 ALA A CA 1
ATOM 4339 C C . ALA A 1 560 ? -19.700 12.310 -0.239 1.00 63.12 560 ALA A C 1
ATOM 4341 O O . ALA A 1 560 ? -19.779 13.512 0.016 1.00 63.12 560 ALA A O 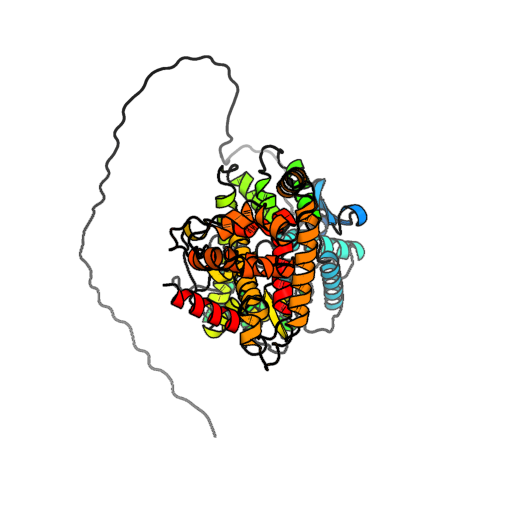1
ATOM 4342 N N . LYS A 1 561 ? -20.777 11.512 -0.175 1.00 64.81 561 LYS A N 1
ATOM 4343 C CA . LYS A 1 561 ? -22.125 11.978 0.174 1.00 64.81 561 LYS A CA 1
ATOM 4344 C C . LYS A 1 561 ? -22.315 12.138 1.678 1.00 64.81 561 LYS A C 1
ATOM 4346 O O . LYS A 1 561 ? -23.304 12.747 2.100 1.00 64.81 561 LYS A O 1
ATOM 4351 N N . SER A 1 562 ? -21.397 11.620 2.495 1.00 64.44 562 SER A N 1
ATOM 4352 C CA . SER A 1 562 ? -21.444 11.817 3.936 1.00 64.44 562 SER A CA 1
ATOM 4353 C C . SER A 1 562 ? -21.202 13.289 4.265 1.00 64.44 562 SER A C 1
ATOM 4355 O O . SER A 1 562 ? -20.157 13.862 3.971 1.00 64.44 562 SER A O 1
ATOM 4357 N N . LYS A 1 563 ? -22.187 13.936 4.894 1.00 62.75 563 LYS A N 1
ATOM 4358 C CA . LYS A 1 563 ? -22.061 15.316 5.403 1.00 62.75 563 LYS A CA 1
ATOM 4359 C C . LYS A 1 563 ? -21.496 15.372 6.823 1.00 62.75 563 LYS A C 1
ATOM 4361 O O . LYS A 1 563 ? -21.445 16.442 7.423 1.00 62.75 563 LYS A O 1
ATOM 4366 N N . ILE A 1 564 ? -21.140 14.223 7.391 1.00 66.44 564 ILE A N 1
ATOM 4367 C CA . ILE A 1 564 ? -20.660 14.120 8.764 1.00 66.44 564 ILE A CA 1
ATOM 4368 C C . ILE A 1 564 ? -19.148 14.336 8.733 1.00 66.44 564 ILE A C 1
ATOM 4370 O O . ILE A 1 564 ? -18.424 13.555 8.120 1.00 66.44 564 ILE A O 1
ATOM 4374 N N . LEU A 1 565 ? -18.675 15.398 9.390 1.00 63.00 565 LEU A N 1
ATOM 4375 C CA . LEU A 1 565 ? -17.247 15.593 9.639 1.00 63.00 565 LEU A CA 1
ATOM 4376 C C . LEU A 1 565 ? -16.730 14.394 10.438 1.00 63.00 565 LEU A C 1
ATOM 4378 O O . LEU A 1 565 ? -17.217 14.119 11.536 1.00 63.00 565 LEU A O 1
ATOM 4382 N N . MET A 1 566 ? -15.787 13.652 9.858 1.00 66.00 566 MET A N 1
ATOM 4383 C CA . MET A 1 566 ? -15.160 12.542 10.559 1.00 66.00 566 MET A CA 1
ATOM 4384 C C . MET A 1 566 ? -14.130 13.090 11.544 1.00 66.00 566 MET A C 1
ATOM 4386 O O . MET A 1 566 ? -13.218 13.818 11.156 1.00 66.00 566 MET A O 1
ATOM 4390 N N . GLU A 1 567 ? -14.243 12.686 12.803 1.00 69.88 567 GLU A N 1
ATOM 4391 C CA . GLU A 1 567 ? -13.182 12.870 13.785 1.00 69.88 567 GLU A CA 1
ATOM 4392 C C . GLU A 1 567 ? -12.160 11.737 13.630 1.00 69.88 567 GLU A C 1
ATOM 4394 O O . GLU A 1 567 ? -12.471 10.563 13.837 1.00 69.88 567 GLU A O 1
ATOM 4399 N N . VAL A 1 568 ? -10.926 12.089 13.254 1.00 80.94 568 VAL A N 1
ATOM 4400 C CA . VAL A 1 568 ? -9.789 11.151 13.134 1.00 80.94 568 VAL A CA 1
ATOM 4401 C C . VAL A 1 568 ? -9.361 10.549 14.470 1.00 80.94 568 VAL A C 1
ATOM 4403 O O . VAL A 1 568 ? -8.710 9.509 14.486 1.00 80.94 568 VAL A O 1
ATOM 4406 N N . SER A 1 569 ? -9.817 11.125 15.585 1.00 85.06 569 SER A N 1
ATOM 4407 C CA . SER A 1 569 ? -9.480 10.711 16.949 1.00 85.06 569 SER A CA 1
ATOM 4408 C C . SER A 1 569 ? -9.710 9.220 17.207 1.00 85.06 569 SER A C 1
ATOM 4410 O O . SER A 1 569 ? -8.904 8.587 17.880 1.00 85.06 569 SER A O 1
ATOM 4412 N N . VAL A 1 570 ? -10.771 8.626 16.649 1.00 88.25 570 VAL A N 1
ATOM 4413 C CA . VAL A 1 570 ? -11.056 7.190 16.809 1.00 88.25 570 VAL A CA 1
ATOM 4414 C C . VAL A 1 570 ? -10.071 6.302 16.043 1.00 88.25 570 VAL A C 1
ATOM 4416 O O . VAL A 1 570 ? -9.784 5.185 16.464 1.00 88.25 570 VAL A O 1
ATOM 4419 N N . ILE A 1 571 ? -9.538 6.804 14.928 1.00 90.12 571 ILE A N 1
ATOM 4420 C CA . ILE A 1 571 ? -8.555 6.111 14.093 1.00 90.12 571 ILE A CA 1
ATOM 4421 C C . ILE A 1 571 ? -7.152 6.251 14.701 1.00 90.12 571 ILE A C 1
ATOM 4423 O O . ILE A 1 571 ? -6.360 5.310 14.664 1.00 90.12 571 ILE A O 1
ATOM 4427 N N . GLU A 1 572 ? -6.844 7.406 15.278 1.00 92.12 572 GLU A N 1
ATOM 4428 C CA . GLU A 1 572 ? -5.520 7.720 15.819 1.00 92.12 572 GLU A CA 1
ATOM 4429 C C . GLU A 1 572 ? -5.324 7.215 17.255 1.00 92.12 572 GLU A C 1
ATOM 4431 O O . GLU A 1 572 ? -4.198 6.919 17.637 1.00 92.12 572 GLU A O 1
ATOM 4436 N N . ALA A 1 573 ? -6.394 7.037 18.041 1.00 93.25 573 ALA A N 1
ATOM 4437 C CA . ALA A 1 573 ? -6.311 6.763 19.479 1.00 93.25 573 ALA A CA 1
ATOM 4438 C C . ALA A 1 573 ? -5.378 5.602 19.867 1.00 93.25 573 ALA A C 1
ATOM 4440 O O . ALA A 1 573 ? -4.491 5.784 20.701 1.00 93.25 573 ALA A O 1
ATOM 4441 N N . LE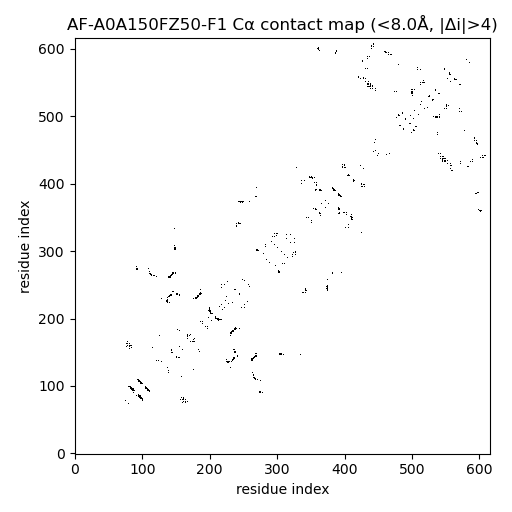U A 1 574 ? -5.567 4.409 19.290 1.00 94.06 574 LEU A N 1
ATOM 4442 C CA . LEU A 1 574 ? -4.733 3.245 19.618 1.00 94.06 574 LEU A CA 1
ATOM 4443 C C . LEU A 1 574 ? -3.281 3.403 19.125 1.00 94.06 574 LEU A C 1
ATOM 4445 O O . LEU A 1 574 ? -2.381 3.200 19.943 1.00 94.06 574 LEU A O 1
ATOM 4449 N N . PRO A 1 575 ? -3.018 3.808 17.862 1.00 93.62 575 PRO A N 1
ATOM 4450 C CA . PRO A 1 575 ? -1.670 4.176 17.425 1.00 93.62 575 PRO A CA 1
ATOM 4451 C C . PRO A 1 575 ? -0.980 5.183 18.359 1.00 93.62 575 PRO A C 1
ATOM 4453 O O . PRO A 1 575 ? 0.158 4.957 18.768 1.00 93.62 575 PRO A O 1
ATOM 4456 N N . SER A 1 576 ? -1.680 6.251 18.759 1.00 91.81 576 SER A N 1
ATOM 4457 C CA . SER A 1 576 ? -1.143 7.295 19.637 1.00 91.81 576 SER A CA 1
ATOM 4458 C C . SER A 1 576 ? -0.816 6.781 21.038 1.00 91.81 576 SER A C 1
ATOM 4460 O O . SER A 1 576 ? 0.225 7.130 21.584 1.00 91.81 576 SER A O 1
ATOM 4462 N N . VAL A 1 577 ? -1.664 5.931 21.631 1.00 93.00 577 VAL A N 1
ATOM 4463 C CA . VAL A 1 577 ? -1.389 5.322 22.950 1.00 93.00 577 VAL A CA 1
ATOM 4464 C C . VAL A 1 577 ? -0.142 4.439 22.906 1.00 93.00 577 VAL A C 1
ATOM 4466 O O . VAL A 1 577 ? 0.622 4.392 23.872 1.00 93.00 577 VAL A O 1
ATOM 4469 N N . LEU A 1 578 ? 0.072 3.749 21.788 1.00 92.62 578 LEU A N 1
ATOM 4470 C CA . LEU A 1 578 ? 1.206 2.851 21.598 1.00 92.62 578 LEU A CA 1
ATOM 4471 C C . LEU A 1 578 ? 2.493 3.566 21.176 1.00 92.62 578 LEU A C 1
ATOM 4473 O O . LEU A 1 578 ? 3.544 2.928 21.194 1.00 92.62 578 LEU A O 1
ATOM 4477 N N . ASP A 1 579 ? 2.423 4.861 20.851 1.00 89.81 579 ASP A N 1
ATOM 4478 C CA . ASP A 1 579 ? 3.512 5.617 20.220 1.00 89.81 579 ASP A CA 1
ATOM 4479 C C . ASP A 1 579 ? 3.989 4.933 18.926 1.00 89.81 579 ASP A C 1
ATOM 4481 O O . ASP A 1 579 ? 5.176 4.723 18.677 1.00 89.81 579 ASP A O 1
ATOM 4485 N N . LYS A 1 580 ? 3.016 4.482 18.125 1.00 86.75 580 LYS A N 1
ATOM 4486 C CA . LYS A 1 580 ? 3.244 3.682 16.923 1.00 86.75 580 LYS A CA 1
ATOM 4487 C C . LYS A 1 580 ? 2.703 4.410 15.693 1.00 86.75 580 LYS A C 1
ATOM 4489 O O . LYS A 1 580 ? 1.535 4.798 15.698 1.00 86.75 580 LYS A O 1
ATOM 4494 N N . PRO A 1 581 ? 3.485 4.544 14.604 1.00 83.38 581 PRO A N 1
ATOM 4495 C CA . PRO A 1 581 ? 2.989 5.128 13.362 1.00 83.38 581 PRO A CA 1
ATOM 4496 C C . PRO A 1 581 ? 1.752 4.386 12.841 1.00 83.38 581 PRO A C 1
ATOM 4498 O O . PRO A 1 581 ? 1.719 3.150 12.856 1.00 83.38 581 PRO A O 1
ATOM 4501 N N . MET A 1 582 ? 0.765 5.117 12.310 1.00 84.06 582 MET A N 1
ATOM 4502 C CA . MET A 1 582 ? -0.487 4.532 11.803 1.00 84.06 582 MET A CA 1
ATOM 4503 C C . MET A 1 582 ? -0.246 3.405 10.796 1.00 84.06 582 MET A C 1
ATOM 4505 O O . MET A 1 582 ? -0.843 2.339 10.918 1.00 84.06 582 MET A O 1
ATOM 4509 N N . VAL A 1 583 ? 0.662 3.604 9.835 1.00 77.69 583 VAL A N 1
ATOM 4510 C CA . VAL A 1 583 ? 0.996 2.588 8.822 1.00 77.69 583 VAL A CA 1
ATOM 4511 C C . VAL A 1 583 ? 1.476 1.274 9.449 1.00 77.69 583 VAL A C 1
ATOM 4513 O O . VAL A 1 583 ? 1.129 0.198 8.970 1.00 77.69 583 VAL A O 1
ATOM 4516 N N . SER A 1 584 ? 2.220 1.350 10.556 1.00 81.94 584 SER A N 1
ATOM 4517 C CA . SER A 1 584 ? 2.723 0.177 11.270 1.00 81.94 584 SER A CA 1
ATOM 4518 C C . SER A 1 584 ? 1.614 -0.491 12.080 1.00 81.94 584 SER A C 1
ATOM 4520 O O . SER A 1 584 ? 1.403 -1.693 11.946 1.00 81.94 584 SER A O 1
ATOM 4522 N N . PHE A 1 585 ? 0.855 0.285 12.862 1.00 89.25 585 PHE A N 1
ATOM 4523 C CA . PHE A 1 585 ? -0.266 -0.234 13.650 1.00 89.25 585 PHE A CA 1
ATOM 4524 C C . PHE A 1 585 ? -1.311 -0.928 12.769 1.00 89.25 585 PHE A C 1
ATOM 4526 O O . PHE A 1 585 ? -1.689 -2.071 13.017 1.00 89.25 585 PHE A O 1
ATOM 4533 N N . TYR A 1 586 ? -1.759 -0.253 11.710 1.00 87.50 586 TYR A N 1
ATOM 4534 C CA . TYR A 1 586 ? -2.780 -0.793 10.820 1.00 87.50 586 TYR A CA 1
ATOM 4535 C C . TYR A 1 586 ? -2.240 -1.893 9.907 1.00 87.50 586 TYR A C 1
ATOM 4537 O O . TYR A 1 586 ? -3.001 -2.781 9.533 1.00 87.50 586 TYR A O 1
ATOM 4545 N N . GLY A 1 587 ? -0.935 -1.903 9.619 1.00 81.56 587 GLY A N 1
ATOM 4546 C CA . GLY A 1 587 ? -0.264 -3.048 9.007 1.00 81.56 587 GLY A CA 1
ATOM 4547 C C . GLY A 1 587 ? -0.354 -4.309 9.873 1.00 81.56 587 GLY A C 1
ATOM 4548 O O . GLY A 1 587 ? -0.651 -5.385 9.356 1.00 81.56 587 GLY A O 1
ATOM 4549 N N . ASP A 1 588 ? -0.180 -4.185 11.191 1.00 84.88 588 ASP A N 1
ATOM 4550 C CA . ASP A 1 588 ? -0.326 -5.312 12.120 1.00 84.88 588 ASP A CA 1
ATOM 4551 C C . ASP A 1 588 ? -1.793 -5.711 12.328 1.00 84.88 588 ASP A C 1
ATOM 4553 O O . ASP A 1 588 ? -2.108 -6.897 12.333 1.00 84.88 588 ASP A O 1
ATOM 4557 N N . ALA A 1 589 ? -2.722 -4.752 12.389 1.00 87.38 589 ALA A N 1
ATOM 4558 C CA . ALA A 1 589 ? -4.159 -5.047 12.407 1.00 87.38 589 ALA A CA 1
ATOM 4559 C C . ALA A 1 589 ? -4.601 -5.830 11.157 1.00 87.38 589 ALA A C 1
ATOM 4561 O O . ALA A 1 589 ? -5.353 -6.804 11.245 1.00 87.38 589 ALA A O 1
ATOM 4562 N N . TYR A 1 590 ? -4.096 -5.429 9.988 1.00 82.75 590 TYR A N 1
ATOM 4563 C CA . TYR A 1 590 ? -4.304 -6.147 8.734 1.00 82.75 590 TYR A CA 1
ATOM 4564 C C . TYR A 1 590 ? -3.696 -7.552 8.801 1.00 82.75 590 TYR A C 1
ATOM 4566 O O . TYR A 1 590 ? -4.305 -8.526 8.352 1.00 82.75 590 TYR A O 1
ATOM 4574 N N . ARG A 1 591 ? -2.512 -7.677 9.416 1.00 80.25 591 ARG A N 1
ATOM 4575 C CA . ARG A 1 591 ? -1.858 -8.964 9.650 1.00 80.25 591 ARG A CA 1
ATOM 4576 C C . ARG A 1 591 ? -2.703 -9.878 10.532 1.00 80.25 591 ARG A C 1
ATOM 4578 O O . ARG A 1 591 ? -2.847 -11.040 10.184 1.00 80.25 591 ARG A O 1
ATOM 4585 N N . ALA A 1 592 ? -3.291 -9.379 11.614 1.00 85.12 592 ALA A N 1
ATOM 4586 C CA . ALA A 1 592 ? -4.145 -10.180 12.487 1.00 85.12 592 ALA A CA 1
ATOM 4587 C C . ALA A 1 592 ? -5.354 -10.737 11.719 1.00 85.12 592 ALA A C 1
ATOM 4589 O O . ALA A 1 592 ? -5.611 -11.941 11.741 1.00 85.12 592 ALA A O 1
ATOM 4590 N N . LEU A 1 593 ? -6.038 -9.888 10.941 1.00 85.94 593 LEU A N 1
ATOM 4591 C CA . LEU A 1 593 ? -7.171 -10.301 10.100 1.00 85.94 593 LEU A CA 1
ATOM 4592 C C . LEU A 1 593 ? -6.805 -11.414 9.097 1.00 85.94 593 LEU A C 1
ATOM 4594 O O . LEU A 1 593 ? -7.684 -12.169 8.685 1.00 85.94 593 LEU A O 1
ATOM 4598 N N . ARG A 1 594 ? -5.515 -11.576 8.757 1.00 77.88 594 ARG A N 1
ATOM 4599 C CA . ARG A 1 594 ? -5.017 -12.611 7.834 1.00 77.88 594 ARG A CA 1
ATOM 4600 C C . ARG A 1 594 ? -4.998 -14.022 8.336 1.00 77.88 594 ARG A C 1
ATOM 4602 O O . ARG A 1 594 ? -4.903 -14.937 7.516 1.00 77.88 594 ARG A O 1
ATOM 4609 N N . MET A 1 595 ? -5.029 -14.186 9.646 1.00 81.19 595 MET A N 1
ATOM 4610 C CA . MET A 1 595 ? -4.982 -15.515 10.227 1.00 81.19 595 MET A CA 1
ATOM 4611 C C . MET A 1 595 ? -6.299 -16.253 9.977 1.00 81.19 595 MET A C 1
ATOM 4613 O O . MET A 1 595 ? -6.303 -17.471 9.861 1.00 81.19 595 MET A O 1
ATOM 4617 N N . LEU A 1 596 ? -7.397 -15.513 9.797 1.00 82.94 596 LEU A N 1
ATOM 4618 C CA . LEU A 1 596 ? -8.740 -16.058 9.672 1.00 82.94 596 LEU A CA 1
ATOM 4619 C C . LEU A 1 596 ? -8.990 -16.753 8.329 1.00 82.94 596 LEU A C 1
ATOM 4621 O O . LEU A 1 596 ? -8.569 -16.308 7.253 1.00 82.94 596 LEU A O 1
ATOM 4625 N N . VAL A 1 597 ? -9.774 -17.831 8.380 1.00 80.56 597 VAL A N 1
ATOM 4626 C CA . VAL A 1 597 ? -10.319 -18.463 7.179 1.00 80.56 597 VAL A CA 1
ATOM 4627 C C . VAL A 1 597 ? -11.212 -17.498 6.409 1.00 80.56 597 VAL A C 1
ATOM 4629 O O . VAL A 1 597 ? -11.912 -16.641 6.962 1.00 80.56 597 VAL A O 1
ATOM 4632 N N . SER A 1 598 ? -11.187 -17.644 5.089 1.00 68.19 598 SER A N 1
ATOM 4633 C CA . SER A 1 598 ? -11.923 -16.764 4.199 1.00 68.19 598 SER A CA 1
ATOM 4634 C C . SER A 1 598 ? -13.426 -16.829 4.415 1.00 68.19 598 SER A C 1
ATOM 4636 O O . SER A 1 598 ? -13.973 -17.918 4.560 1.00 68.19 598 SER A O 1
ATOM 4638 N N . GLY A 1 599 ? -14.081 -15.675 4.341 1.00 76.88 599 GLY A N 1
ATOM 4639 C CA . GLY A 1 599 ? -15.509 -15.543 4.623 1.00 76.88 599 GLY A CA 1
ATOM 4640 C C . GLY A 1 599 ? -15.785 -15.062 6.044 1.00 76.88 599 GLY A C 1
ATOM 4641 O O . GLY A 1 599 ? -16.759 -14.349 6.228 1.00 76.88 599 GLY A O 1
ATOM 4642 N N . THR A 1 600 ? -14.887 -15.294 7.012 1.00 86.19 600 THR A N 1
ATOM 4643 C CA . THR A 1 600 ? -15.095 -14.862 8.409 1.00 86.19 600 THR A CA 1
ATOM 4644 C C . THR A 1 600 ? -15.342 -13.356 8.529 1.00 86.19 600 THR A C 1
ATOM 4646 O O . THR A 1 600 ? -16.302 -12.938 9.171 1.00 86.19 600 THR A O 1
ATOM 4649 N N . ALA A 1 601 ? -14.524 -12.530 7.868 1.00 84.81 601 ALA A N 1
ATOM 4650 C CA . ALA A 1 601 ? -14.711 -11.076 7.854 1.00 84.81 601 ALA A CA 1
ATOM 4651 C C . ALA A 1 601 ? -16.007 -10.654 7.129 1.00 84.81 601 ALA A C 1
ATOM 4653 O O . ALA A 1 601 ? -16.663 -9.695 7.533 1.00 84.81 601 ALA A O 1
ATOM 4654 N N . SER A 1 602 ? -16.410 -11.390 6.087 1.00 84.12 602 SER A N 1
ATOM 4655 C CA . SER A 1 602 ? -17.669 -11.157 5.365 1.00 84.12 602 SER A CA 1
ATOM 4656 C C . SER A 1 602 ? -18.890 -11.504 6.225 1.00 84.12 602 SER A C 1
ATOM 4658 O O . SER A 1 602 ? -19.855 -10.741 6.268 1.00 84.12 602 SER A O 1
ATOM 4660 N N . ASP A 1 603 ? -18.844 -12.617 6.955 1.00 88.44 603 ASP A N 1
ATOM 4661 C CA . ASP A 1 603 ? -19.898 -13.032 7.883 1.00 88.44 603 ASP A CA 1
ATOM 4662 C C . ASP A 1 603 ? -20.008 -12.049 9.052 1.00 88.44 603 ASP A C 1
ATOM 4664 O O . ASP A 1 603 ? -21.109 -11.623 9.411 1.00 88.44 603 ASP A O 1
ATOM 4668 N N . ALA A 1 604 ? -18.865 -11.622 9.601 1.00 90.81 604 ALA A N 1
ATOM 4669 C CA . ALA A 1 604 ? -18.799 -10.600 10.638 1.00 90.81 604 ALA A CA 1
ATOM 4670 C C . ALA A 1 604 ? -19.457 -9.291 10.177 1.00 90.81 604 ALA A C 1
ATOM 4672 O O . ALA A 1 604 ? -20.319 -8.756 10.879 1.00 90.81 604 ALA A O 1
ATOM 4673 N N . LYS A 1 605 ? -19.136 -8.823 8.962 1.00 89.56 605 LYS A N 1
ATOM 4674 C CA . LYS A 1 605 ? -19.796 -7.674 8.329 1.00 89.56 605 LYS A CA 1
ATOM 4675 C C . LYS A 1 605 ? -21.303 -7.876 8.216 1.00 89.56 605 LYS A C 1
ATOM 4677 O O . LYS A 1 605 ? -22.061 -6.989 8.605 1.00 89.56 605 LYS A O 1
ATOM 4682 N N . ALA A 1 606 ? -21.750 -9.016 7.689 1.00 89.38 606 ALA A N 1
ATOM 4683 C CA . ALA A 1 606 ? -23.171 -9.294 7.485 1.00 89.38 606 ALA A CA 1
ATOM 4684 C C . ALA A 1 606 ? -23.953 -9.259 8.807 1.00 89.38 606 ALA A C 1
ATOM 4686 O O . ALA A 1 606 ? -25.017 -8.639 8.888 1.00 89.38 606 ALA A O 1
ATOM 4687 N N . VAL A 1 607 ? -23.395 -9.856 9.863 1.00 90.88 607 VAL A N 1
ATOM 4688 C CA . VAL A 1 607 ? -23.966 -9.806 11.214 1.00 90.88 607 VAL A CA 1
ATOM 4689 C C . VAL A 1 607 ? -24.009 -8.377 11.736 1.00 90.88 607 VAL A C 1
ATOM 4691 O O . VAL A 1 607 ? -25.040 -7.946 12.248 1.00 90.88 607 VAL A O 1
ATOM 4694 N N . ALA A 1 608 ? -22.927 -7.622 11.581 1.00 88.31 608 ALA A N 1
ATOM 4695 C CA . ALA A 1 608 ? -22.846 -6.261 12.085 1.00 88.31 608 ALA A CA 1
ATOM 4696 C C . ALA A 1 608 ? -23.838 -5.317 11.368 1.00 88.31 608 ALA A C 1
ATOM 4698 O O . ALA A 1 608 ? -24.504 -4.508 12.013 1.00 88.31 608 ALA A O 1
ATOM 4699 N N . VAL A 1 609 ? -24.025 -5.480 10.052 1.00 87.50 609 VAL A N 1
ATOM 4700 C CA . VAL A 1 609 ? -25.057 -4.770 9.271 1.00 87.50 609 VAL A CA 1
ATOM 4701 C C . VAL A 1 609 ? -26.467 -5.138 9.738 1.00 87.50 609 VAL A C 1
ATOM 4703 O O . VAL A 1 609 ? -27.323 -4.261 9.845 1.00 87.50 609 VAL A O 1
ATOM 4706 N N . ALA A 1 610 ? -26.729 -6.414 10.032 1.00 87.31 610 ALA A N 1
ATOM 4707 C CA . ALA A 1 610 ? -28.018 -6.840 10.571 1.00 87.31 610 ALA A CA 1
ATOM 4708 C C . ALA A 1 610 ? -28.286 -6.241 11.964 1.00 87.31 610 ALA A C 1
ATOM 4710 O O . ALA A 1 610 ? -29.417 -5.856 12.256 1.00 87.31 610 ALA A O 1
ATOM 4711 N N . GLU A 1 611 ? -27.255 -6.115 12.809 1.00 83.69 611 GLU A N 1
ATOM 4712 C CA . GLU A 1 611 ? -27.383 -5.447 14.108 1.00 83.69 611 GLU A CA 1
ATOM 4713 C C . GLU A 1 611 ? -27.687 -3.956 13.975 1.00 83.69 611 GLU A C 1
ATOM 4715 O O . GLU A 1 611 ? -28.481 -3.445 14.763 1.00 83.69 611 GLU A O 1
ATOM 4720 N N . ASP A 1 612 ? -27.088 -3.264 13.005 1.00 79.50 612 ASP A N 1
ATOM 4721 C CA . ASP A 1 612 ? -27.348 -1.839 12.787 1.00 79.50 612 ASP A CA 1
ATOM 4722 C C . ASP A 1 612 ? -28.737 -1.590 12.198 1.00 79.50 612 ASP A C 1
ATOM 4724 O O . ASP A 1 612 ? -29.441 -0.706 12.671 1.00 79.50 612 ASP A O 1
ATOM 4728 N N . LYS A 1 613 ? -29.201 -2.431 11.266 1.00 77.19 613 LYS A N 1
ATOM 4729 C CA . LYS A 1 613 ? -30.580 -2.355 10.748 1.00 77.19 613 LYS A CA 1
ATOM 4730 C C . LYS A 1 613 ? -31.651 -2.616 11.807 1.00 77.19 613 LYS A C 1
ATOM 4732 O O . LYS A 1 613 ? -32.791 -2.237 11.606 1.00 77.19 613 LYS A O 1
ATOM 4737 N N . ALA A 1 614 ? -31.310 -3.294 12.902 1.00 71.88 614 ALA A N 1
ATOM 4738 C CA . ALA A 1 614 ? -32.202 -3.469 14.049 1.00 71.88 614 ALA A CA 1
ATOM 4739 C C . ALA A 1 614 ? -32.130 -2.291 15.051 1.00 71.88 614 ALA A C 1
ATOM 4741 O O . ALA A 1 614 ? -32.754 -2.338 16.123 1.00 71.88 614 ALA A O 1
ATOM 4742 N N . LYS A 1 615 ? -31.288 -1.281 14.787 1.00 59.47 615 LYS A N 1
ATOM 4743 C CA . LYS A 1 615 ? -31.180 -0.044 15.577 1.00 59.47 615 LYS A CA 1
ATOM 4744 C C . LYS A 1 615 ? -32.024 1.091 15.008 1.00 59.47 615 LYS A C 1
ATOM 4746 O O . LYS A 1 615 ? -32.560 1.840 15.827 1.00 59.47 615 LYS A O 1
ATOM 4751 N N . ASP A 1 616 ? -32.121 1.161 13.684 1.00 46.91 616 ASP A N 1
ATOM 4752 C CA . ASP A 1 616 ? -33.056 2.008 12.931 1.00 46.91 616 ASP A CA 1
ATOM 4753 C C . ASP A 1 616 ? -34.485 1.444 12.988 1.00 46.91 616 ASP A C 1
ATOM 4755 O O . ASP A 1 616 ? -35.434 2.262 13.000 1.00 46.91 616 ASP A O 1
#

pLDDT: mean 75.52, std 21.57, range [20.27, 96.75]

Sequence (616 aa):
MQQRPGRLLQPRQRPCCWGPVGLGDAAPRSSLVRSSRRDTPESETAKNSLTGQLAGPGPDSTSTIGAGATAPTRRLLVDQAAKLRPLPKEVTGGAWELSFPDGATELFVDPGDIVAGIRDWVSHAFEAAADTHSPTSAPVLVITGLVKTGKSYCQDTVVPSLVAEAVRNQGADGPMAGMVLLRLNAGQLNGKANEVQRIFLPTLGGELDKPGSEYIRDCFMKYLLVHGPRTMLWCITGSSMSQTWISIAEMPPNGFTLITSAYTIDLLGTSSPDHLSLVMKDLREDLLPQEVDPLLLELCPPSVALLTFLVNEWVRVGAPEDVKGFVTTKLIEESMKEWSLGLAAMPLAQRLAVLDLASVEVWSRIDNVALHAGLRRFLMPHMEKTANGRWYLRDPHQRQVLRLLIDEDGTLRDSWSEEEFRLSLMHQDSGWTLQRLGETADYLLGRKAGDRWKGKELPDGASEFREELQALADDVAEKLVRTPASKLAAAAAGRALGPQELWVVQPWFQHALQSKWNSRDLTWYSTESNGQKMDSHLAMLVFYLRLGRNMLAHMKPWDAKSKILMEVSVIEALPSVLDKPMVSFYGDAYRALRMLVSGTASDAKAVAVAEDKAKD

Secondary structure (DSSP, 8-state):
----------------------------------------------------------------------------HHHHSPEEEEPPHHHHSSEEEEE-TTS-EEEEE-TT-HHHHHHHHHHHHHHHHH-TT-SSPSPPEEEE-STTSSHHHIIIIIHHHHHHHHHHHH-TTSTTTT-EEEEEESSGGGTTT-THHHHHS-EETTEE-HHHHHHIIIIIIHHHHHHS-TTEEEEEE-S-HHHHHHHHHHS--TT--HHHHSEEEE--S---HHHHHHHHHHHHHHS-TTSS-THHHHHS-S-HHHHHHHHHHHHHHT--S-HHHHHHHHHHHHHHHHHHHHHHTS-HHHHHHHHHHH-TTT-B-TTTTT--HHHHHHHGGGEEE-TTS-EEES-HHHHHHHHHHB-TTSPBPS---GGGGSS-HHHHHHHHHHHHHHHHHHHHHSTTHHHHTTTSPPPTTHHHHHHHHHHHHHHHHHHHHHSHHHHHHHHHHTSPPPHHHHHHT-HHHHHHHHSGGGHHHHHHHTSHHHHTT--SHHHHHHHHHHHHHHHHHHH-TT-TT--SPP-THHHHHHHHHHT--HHHHHHHHHHHHTTSPTTHHHHHHHHHHHHHHTT-

Nearest PDB structures (foldseek):
  2fna-assembly2_B  TM=4.722E-01  e=1.603E-02  Saccharolobus solfataricus P2
  3afe-assembly1_A  TM=2.429E-01  e=5.953E+00  Mycobacterium tuberculosis

Radius of gyration: 31.63 Å; Cα contacts (8 Å, |Δi|>4): 798; chains: 1; bounding box: 74×88×109 Å

Organism: Gonium pectorale (NCBI:txid33097)

Foldseek 3Di:
DDDDDDDDDDDDDDDDDDDDDDDDDDDDDDDDDDDDDDDDDDDDDDDDDDDDDDDDDDDDDDDDDDPDPDPPDPDDLLQFAWAWDWDPCVQAVTKIWTQGNVRDIDIGHCNPVLLVLLLVLLVQLLVQLPPPPDQWARAAEEEAEAFLLCSCVCLVHVNSNSNSVVDVVQDCPRSQVQADEDEAEAAVCPPPHDDPVCQLFPADPNHTPPVSNCCSLQPVVVCCNTRNNNSYHHYYYYLALLVVLLSLQSHDCPVHRNSVRHSYDYRDPADDPSNLVVLVVVLCVVPPVVQDDPVLSVQDFRHSSLSVVLSVVCVVVPNDPCSLLSSQVVLLVSNCSHPVVSLVPDDLQLLLLQLLLLALAFFHPCVPDVHRPSNCSNCVVQWDAFPQGGIHGLGLLNSLSSPQQADNSRDGDPDDDCLLRLDRSLLLSLLNLLLLLLLLLCCCPNPCNCVVCPVHDDFFLSVVLLVLLQVLLVLLVVLLCVDPQNVVVCVVVVHHDFLLRSQCSDPLSCVLCVDPLNVVVVVQCPPPVNVVVCRGSSNVSSSLSNSSSSLCVQQVSSDSPRPDNDDSSSSCVSCVSNVHRSSVVSSSSSVSSSSGDRNSSVVSVVVVVVVVVVVD

Mean predicted aligned error: 13.34 Å

Solvent-accessible surface area (backbone atoms only — not comparable to full-atom values): 35752 Å² total; per-residue (Å²): 136,85,83,90,86,89,82,88,82,85,82,82,89,86,89,86,91,80,86,88,87,81,90,82,89,86,85,86,88,82,83,90,86,87,85,87,88,88,82,87,81,89,83,89,82,89,87,81,86,82,89,88,81,90,81,87,89,84,84,91,86,90,82,87,90,77,93,73,84,70,72,82,75,80,77,52,64,63,71,62,36,29,46,78,40,81,46,64,51,95,82,52,71,38,25,30,40,35,42,35,79,89,71,53,72,47,85,45,79,38,87,67,51,52,69,58,56,50,49,51,49,50,52,54,26,50,53,44,43,66,43,84,82,58,88,51,27,18,59,32,36,36,47,40,51,57,70,55,38,38,57,65,55,41,61,70,45,53,49,44,17,52,50,30,50,54,45,61,75,59,37,85,86,30,98,58,65,78,52,44,82,45,76,44,58,68,32,79,35,72,70,76,79,50,66,66,51,42,41,53,51,19,62,59,94,87,40,77,29,58,72,52,11,48,47,31,42,49,47,56,50,43,42,49,60,42,61,29,63,46,52,40,44,44,40,38,37,44,51,28,35,37,35,52,30,36,56,45,50,67,37,67,44,94,95,54,52,58,70,81,59,43,45,73,45,74,38,59,67,64,50,54,73,67,51,42,51,52,50,53,50,52,52,39,70,77,38,65,67,90,65,63,66,70,62,55,69,72,70,40,68,55,25,55,43,39,44,55,49,50,53,53,50,35,58,74,72,62,52,64,89,56,56,65,62,50,53,51,52,55,53,46,61,47,45,47,53,21,47,50,66,36,49,69,80,46,56,55,73,49,42,39,47,53,43,24,21,47,37,91,47,70,38,19,50,63,90,77,45,89,54,55,68,12,45,47,62,55,44,53,86,50,44,46,74,40,89,87,66,29,32,32,51,68,50,55,58,59,28,39,53,40,58,69,36,33,47,98,87,30,48,77,58,92,79,84,60,75,62,58,53,80,51,56,53,61,57,46,41,44,46,54,49,46,31,50,50,10,32,35,37,29,53,68,72,23,95,60,17,68,72,74,42,59,96,50,82,77,64,59,33,49,68,59,29,48,51,48,47,39,53,52,19,50,56,46,49,65,38,38,64,70,33,71,53,32,47,52,50,24,64,74,67,74,44,87,68,53,49,51,54,43,48,62,55,32,68,68,49,44,52,40,44,71,31,84,74,22,52,69,59,38,57,50,46,72,35,72,79,47,46,68,71,30,72,38,44,47,51,47,45,36,50,51,30,38,36,44,20,43,46,46,73,71,34,35,79,79,42,58,84,46,87,51,86,71,71,61,59,71,69,44,46,64,27,60,64,65,75,38,60,61,72,59,47,48,50,49,54,54,52,36,64,45,47,41,47,86,49,53,49,43,52,16,45,54,52,48,52,54,55,50,65,73,71,111

=== Feature glossary ===
The record interleaves many kinds of information about one protein. Here is each kind framed as the question it answers.

Q: Are the domains correctly placed relative to each other?
A: Predicted aligned error is AlphaFold's pairwise confidence. Unlike pLDDT (per-residue), PAE is per-residue-pair and captures whether two parts of the structure are correctly placed relative to each other. Units are ångströms of expected positional error.

Q: Which residues are in helices, strands, or loops?
A: Eight-state secondary structure (DSSP): H is the canonical α-helix, G the tighter 3₁₀-helix, I the wider π-helix; E/B are β-structure, T and S are turns and bends, and '-' is everything else. DSSP derives these from the pattern of main-chain N–H···O=C hydrogen bonds, not from the sequence.

Q: What if only a Cα trace is available?
A: P-SEA three-state annotation labels each residue as helix, strand, or coil based purely on the geometry of the Cα trace. It serves as a fallback when the full backbone (and thus DSSP) is unavailable.

Q: What are the backbone torsion angles?
A: φ (phi) and ψ (psi) are the two rotatable backbone dihedrals per residue: φ is the C(i-1)–N–Cα–C torsion, ψ is the N–Cα–C–N(i+1) torsion, both in degrees on (−180°, 180°]. α-helical residues cluster near (−60°, −45°); β-strand residues near (−120°, +130°). A Ramachandran plot is simply a scatter of (φ, ψ) for every residue.

Q: What known structures does this most resemble?
A: Structural nearest neighbors (via Foldseek easy-search vs the PDB). Reported per hit: target PDB id, E-value, and alignment TM-score. A TM-score above ~0.5 is the conventional threshold for 'same fold'.

Q: What family and function is it annotated with?
A: Database cross-references. InterPro integrates a dozen domain/family signature databases into unified entries with residue-range hits. GO terms attach function/process/location labels with evidence codes. CATH codes position the fold in a four-level structural taxonomy. Organism is the NCBI-taxonomy species name.

Q: Which residues are buried vs exposed?
A: Solvent accessibility: the surface area of each residue that a 1.4 Å water probe can touch, in Å². When only backbone atoms are present the absolute values are lower than full-atom SASA (side chains contribute most of the area) and are flagged as backbone-only.

Q: What do the diagnostic plots show?
A: Three diagnostic plots accompany the record. The Cα contact map visualizes the tertiary structure as a 2D adjacency matrix (8 Å cutoff, sequence-local contacts suppressed). The Ramachandran plot shows the distribution of backbone (φ, ψ) torsions, with points in the α and β basins reflecting secondary structure content. The PAE plot shows AlphaFold's inter-residue confidence as a color matrix.

Q: What is the amino-acid chain?
A: The amino-acid sequence is the protein's primary structure: the linear order of residues from the N-terminus to the C-terminus, written in one-letter code. Everything else here — the 3D coordinates, the secondary structure, the domain annotations — is ultimately a consequence of this string.

Q: What do the rendered images show?
A: The six renders are orthographic views along the three Cartesian axes in both directions. Representation (cartoon, sticks, or surface) and color scheme (sequence-rainbow or by-chain) vary across proteins so the training set covers all the common visualization conventions.

Q: Where is each backbone atom in 3D?
A: The mmCIF table is the protein's shape written out atom by atom. For each backbone N, Cα, C, and carbonyl O, it records an (x, y, z) coordinate triple in Å plus the residue type, chain letter, and residue number.

Q: How mobile is each atom in the crystal?
A: For experimental (PDB) structures, the B-factor (temperature factor) quantifies the positional spread of each atom in the crystal — a combination of thermal vibration and static disorder — in units of Å². High B-factors mark flexible loops or poorly resolved regions; low B-factors mark the rigid, well-ordered core.

Q: How big and how compact is the whole molecule?
A: Three whole-structure scalars: the radius of gyration (RMS distance of Cα from centroid, in Å), the count of Cα–Cα contacts (pairs closer than 8 Å and separated by more than four residues in sequence — i.e. tertiary, not local, contacts), and the bounding-box dimensions. Together they distinguish compact globular folds from extended fibres or disordered chains.

Q: What does the local fold look like, residue by residue?
A: A 3Di character summarizes, for each residue, the relative orientation of the Cα frame of its nearest spatial neighbor. Because it encodes fold topology rather than chemistry, 3Di alignments detect remote structural similarity that sequence alignment misses.

Q: How confident is the AlphaFold model at each residue?
A: For AlphaFold models, the B-factor field carries pLDDT — the model's own estimate of local accuracy on a 0–100 scale. Regions with pLDDT<50 should be treated as essentially unmodeled; they often correspond to intrinsically disordered segments.